Protein AF-A0A7Y1YR14-F1 (afdb_monomer)

Sequence (514 aa):
MIFISRLYPYWLAIITVSQALFLSSCLQEHVKTSEFQLEDGLEVYEIACEPLIYDPVAFVCDELGAMYVVEHRGYPDPAEGGKPATREGSIALIQDTNHDGIYDKRCDFVTGLTYPNGVLAWKGGIFVTCAPDIFYFKDTTGDGIADIRETVLTGFFDTKTAQIRMSHPTMGLDGLIYITGGLNGGSVTSPRYPERPAVSYKSSDGRFDPESLVFETVSGRSQFGLTFDAFGRRFGCSNRHPVMQAVLEPGYLNRNPHVLYNETIQNVSKVQSEAVVYPISGAAITADFIPSLIGRSHQGTFTSASGIFVLSDESLGSDHLGNFFICESAQSMVQRQVVSPYGPTFQSQIAQDGVEFLASKHEWFRPVFLGIGSSPGLYVVDMHRKVIDHPSYVPESMRDQLDFQSGRDMGRIYRIVKKGIKSKPIPAFDDNQEIVELLNSSSEWMRVTAFRLLLEKTPETVAPALHEIAVGGNLPQSRVRAIWMLHHLGELDLETLAEVVKDPISGVREQAIR

Foldseek 3Di:
DDDDDDDDDDPPPPVVVVVVVPPPDPDLPQDPCPFKDADPQKGKHFQDWPPAAFLFFEWDQALQQKIWTWAQLQPPPDDQVDDDAFQATFIKTWADPPPQSHTDDIDRQGGRAGGWHEWDDAPQWIWIDGPQFIWTFHDPPPPSHTPDIDGQKGWQFPRGDPQFGKYYQDAFLLQKTKIANGQRWGQMDGPVCNVDGTDGDGQFIKIARPVVSDIDTWHDRAGAEWEAALLRWIWHADQFQQTKTQADTVVVVVVDPPDDDDDRIDRQEDTHLRQFDAFPAPQDDLLCQDPVSNVVDCPRHRRGWHAKYAACFQQAHPQSHRWIWTFRQRRAAIWIWDWDDDPSRIHTDTPDPNDGNMHGHDNQFGFHHWDDTQFRFIKTKGSRASDPDRLNSHPPVCSVVDDRNGSSNTITMMGMGRPPRDGDDSDDPPDLQVLLVQLLPSDPSSNVNSLSVCLNVLDPPCLVVLLCCLQPRPDLSSVLSSQSSCVSNVNNDPVSLVRQCVDPDVSSVVSSVD

pLDDT: mean 88.53, std 16.4, range [29.25, 98.88]

Solvent-accessible surface area (backbone atoms only — not comparable to full-atom values): 27325 Å² total; per-residue (Å²): 138,91,85,84,89,82,84,87,89,84,79,75,76,68,60,67,62,60,60,63,70,76,76,73,77,95,57,88,75,63,53,79,61,85,49,51,50,62,46,88,70,53,44,66,35,71,30,40,37,64,93,59,42,38,18,34,50,32,60,33,50,46,86,85,51,35,32,45,33,26,16,32,57,24,61,65,48,43,50,74,84,55,66,78,64,39,53,57,3,33,31,33,36,32,30,46,85,84,73,81,76,44,50,77,44,66,33,72,25,41,72,65,33,41,56,41,47,18,40,32,74,51,92,80,24,32,40,35,29,32,58,42,32,32,34,40,36,26,46,88,82,78,81,53,43,47,77,42,78,41,64,51,33,33,39,37,41,60,71,74,40,86,83,40,37,46,18,40,49,40,75,48,72,84,66,30,34,30,29,24,18,11,72,44,20,31,50,33,37,24,73,88,47,72,86,54,78,62,46,70,51,76,52,31,12,35,34,28,35,85,83,80,48,52,68,47,78,38,46,42,59,14,19,54,21,51,35,49,44,65,60,61,52,43,36,25,13,26,37,44,38,56,37,30,33,42,74,47,48,56,73,65,51,67,76,40,88,84,64,86,79,93,74,39,60,44,69,27,35,53,41,43,89,64,22,65,48,58,63,70,34,84,44,81,49,74,42,71,68,35,80,94,30,52,92,61,62,54,79,53,24,46,70,35,21,22,12,31,33,44,38,67,31,52,40,65,32,74,91,44,46,63,19,41,36,33,15,26,31,59,50,16,26,31,43,40,29,44,63,43,85,44,87,101,48,50,36,39,43,71,71,47,88,86,51,41,44,32,29,24,51,48,53,30,43,20,30,41,25,50,50,59,42,74,46,76,23,49,30,39,28,21,25,21,28,66,44,85,74,49,68,78,79,46,52,75,94,50,48,90,79,53,61,66,62,45,35,48,74,48,5,36,34,34,39,34,24,23,65,89,71,74,72,62,84,81,68,85,85,81,52,70,65,63,35,56,57,29,35,69,43,70,48,48,47,49,23,53,50,27,51,50,52,46,67,71,64,61,66,83,87,45,54,69,62,33,50,51,29,33,71,66,41,91,49,65,51,25,14,43,50,23,48,37,48,25,49,77,69,72,66,60,48,70,68,60,43,63,53,29,59,67,46,91,49,65,55,43,26,53,60,62,73,107

Mean predicted aligned error: 7.36 Å

Secondary structure (DSSP, 8-state):
---------SSSSSHHHHSSSSSS--------GGGEEE-TTEEEEEEE-TTS-SSEEEEEE-TTS-EEEEE-TTTT-S-TTSSPPPS-EEEEEEE-SSSSSS--EEEEEEEEES---EEEEETTEEEEEETTEEEEEE-SSSSSS--EEEEEEEEE--SS-SSS-SEEEEE-TTS-EEEE-TTT-EEEE-TT-TTSPPEEESS-EEEE-TTT--EEEES---SS-EEE-TTS-EEEEETTEEEEEE-S-HHHHTT-TT---S--EEE-S--GGGSB----S----GGGT-TTTTTS--TTB-SSEEEEEE--SSTT-GGGTT-EEEEEGGGTEEEEEEEEEETTEEEEEESSTT--SEEESSTT--EEEEE--SSSSEEEEE---S--S-GGGS-HHHHTT--TTTTTT--EEEEEEETT----PPPP---HHHHHHHTT-S-HHHHHHHHHHHHHH--GGGHHHHHHHHHH-SSHHHHHHHHHHHHHHT---HHHHHHHTT-SSHHHHHHHH-

Nearest PDB structures (foldseek):
  4jw3-assembly2_D  TM=7.404E-01  e=1.145E-01  synthetic construct
  7p0h-assembly2_B  TM=7.154E-01  e=2.784E-01  synthetic construct
  6hwp-assembly1_A  TM=7.697E-01  e=8.934E-01  synthetic construct
  4zv6-assembly1_A  TM=7.449E-01  e=1.116E+00  synthetic construct
  5d6s-assembly5_E  TM=6.136E-01  e=3.111E-01  Streptococcus thermophilus

Radius of gyration: 24.66 Å; Cα contacts (8 Å, |Δi|>4): 1246; chains: 1; bounding box: 67×92×81 Å

Structure (mmCIF, N/CA/C/O backbone):
data_AF-A0A7Y1YR14-F1
#
_entry.id   AF-A0A7Y1YR14-F1
#
loop_
_atom_site.group_PDB
_atom_site.id
_atom_site.type_symbol
_atom_site.label_atom_id
_atom_site.label_alt_id
_atom_site.label_comp_id
_atom_site.label_asym_id
_atom_site.label_entity_id
_atom_site.label_seq_id
_atom_site.pdbx_PDB_ins_code
_atom_site.Cartn_x
_atom_site.Cartn_y
_atom_site.Cartn_z
_atom_site.occupancy
_atom_site.B_iso_or_equiv
_atom_site.auth_seq_id
_atom_site.auth_comp_id
_atom_site.auth_asym_id
_atom_site.auth_atom_id
_atom_site.pdbx_PDB_model_num
ATOM 1 N N . MET A 1 1 ? -38.033 58.405 -51.024 1.00 34.53 1 MET A N 1
ATOM 2 C CA . MET A 1 1 ? -37.154 58.914 -49.943 1.00 34.53 1 MET A CA 1
ATOM 3 C C . MET A 1 1 ? -37.528 58.157 -48.676 1.00 34.53 1 MET A C 1
ATOM 5 O O . MET A 1 1 ? -38.516 58.503 -48.058 1.00 34.53 1 MET A O 1
ATOM 9 N N . ILE A 1 2 ? -37.096 56.902 -48.532 1.00 38.75 2 ILE A N 1
ATOM 10 C CA . ILE A 1 2 ? -35.807 56.422 -47.982 1.00 38.75 2 ILE A CA 1
ATOM 11 C C . ILE A 1 2 ? -35.671 56.733 -46.479 1.00 38.75 2 ILE A C 1
ATOM 13 O O . ILE A 1 2 ? -35.259 57.827 -46.118 1.00 38.75 2 ILE A O 1
ATOM 17 N N . PHE A 1 3 ? -36.046 55.754 -45.648 1.00 36.62 3 PHE A N 1
ATOM 18 C CA . PHE A 1 3 ? -35.236 55.046 -44.634 1.00 36.62 3 PHE A CA 1
ATOM 19 C C . PHE A 1 3 ? -36.179 54.504 -43.551 1.00 36.62 3 PHE A C 1
ATOM 21 O O . PHE A 1 3 ? -36.713 55.274 -42.760 1.00 36.62 3 PHE A O 1
ATOM 28 N N . ILE A 1 4 ? -36.375 53.182 -43.494 1.00 35.12 4 ILE A N 1
ATOM 29 C CA . ILE A 1 4 ? -36.964 52.525 -42.320 1.00 35.12 4 ILE A CA 1
ATOM 30 C C . ILE A 1 4 ? -36.072 51.351 -41.934 1.00 35.12 4 ILE A C 1
ATOM 32 O O . ILE A 1 4 ? -35.907 50.380 -42.667 1.00 35.12 4 ILE A O 1
ATOM 36 N N . SER A 1 5 ? -35.485 51.513 -40.758 1.00 40.84 5 SER A N 1
ATOM 37 C CA . SER A 1 5 ? -34.862 50.511 -39.917 1.00 40.84 5 SER A CA 1
ATOM 38 C C . SER A 1 5 ? -35.912 49.556 -39.344 1.00 40.84 5 SER A C 1
ATOM 40 O O . SER A 1 5 ? -36.972 50.000 -38.907 1.00 40.84 5 SER A O 1
ATOM 42 N N . ARG A 1 6 ? -35.592 48.258 -39.276 1.00 35.59 6 ARG A N 1
ATOM 43 C CA . ARG A 1 6 ? -35.862 47.392 -38.112 1.00 35.59 6 ARG A CA 1
ATOM 44 C C . ARG A 1 6 ? -35.269 45.995 -38.320 1.00 35.59 6 ARG A C 1
ATOM 46 O O . ARG A 1 6 ? -35.604 45.287 -39.260 1.00 35.59 6 ARG A O 1
ATOM 53 N N . LEU A 1 7 ? -34.353 45.676 -37.410 1.00 39.50 7 LEU A N 1
ATOM 54 C CA . LEU A 1 7 ? -33.747 44.377 -37.131 1.00 39.50 7 LEU A CA 1
ATOM 55 C C . LEU A 1 7 ? -34.709 43.477 -36.329 1.00 39.50 7 LEU A C 1
ATOM 57 O O . LEU A 1 7 ? -35.613 43.995 -35.676 1.00 39.50 7 LEU A O 1
ATOM 61 N N . TYR A 1 8 ? -34.370 42.178 -36.297 1.00 35.00 8 TYR A N 1
ATOM 62 C CA . TYR A 1 8 ? -34.974 41.033 -35.576 1.00 35.00 8 TYR A CA 1
ATOM 63 C C . TYR A 1 8 ? -36.211 40.420 -36.255 1.00 35.00 8 TYR A C 1
ATOM 65 O O . TYR A 1 8 ? -37.153 41.165 -36.508 1.00 35.00 8 TYR A O 1
ATOM 73 N N . PRO A 1 9 ? -36.252 39.091 -36.551 1.00 39.28 9 PRO A N 1
ATOM 74 C CA . PRO A 1 9 ? -35.809 37.991 -35.667 1.00 39.28 9 PRO A CA 1
ATOM 75 C C . PRO A 1 9 ? -35.213 36.740 -36.382 1.00 39.28 9 PRO A C 1
ATOM 77 O O . PRO A 1 9 ? -35.921 36.064 -37.111 1.00 39.28 9 PRO A O 1
ATOM 80 N N . TYR A 1 10 ? -33.959 36.344 -36.117 1.00 32.78 10 TYR A N 1
ATOM 81 C CA . TYR A 1 10 ? -33.460 34.988 -36.481 1.00 32.78 10 TYR A CA 1
ATOM 82 C C . TYR A 1 10 ? -32.445 34.385 -35.486 1.00 32.78 10 TYR A C 1
ATOM 84 O O . TYR A 1 10 ? -31.858 33.344 -35.753 1.00 32.78 10 TYR A O 1
ATOM 92 N N . TRP A 1 11 ? -32.264 34.990 -34.307 1.00 34.16 11 TRP A N 1
ATOM 93 C CA . TRP A 1 11 ? -31.226 34.581 -33.342 1.00 34.16 11 TRP A CA 1
ATOM 94 C C . TRP A 1 11 ? -31.748 33.893 -32.069 1.00 34.16 11 TRP A C 1
ATOM 96 O O . TRP A 1 11 ? -30.976 33.655 -31.148 1.00 34.16 11 TRP A O 1
ATOM 106 N N . LEU A 1 12 ? -33.037 33.535 -32.006 1.00 34.03 12 LEU A N 1
ATOM 107 C CA . LEU A 1 12 ? -33.644 32.915 -30.813 1.00 34.03 12 LEU A CA 1
ATOM 108 C C . LEU A 1 12 ? -33.975 31.418 -30.945 1.00 34.03 12 LEU A C 1
ATOM 110 O O . LEU A 1 12 ? -34.406 30.820 -29.968 1.00 34.03 12 LEU A O 1
ATOM 114 N N . ALA A 1 13 ? -33.741 30.794 -32.104 1.00 34.59 13 ALA A N 1
ATOM 115 C CA . ALA A 1 13 ? -34.029 29.366 -32.312 1.00 34.59 13 ALA A CA 1
ATOM 116 C C . ALA A 1 13 ? -32.789 28.448 -32.259 1.00 34.59 13 ALA A C 1
ATOM 118 O O . ALA A 1 13 ? -32.938 27.233 -32.238 1.00 34.59 13 ALA A O 1
ATOM 119 N N . ILE A 1 14 ? -31.570 29.006 -32.219 1.00 33.91 14 ILE A N 1
ATOM 120 C CA . ILE A 1 14 ? -30.318 28.218 -32.191 1.00 33.91 14 ILE A CA 1
ATOM 121 C C . ILE A 1 14 ? -29.724 28.120 -30.772 1.00 33.91 14 ILE A C 1
ATOM 123 O O . ILE A 1 14 ? -28.927 27.232 -30.497 1.00 33.91 14 ILE A O 1
ATOM 127 N N . ILE A 1 15 ? -30.166 28.960 -29.829 1.00 34.59 15 ILE A N 1
ATOM 128 C CA . ILE A 1 15 ? -29.634 28.978 -28.451 1.00 34.59 15 ILE A CA 1
ATOM 129 C C . ILE A 1 15 ? -30.420 28.049 -27.504 1.00 34.59 15 ILE A C 1
ATOM 131 O O . ILE A 1 15 ? -29.889 27.594 -26.497 1.00 34.59 15 ILE A O 1
ATOM 135 N N . THR A 1 16 ? -31.652 27.666 -27.845 1.00 32.06 16 THR A N 1
ATOM 136 C CA . THR A 1 16 ? -32.466 26.752 -27.023 1.00 32.06 16 THR A CA 1
ATOM 137 C C . THR A 1 16 ? -32.225 25.267 -27.299 1.00 32.06 16 THR A C 1
ATOM 139 O O . THR A 1 16 ? -32.607 24.441 -26.476 1.00 32.06 16 THR A O 1
ATOM 142 N N . VAL A 1 17 ? -31.544 24.905 -28.394 1.00 32.72 17 VAL A N 1
ATOM 143 C CA . VAL A 1 17 ? -31.169 23.504 -28.684 1.00 32.72 17 VAL A CA 1
ATOM 144 C C . VAL A 1 17 ? -29.752 23.176 -28.193 1.00 32.72 17 VAL A C 1
ATOM 146 O O . VAL A 1 17 ? -29.471 22.024 -27.886 1.00 32.72 17 VAL A O 1
ATOM 149 N N . SER A 1 18 ? -28.874 24.170 -28.009 1.00 32.16 18 SER A N 1
ATOM 150 C CA . SER A 1 18 ? -27.526 23.949 -27.463 1.00 32.16 18 SER A CA 1
ATOM 151 C C . SER A 1 18 ? -27.473 23.909 -25.931 1.00 32.16 18 SER A C 1
ATOM 153 O O . SER A 1 18 ? -26.594 23.258 -25.380 1.00 32.16 18 SER A O 1
ATOM 155 N N . GLN A 1 19 ? -28.428 24.528 -25.226 1.00 29.25 19 GLN A N 1
ATOM 156 C CA . GLN A 1 19 ? -28.496 24.474 -23.755 1.00 29.25 19 GLN A CA 1
ATOM 157 C C . GLN A 1 19 ? -29.293 23.279 -23.207 1.00 29.25 19 GLN A C 1
ATOM 159 O O . GLN A 1 19 ? -29.141 22.931 -22.041 1.00 29.25 19 GLN A O 1
ATOM 164 N N . ALA A 1 20 ? -30.081 22.598 -24.045 1.00 31.00 20 ALA A N 1
ATOM 165 C CA . ALA A 1 20 ? -30.748 21.345 -23.679 1.00 31.00 20 ALA A CA 1
ATOM 166 C C . ALA A 1 20 ? -29.858 20.097 -23.878 1.00 31.00 20 ALA A C 1
ATOM 168 O O . ALA A 1 20 ? -30.207 19.020 -23.405 1.00 31.00 20 ALA A O 1
ATOM 169 N N . LEU A 1 21 ? -28.699 20.242 -24.533 1.00 31.73 21 LEU A N 1
ATOM 170 C CA . LEU A 1 21 ? -27.705 19.176 -24.738 1.00 31.73 21 LEU A CA 1
ATOM 171 C C . LEU A 1 21 ? -26.578 19.163 -23.687 1.00 31.73 21 LEU A C 1
ATOM 173 O O . LEU A 1 21 ? -25.742 18.271 -23.721 1.00 31.73 21 LEU A O 1
ATOM 177 N N . PHE A 1 22 ? -26.583 20.096 -22.726 1.00 32.34 22 PHE A N 1
ATOM 178 C CA . PHE A 1 22 ? -25.600 20.167 -21.629 1.00 32.34 22 PHE A CA 1
ATOM 179 C C . PHE A 1 22 ? -26.189 19.898 -20.232 1.00 32.34 22 PHE A C 1
ATOM 181 O O . PHE A 1 22 ? -25.506 20.062 -19.228 1.00 32.34 22 PHE A O 1
ATOM 188 N N . LEU A 1 23 ? -27.451 19.462 -20.149 1.00 31.78 23 LEU A N 1
ATOM 189 C CA . LEU A 1 23 ? -28.130 19.140 -18.882 1.00 31.78 23 LEU A CA 1
ATOM 190 C C . LEU A 1 23 ? -28.725 17.723 -18.851 1.00 31.78 23 LEU A C 1
ATOM 192 O O . LEU A 1 23 ? -29.606 17.429 -18.049 1.00 31.78 23 LEU A O 1
ATOM 196 N N . SER A 1 24 ? -28.225 16.822 -19.699 1.00 34.53 24 SER A N 1
ATOM 197 C CA . SER A 1 24 ? -28.622 15.411 -19.689 1.00 34.53 24 SER A CA 1
ATOM 198 C C . SER A 1 24 ? -27.442 14.481 -19.977 1.00 34.53 24 SER A C 1
ATOM 200 O O . SER A 1 24 ? -27.452 13.738 -20.951 1.00 34.53 24 SER A O 1
ATOM 202 N N . SER A 1 25 ? -26.444 14.500 -19.097 1.00 33.84 25 SER A N 1
ATOM 203 C CA . SER A 1 25 ? -25.590 13.334 -18.832 1.00 33.84 25 SER A CA 1
ATOM 204 C C . SER A 1 25 ? -25.099 13.361 -17.381 1.00 33.84 25 SER A C 1
ATOM 206 O O . SER A 1 25 ? -23.929 13.161 -17.093 1.00 33.84 25 SER A O 1
ATOM 208 N N . CYS A 1 26 ? -26.008 13.629 -16.439 1.00 34.69 26 CYS A N 1
ATOM 209 C CA . CYS A 1 26 ? -25.812 13.198 -15.057 1.00 34.69 26 CYS A CA 1
ATOM 210 C C . CYS A 1 26 ? -26.285 11.743 -14.983 1.00 34.69 26 CYS A C 1
ATOM 212 O O . CYS A 1 26 ? -27.383 11.442 -14.518 1.00 34.69 26 CYS A O 1
ATOM 214 N N . LEU A 1 27 ? -25.495 10.855 -15.571 1.00 37.03 27 LEU A N 1
ATOM 215 C CA . LEU A 1 27 ? -25.607 9.424 -15.383 1.00 37.03 27 LEU A CA 1
ATOM 216 C C . LEU A 1 27 ? -24.182 8.944 -15.166 1.00 37.03 27 LEU A C 1
ATOM 218 O O . LEU A 1 27 ? -23.369 9.007 -16.080 1.00 37.03 27 LEU A O 1
ATOM 222 N N . GLN A 1 28 ? -23.911 8.476 -13.945 1.00 42.69 28 GLN A N 1
ATOM 223 C CA . GLN A 1 28 ? -22.986 7.371 -13.727 1.00 42.69 28 GLN A CA 1
ATOM 224 C C . GLN A 1 28 ? -23.327 6.320 -14.787 1.00 42.69 28 GLN A C 1
ATOM 226 O O . GLN A 1 28 ? -24.274 5.549 -14.611 1.00 42.69 28 GLN A O 1
ATOM 231 N N . GLU A 1 29 ? -22.641 6.321 -15.927 1.00 38.59 29 GLU A N 1
ATOM 232 C CA . GLU A 1 29 ? -22.693 5.174 -16.817 1.00 38.59 29 GLU A CA 1
ATOM 233 C C . GLU A 1 29 ? -21.947 4.069 -16.081 1.00 38.59 29 GLU A C 1
ATOM 235 O O . GLU A 1 29 ? -20.729 3.942 -16.135 1.00 38.59 29 GLU A O 1
ATOM 240 N N . HIS A 1 30 ? -22.710 3.311 -15.292 1.00 47.88 30 HIS A N 1
ATOM 241 C CA . HIS A 1 30 ? -22.286 2.027 -14.776 1.00 47.88 30 HIS A CA 1
ATOM 242 C C . HIS A 1 30 ? -21.691 1.256 -15.953 1.00 47.88 30 HIS A C 1
ATOM 244 O O . HIS A 1 30 ? -22.411 0.930 -16.904 1.00 47.88 30 HIS A O 1
ATOM 250 N N . VAL A 1 31 ? -20.392 0.956 -15.903 1.00 49.34 31 VAL A N 1
ATOM 251 C CA . VAL A 1 31 ? -19.820 -0.030 -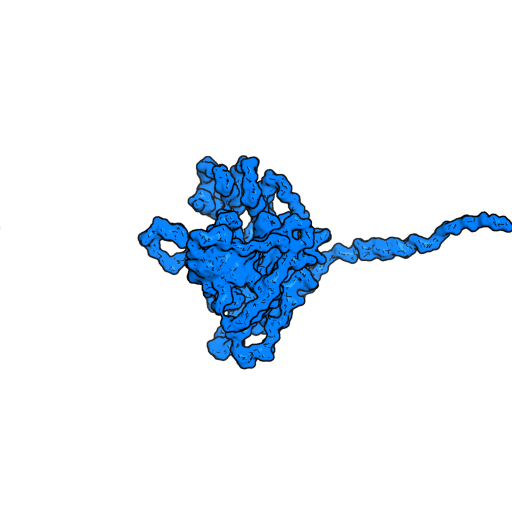16.819 1.00 49.34 31 VAL A CA 1
ATOM 252 C C . VAL A 1 31 ? -20.684 -1.275 -16.740 1.00 49.34 31 VAL A C 1
ATOM 254 O O . VAL A 1 31 ? -21.106 -1.665 -15.650 1.00 49.34 31 VAL A O 1
ATOM 257 N N . LYS A 1 32 ? -21.014 -1.852 -17.903 1.00 48.31 32 LYS A N 1
ATOM 258 C CA . LYS A 1 32 ? -21.841 -3.056 -18.015 1.00 48.31 32 LYS A CA 1
ATOM 259 C C . LYS A 1 32 ? -21.308 -4.130 -17.065 1.00 48.31 32 LYS A C 1
ATOM 261 O O . LYS A 1 32 ? -20.392 -4.878 -17.383 1.00 48.31 32 LYS A O 1
ATOM 266 N N . THR A 1 33 ? -21.961 -4.237 -15.916 1.00 56.16 33 THR A N 1
ATOM 267 C CA . THR A 1 33 ? -21.662 -5.131 -14.792 1.00 56.16 33 THR A CA 1
ATOM 268 C C . THR A 1 33 ? -21.882 -6.610 -15.115 1.00 56.16 33 THR A C 1
ATOM 270 O O . THR A 1 33 ? -21.729 -7.456 -14.244 1.00 56.16 33 THR A O 1
ATOM 273 N N . SER A 1 34 ? -22.231 -6.965 -16.356 1.00 61.62 34 SER A N 1
ATOM 274 C CA . SER A 1 34 ? -22.538 -8.345 -16.746 1.00 61.62 34 SER A CA 1
ATOM 275 C C . SER A 1 34 ? -21.325 -9.279 -16.776 1.00 61.62 34 SER A C 1
ATOM 277 O O . SER A 1 34 ? -21.508 -10.497 -16.820 1.00 61.62 34 SER A O 1
ATOM 279 N N . GLU A 1 35 ? -20.105 -8.736 -16.796 1.00 81.44 35 GLU A N 1
ATOM 280 C CA . GLU A 1 35 ? -18.870 -9.531 -16.843 1.00 81.44 35 GLU A CA 1
ATOM 281 C C . GLU A 1 35 ? -18.358 -9.939 -15.460 1.00 81.44 35 GLU A C 1
ATOM 283 O O . GLU A 1 35 ? -17.685 -10.967 -15.346 1.00 81.44 35 GLU A O 1
ATOM 288 N N . PHE A 1 36 ? -18.723 -9.185 -14.418 1.00 92.69 36 PHE A N 1
ATOM 289 C CA . PHE A 1 36 ? -18.310 -9.441 -13.045 1.00 92.69 36 PHE A CA 1
ATOM 290 C C . PHE A 1 36 ? -19.395 -10.167 -12.249 1.00 92.69 36 PHE A C 1
ATOM 292 O O . PHE A 1 36 ? -20.570 -9.803 -12.266 1.00 92.69 36 PHE A O 1
ATOM 299 N N . GLN A 1 37 ? -18.976 -11.169 -11.486 1.00 94.88 37 GLN A N 1
ATOM 300 C CA . GLN A 1 37 ? -19.665 -11.608 -10.284 1.00 94.88 37 GLN A CA 1
ATOM 301 C C . GLN A 1 37 ? -19.065 -10.836 -9.108 1.00 94.88 37 GLN A C 1
ATOM 303 O O . GLN A 1 37 ? -17.865 -10.922 -8.865 1.00 94.88 37 GLN A O 1
ATOM 308 N N . LEU A 1 38 ? -19.896 -10.063 -8.414 1.00 95.19 38 LEU A N 1
ATOM 309 C CA . LEU A 1 38 ? -19.518 -9.232 -7.271 1.00 95.19 38 LEU A CA 1
ATOM 310 C C . LEU A 1 38 ? -20.371 -9.635 -6.066 1.00 95.19 38 LEU A C 1
ATOM 312 O O . LEU A 1 38 ? -21.534 -10.003 -6.241 1.00 95.19 38 LEU A O 1
ATOM 316 N N . GLU A 1 39 ? -19.806 -9.544 -4.865 1.00 95.25 39 GLU A N 1
ATOM 317 C CA . GLU A 1 39 ? -20.541 -9.767 -3.618 1.00 95.25 39 GLU A CA 1
ATOM 318 C C . GLU A 1 39 ? -21.806 -8.883 -3.516 1.00 95.25 39 GLU A C 1
ATOM 320 O O . GLU A 1 39 ? -21.832 -7.715 -3.927 1.00 95.25 39 GLU A O 1
ATOM 325 N N . ASP A 1 40 ? -22.880 -9.452 -2.962 1.00 93.12 40 ASP A N 1
ATOM 326 C CA . ASP A 1 40 ? -24.183 -8.798 -2.868 1.00 93.12 40 ASP A CA 1
ATOM 327 C C . ASP A 1 40 ? -24.130 -7.482 -2.072 1.00 93.12 40 ASP A C 1
ATOM 329 O O . ASP A 1 40 ? -23.483 -7.351 -1.038 1.00 93.12 40 ASP A O 1
ATOM 333 N N . GLY A 1 41 ? -24.885 -6.483 -2.537 1.00 94.25 41 GLY A N 1
ATOM 334 C CA . GLY A 1 41 ? -24.972 -5.176 -1.871 1.00 94.25 41 GLY A CA 1
ATOM 335 C C . GLY A 1 41 ? -23.854 -4.190 -2.230 1.00 94.25 41 GLY A C 1
ATOM 336 O O . GLY A 1 41 ? -23.902 -3.043 -1.774 1.00 94.25 41 GLY A O 1
ATOM 337 N N . LEU A 1 42 ? -22.913 -4.587 -3.087 1.00 96.25 42 LEU A N 1
ATOM 338 C CA . LEU A 1 42 ? -21.852 -3.730 -3.614 1.00 96.25 42 LEU A CA 1
ATOM 339 C C . LEU A 1 42 ? -22.129 -3.278 -5.056 1.00 96.25 42 LEU A C 1
ATOM 341 O O . LEU A 1 42 ? -22.960 -3.844 -5.772 1.00 96.25 42 LEU A O 1
ATOM 345 N N . GLU A 1 43 ? -21.425 -2.232 -5.469 1.00 94.69 43 GLU A N 1
ATOM 346 C CA . GLU A 1 43 ? -21.359 -1.708 -6.831 1.00 94.69 43 GLU A CA 1
ATOM 347 C C . GLU A 1 43 ? -19.903 -1.553 -7.253 1.00 94.69 43 GLU A C 1
ATOM 349 O O . GLU A 1 43 ? -19.047 -1.219 -6.434 1.00 94.69 43 GLU A O 1
ATOM 354 N N . VAL A 1 44 ? -19.645 -1.765 -8.542 1.00 94.12 44 VAL A N 1
ATOM 355 C CA . VAL A 1 44 ? -18.347 -1.545 -9.178 1.00 94.12 44 VAL A CA 1
ATOM 356 C C . VAL A 1 44 ? -18.474 -0.432 -10.213 1.00 94.12 44 VAL A C 1
ATOM 358 O O . VAL A 1 44 ? -19.434 -0.394 -10.986 1.00 94.12 44 VAL A O 1
ATOM 361 N N . TYR A 1 45 ? -17.502 0.471 -10.212 1.00 93.25 45 TYR A N 1
ATOM 362 C CA . TYR A 1 45 ? -17.380 1.588 -11.139 1.00 93.25 45 TYR A CA 1
ATOM 363 C C . TYR A 1 45 ? -16.017 1.504 -11.814 1.00 93.25 45 TYR A C 1
ATOM 365 O O . TYR A 1 45 ? -15.015 1.398 -11.116 1.00 93.25 45 TYR A O 1
ATOM 373 N N . GLU A 1 46 ? -15.954 1.557 -13.141 1.00 94.25 46 GLU A N 1
ATOM 374 C CA . GLU A 1 46 ? -14.695 1.877 -13.823 1.00 94.25 46 GLU A CA 1
ATOM 375 C C . GLU A 1 46 ? -14.473 3.379 -13.676 1.00 94.25 46 GLU A C 1
ATOM 377 O O . GLU A 1 46 ? -15.361 4.169 -13.991 1.00 94.25 46 GLU A O 1
ATOM 382 N N . ILE A 1 47 ? -13.329 3.762 -13.123 1.00 95.94 47 ILE A N 1
ATOM 383 C CA . ILE A 1 47 ? -13.018 5.163 -12.817 1.00 95.94 47 ILE A CA 1
ATOM 384 C C . ILE A 1 47 ? -11.883 5.710 -13.681 1.00 95.94 47 ILE A C 1
ATOM 386 O O . ILE A 1 47 ? -11.677 6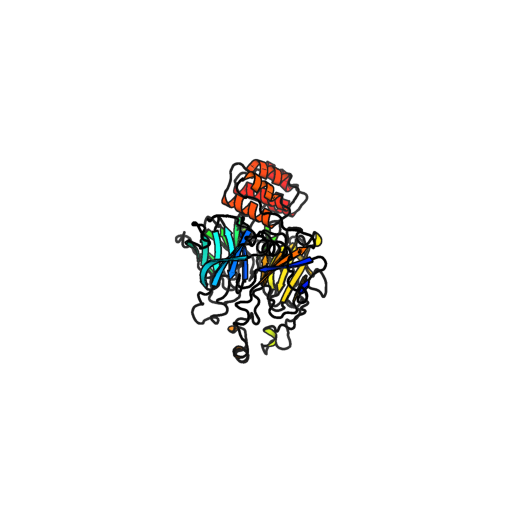.917 -13.713 1.00 95.94 47 ILE A O 1
ATOM 390 N N . ALA A 1 48 ? -11.132 4.831 -14.345 1.00 96.38 48 ALA A N 1
ATOM 391 C CA . ALA A 1 48 ? -10.124 5.181 -15.331 1.00 96.38 48 ALA A CA 1
ATOM 392 C C . ALA A 1 48 ? -9.896 3.986 -16.264 1.00 96.38 48 ALA A C 1
ATOM 394 O O . ALA A 1 48 ? -9.835 2.840 -15.813 1.00 96.38 48 ALA A O 1
ATOM 395 N N . CYS A 1 49 ? -9.737 4.273 -17.548 1.00 95.25 49 CYS A N 1
ATOM 396 C CA . CYS A 1 49 ? -9.355 3.335 -18.598 1.00 95.25 49 CYS A CA 1
ATOM 397 C C . CYS A 1 49 ? -8.621 4.106 -19.701 1.00 95.25 49 CYS A C 1
ATOM 399 O O . CYS A 1 49 ? -8.341 5.302 -19.564 1.00 95.25 49 CYS A O 1
ATOM 401 N N . GLU A 1 50 ? -8.287 3.453 -20.802 1.00 90.00 50 GLU A N 1
ATOM 402 C CA . GLU A 1 50 ? -7.712 4.115 -21.966 1.00 90.00 50 GLU A CA 1
ATOM 403 C C . GLU A 1 50 ? -8.543 5.308 -22.447 1.00 90.00 50 GLU A C 1
ATOM 405 O O . GLU A 1 50 ? -9.771 5.236 -22.497 1.00 90.00 50 GLU A O 1
ATOM 410 N N . PRO A 1 51 ? -7.892 6.382 -22.925 1.00 93.62 51 PRO A N 1
ATOM 411 C CA . PRO A 1 51 ? -6.444 6.559 -23.083 1.00 93.62 51 PRO A CA 1
ATOM 412 C C . PRO A 1 51 ? -5.743 7.128 -21.830 1.00 93.62 51 PRO A C 1
ATOM 414 O O . PRO A 1 51 ? -4.623 7.636 -21.936 1.00 93.62 51 PRO A O 1
ATOM 417 N N . LEU A 1 52 ? -6.395 7.120 -20.660 1.00 95.56 52 LEU A N 1
ATOM 418 C CA . LEU A 1 52 ? -5.886 7.771 -19.447 1.00 95.56 52 LEU A CA 1
ATOM 419 C C . LEU A 1 52 ? -4.811 6.970 -18.727 1.00 95.56 52 LEU A C 1
ATOM 421 O O . LEU A 1 52 ? -4.023 7.578 -18.008 1.00 95.56 52 LEU A O 1
ATOM 425 N N . ILE A 1 53 ? -4.769 5.653 -18.900 1.00 95.62 53 ILE A N 1
ATOM 426 C CA . ILE A 1 53 ? -3.835 4.737 -18.239 1.00 95.62 53 ILE A CA 1
ATOM 427 C C . ILE A 1 53 ? -3.470 3.592 -19.184 1.00 95.62 53 ILE A C 1
ATOM 429 O O . ILE A 1 53 ? -4.268 3.234 -20.041 1.00 95.62 53 ILE A O 1
ATOM 433 N N . TYR A 1 54 ? -2.271 3.034 -19.022 1.00 94.50 54 TYR A N 1
ATOM 434 C CA . TYR A 1 54 ? -1.764 1.900 -19.795 1.00 94.50 54 TYR A CA 1
ATOM 435 C C . TYR A 1 54 ? -0.942 0.975 -18.896 1.00 94.50 54 TYR A C 1
ATOM 437 O O . TYR A 1 54 ? -0.048 1.436 -18.188 1.00 94.50 54 TYR A O 1
ATOM 445 N N . ASP A 1 55 ? -1.212 -0.330 -18.945 1.00 94.25 55 ASP A N 1
ATOM 446 C CA . ASP A 1 55 ? -0.518 -1.359 -18.152 1.00 94.25 55 ASP A CA 1
ATOM 447 C C . ASP A 1 55 ? -0.299 -0.985 -16.662 1.00 94.25 55 ASP A C 1
ATOM 449 O O . ASP A 1 55 ? 0.839 -1.000 -16.168 1.00 94.25 55 ASP A O 1
ATOM 453 N N . PRO A 1 56 ? -1.359 -0.567 -15.941 1.00 97.50 56 PRO A N 1
ATOM 454 C CA . PRO A 1 56 ? -1.242 -0.073 -14.583 1.00 97.50 56 PRO A CA 1
ATOM 455 C C . PRO A 1 56 ? -0.932 -1.224 -13.622 1.00 97.50 56 PRO A C 1
ATOM 457 O O . PRO A 1 56 ? -1.502 -2.312 -13.718 1.00 97.50 56 PRO A O 1
ATOM 460 N N . VAL A 1 57 ? -0.049 -0.978 -12.654 1.00 97.12 57 VAL A N 1
ATOM 461 C CA . VAL A 1 57 ? 0.315 -1.985 -11.638 1.00 97.12 57 VAL A CA 1
ATOM 462 C C . VAL A 1 57 ? 0.166 -1.506 -10.202 1.00 97.12 57 VAL A C 1
ATOM 464 O O . VAL A 1 57 ? 0.043 -2.333 -9.310 1.00 97.12 57 VAL A O 1
ATOM 467 N N . ALA A 1 58 ? 0.167 -0.199 -9.956 1.00 98.31 58 ALA A N 1
ATOM 468 C CA . ALA A 1 58 ? -0.035 0.387 -8.633 1.00 98.31 58 ALA A CA 1
ATOM 469 C C . ALA A 1 58 ? -0.480 1.843 -8.778 1.00 98.31 58 ALA A C 1
ATOM 471 O O . ALA A 1 58 ? -0.272 2.453 -9.828 1.00 98.31 58 ALA A O 1
ATOM 472 N N . PHE A 1 59 ? -1.037 2.423 -7.720 1.00 98.69 59 PHE A N 1
ATOM 473 C CA . PHE A 1 59 ? -1.310 3.855 -7.679 1.00 98.69 59 PHE A CA 1
ATOM 474 C C . PHE A 1 59 ? -1.170 4.419 -6.264 1.00 98.69 59 PHE A C 1
ATOM 476 O O . PHE A 1 59 ? -1.210 3.681 -5.280 1.00 98.69 59 PHE A O 1
ATOM 483 N N . VAL A 1 60 ? -1.068 5.743 -6.172 1.00 98.56 60 VAL A N 1
ATOM 484 C CA . VAL A 1 60 ? -1.334 6.498 -4.943 1.00 98.56 60 VAL A CA 1
ATOM 485 C C . VAL A 1 60 ? -2.175 7.725 -5.277 1.00 98.56 60 VAL A C 1
ATOM 487 O O . VAL A 1 60 ? -1.991 8.341 -6.325 1.00 98.56 60 VAL A O 1
ATOM 490 N N . CYS A 1 61 ? -3.111 8.065 -4.393 1.00 97.69 61 CYS A N 1
ATOM 491 C CA . CYS A 1 61 ? -3.920 9.274 -4.494 1.00 97.69 61 CYS A CA 1
ATOM 492 C C . CYS A 1 61 ? -3.372 10.337 -3.529 1.00 97.69 61 CYS A C 1
ATOM 494 O O . CYS A 1 61 ? -3.235 10.065 -2.330 1.00 97.69 61 CYS A O 1
ATOM 496 N N . ASP A 1 62 ? -3.017 11.510 -4.051 1.00 96.94 62 ASP A N 1
ATOM 497 C CA . ASP A 1 62 ? -2.521 12.635 -3.254 1.00 96.94 62 ASP A CA 1
ATOM 498 C C . ASP A 1 62 ? -3.651 13.381 -2.542 1.00 96.94 62 ASP A C 1
ATOM 500 O O . ASP A 1 62 ? -4.825 13.090 -2.748 1.00 96.94 62 ASP A O 1
ATOM 504 N N . GLU A 1 63 ? -3.300 14.339 -1.687 1.00 96.12 63 GLU A N 1
ATOM 505 C CA . GLU A 1 63 ? -4.245 15.141 -0.904 1.00 96.12 63 GLU A CA 1
ATOM 506 C C . GLU A 1 63 ? -5.207 15.993 -1.745 1.00 96.12 63 GLU A C 1
ATOM 508 O O . GLU A 1 63 ? -6.240 16.415 -1.232 1.00 96.12 63 GLU A O 1
ATOM 513 N N . LEU A 1 64 ? -4.920 16.208 -3.031 1.00 94.44 64 LEU A N 1
ATOM 514 C CA . LEU A 1 64 ? -5.787 16.936 -3.960 1.00 94.44 64 LEU A CA 1
ATOM 515 C C . LEU A 1 64 ? -6.740 16.004 -4.722 1.00 94.44 64 LEU A C 1
ATOM 517 O O . LEU A 1 64 ? -7.559 16.467 -5.514 1.00 94.44 64 LEU A O 1
ATOM 521 N N . GLY A 1 65 ? -6.650 14.692 -4.492 1.00 95.06 65 GLY A N 1
ATOM 522 C CA . GLY A 1 65 ? -7.438 13.683 -5.193 1.00 95.06 65 GLY A CA 1
ATOM 523 C C . GLY A 1 65 ? -6.870 13.269 -6.544 1.00 95.06 65 GLY A C 1
ATOM 524 O O . GLY A 1 65 ? -7.458 12.406 -7.206 1.00 95.06 65 GLY A O 1
ATOM 525 N N . ALA A 1 66 ? -5.737 13.840 -6.957 1.00 96.44 66 ALA A N 1
ATOM 526 C CA . ALA A 1 66 ? -5.047 13.396 -8.151 1.00 96.44 66 ALA A CA 1
ATOM 527 C C . ALA A 1 66 ? -4.410 12.028 -7.888 1.00 96.44 66 ALA A C 1
ATOM 529 O O . ALA A 1 66 ? -4.065 11.678 -6.755 1.00 96.44 66 ALA A O 1
ATOM 530 N N . MET A 1 67 ? -4.300 11.214 -8.931 1.00 98.38 67 MET A N 1
ATOM 531 C CA . MET A 1 67 ? -3.779 9.859 -8.818 1.00 98.38 67 MET A CA 1
ATOM 532 C C . MET A 1 67 ? -2.514 9.711 -9.654 1.00 98.38 67 MET A C 1
ATOM 534 O O . MET A 1 67 ? -2.528 9.930 -10.863 1.00 98.38 67 MET A O 1
ATOM 538 N N . TYR A 1 68 ? -1.432 9.295 -9.000 1.00 98.81 68 TYR A N 1
ATOM 539 C CA . TYR A 1 68 ? -0.200 8.872 -9.653 1.00 98.81 68 TYR A CA 1
ATOM 540 C C . TYR A 1 68 ? -0.289 7.371 -9.899 1.00 98.81 68 TYR A C 1
ATOM 542 O O . TYR A 1 68 ? -0.297 6.585 -8.950 1.00 98.81 68 TYR A O 1
ATOM 550 N N . VAL A 1 69 ? -0.372 6.973 -11.163 1.00 98.81 69 VAL A N 1
ATOM 551 C CA . VAL A 1 69 ? -0.510 5.583 -11.599 1.00 98.81 69 VAL A CA 1
ATOM 552 C C . VAL A 1 69 ? 0.825 5.094 -12.141 1.00 98.81 69 VAL A C 1
ATOM 554 O O . VAL A 1 69 ? 1.431 5.724 -13.006 1.00 98.81 69 VAL A O 1
ATOM 557 N N . VAL A 1 70 ? 1.287 3.961 -11.623 1.00 98.56 70 VAL A N 1
ATOM 558 C CA . VAL A 1 70 ? 2.493 3.278 -12.088 1.00 98.56 70 VAL A CA 1
ATOM 559 C C . VAL A 1 70 ? 2.161 2.450 -13.317 1.00 98.56 70 VAL A C 1
ATOM 561 O O . VAL A 1 70 ? 1.364 1.518 -13.222 1.00 98.56 70 VAL A O 1
ATOM 564 N N . GLU A 1 71 ? 2.815 2.746 -14.437 1.00 97.56 71 GLU A N 1
ATOM 565 C CA . GLU A 1 71 ? 2.610 2.066 -15.715 1.00 97.56 71 GLU A CA 1
ATOM 566 C C . GLU A 1 71 ? 3.821 1.198 -16.068 1.00 97.56 71 GLU A C 1
ATOM 568 O O . GLU A 1 71 ? 4.928 1.694 -16.310 1.00 97.56 71 GLU A O 1
ATOM 573 N N . HIS A 1 72 ? 3.619 -0.119 -16.122 1.00 92.00 72 HIS A N 1
ATOM 574 C CA . HIS A 1 72 ? 4.689 -1.112 -16.262 1.00 92.00 72 HIS A CA 1
ATOM 575 C C . HIS A 1 72 ? 4.957 -1.538 -17.718 1.00 92.00 72 HIS A C 1
ATOM 577 O O . HIS A 1 72 ? 5.371 -2.662 -18.002 1.00 92.00 72 HIS A O 1
ATOM 583 N N . ARG A 1 73 ? 4.794 -0.598 -18.653 1.00 89.75 73 ARG A N 1
ATOM 584 C CA . ARG A 1 73 ? 4.657 -0.839 -20.102 1.00 89.75 73 ARG A CA 1
ATOM 585 C C . ARG A 1 73 ? 5.797 -1.628 -20.754 1.00 89.75 73 ARG A C 1
ATOM 587 O O . ARG A 1 73 ? 5.577 -2.272 -21.774 1.00 89.75 73 ARG A O 1
ATOM 594 N N . GLY A 1 74 ? 6.996 -1.602 -20.168 1.00 83.38 74 GLY A N 1
ATOM 595 C CA . GLY A 1 74 ? 8.167 -2.324 -20.673 1.00 83.38 74 GLY A CA 1
ATOM 596 C C . GLY A 1 74 ? 8.144 -3.847 -20.468 1.00 83.38 74 GLY A C 1
ATOM 597 O O . GLY A 1 74 ? 8.951 -4.568 -21.054 1.00 83.38 74 GLY A O 1
ATOM 598 N N . TYR A 1 75 ? 7.247 -4.380 -19.639 1.00 84.56 75 TYR A N 1
ATOM 599 C CA . TYR A 1 75 ? 7.207 -5.811 -19.329 1.00 84.56 75 TYR A CA 1
ATOM 600 C C . TYR A 1 75 ? 6.516 -6.646 -20.423 1.00 84.56 75 TYR A C 1
ATOM 602 O O . TYR A 1 75 ? 5.395 -6.304 -20.825 1.00 84.56 75 TYR A O 1
ATOM 610 N N . PRO A 1 76 ? 7.093 -7.780 -20.894 1.00 75.81 76 PRO A N 1
ATOM 611 C CA . PRO A 1 76 ? 8.162 -8.552 -20.241 1.00 75.81 76 PRO A CA 1
ATOM 612 C C . PRO A 1 76 ? 9.577 -8.426 -20.854 1.00 75.81 76 PRO A C 1
ATOM 614 O O . PRO A 1 76 ? 10.363 -9.363 -20.735 1.00 75.81 76 PRO A O 1
ATOM 617 N N . ASP A 1 77 ? 9.932 -7.324 -21.528 1.00 73.62 77 ASP A N 1
ATOM 618 C CA . ASP A 1 77 ? 11.243 -7.203 -22.193 1.00 73.62 77 ASP A CA 1
ATOM 619 C C . ASP A 1 77 ? 12.372 -6.719 -21.261 1.00 73.62 77 ASP A C 1
ATOM 621 O O . ASP A 1 77 ? 12.355 -5.548 -20.860 1.00 73.62 77 ASP A O 1
ATOM 625 N N . PRO A 1 78 ? 13.402 -7.531 -20.952 1.00 61.38 78 PRO A N 1
ATOM 626 C CA . PRO A 1 78 ? 13.879 -8.705 -21.681 1.00 61.38 78 PRO A CA 1
ATOM 627 C C . PRO A 1 78 ? 13.882 -9.986 -20.836 1.00 61.38 78 PRO A C 1
ATOM 629 O O . PRO A 1 78 ? 13.831 -9.962 -19.607 1.00 61.38 78 PRO A O 1
ATOM 632 N N . ALA A 1 79 ? 14.057 -11.117 -21.526 1.00 54.81 79 ALA A N 1
ATOM 633 C CA . ALA A 1 79 ? 14.205 -12.417 -20.887 1.00 54.81 79 ALA A CA 1
ATOM 634 C C . ALA A 1 79 ? 15.248 -12.387 -19.748 1.00 54.81 79 ALA A C 1
ATOM 636 O O . ALA A 1 79 ? 16.283 -11.740 -19.903 1.00 54.81 79 ALA A O 1
ATOM 637 N N . GLU A 1 80 ? 15.005 -13.081 -18.627 1.00 61.31 80 GLU A N 1
ATOM 638 C CA . GLU A 1 80 ? 15.953 -13.152 -17.501 1.00 61.31 80 GLU A CA 1
ATOM 639 C C . GLU A 1 80 ? 17.373 -13.493 -18.005 1.00 61.31 80 GLU A C 1
ATOM 641 O O . GLU A 1 80 ? 17.585 -14.543 -18.610 1.00 61.31 80 GLU A O 1
ATOM 646 N N . GLY A 1 81 ? 18.333 -12.575 -17.811 1.00 54.62 81 GLY A N 1
ATOM 647 C CA . GLY A 1 81 ? 19.705 -12.689 -18.336 1.00 54.62 81 GLY A CA 1
ATOM 648 C C . GLY A 1 81 ? 19.937 -12.179 -19.774 1.00 54.62 81 GLY A C 1
ATOM 649 O O . GLY A 1 81 ? 20.980 -12.477 -20.354 1.00 54.62 81 GLY A O 1
ATOM 650 N N . GLY A 1 82 ? 18.983 -11.446 -20.360 1.00 59.44 82 GLY A N 1
ATOM 651 C CA . GLY A 1 82 ? 18.981 -10.951 -21.743 1.00 59.44 82 GLY A CA 1
ATOM 652 C C . GLY A 1 82 ? 19.429 -9.490 -21.941 1.00 59.44 82 GLY A C 1
ATOM 653 O O . GLY A 1 82 ? 20.346 -9.008 -21.284 1.00 59.44 82 GLY A O 1
ATOM 654 N N . LYS A 1 83 ? 18.811 -8.804 -22.923 1.00 61.09 83 LYS A N 1
ATOM 655 C CA . LYS A 1 83 ? 19.085 -7.400 -23.323 1.00 61.09 83 LYS A CA 1
ATOM 656 C C . LYS A 1 83 ? 18.912 -6.411 -22.143 1.00 61.09 83 LYS A C 1
ATOM 658 O O . LYS A 1 83 ? 18.441 -6.802 -21.087 1.00 61.09 83 LYS A O 1
ATOM 663 N N . PRO A 1 84 ? 19.273 -5.124 -22.264 1.00 64.88 84 PRO A N 1
ATOM 664 C CA . PRO A 1 84 ? 18.871 -4.123 -21.274 1.00 64.88 84 PRO A CA 1
ATOM 665 C C . PRO A 1 84 ? 17.348 -3.957 -21.247 1.00 64.88 84 PRO A C 1
ATOM 667 O O . PRO A 1 84 ? 16.713 -4.030 -22.301 1.00 64.88 84 PRO A O 1
ATOM 670 N N . ALA A 1 85 ? 16.775 -3.704 -20.067 1.00 75.06 85 ALA A N 1
ATOM 671 C CA . ALA A 1 85 ? 15.354 -3.393 -19.947 1.00 75.06 85 ALA A CA 1
ATOM 672 C C . ALA A 1 85 ? 14.975 -2.174 -20.792 1.00 75.06 85 ALA A C 1
ATOM 674 O O . ALA A 1 85 ? 15.712 -1.182 -20.856 1.00 75.06 85 ALA A O 1
ATOM 675 N N . THR A 1 86 ? 13.814 -2.257 -21.438 1.00 84.62 86 THR A N 1
ATOM 676 C CA . THR A 1 86 ? 13.217 -1.128 -22.156 1.00 84.62 86 THR A CA 1
ATOM 677 C C . THR A 1 86 ? 12.971 0.030 -21.195 1.00 84.62 86 THR A C 1
ATOM 679 O O . THR A 1 86 ? 12.704 -0.192 -20.014 1.00 84.62 86 THR A O 1
ATOM 682 N N . ARG A 1 87 ? 13.004 1.265 -21.700 1.00 91.69 87 ARG A N 1
ATOM 683 C CA . ARG A 1 87 ? 12.694 2.469 -20.913 1.00 91.69 87 ARG A CA 1
ATOM 684 C C . ARG A 1 87 ? 11.298 3.009 -21.216 1.00 91.69 87 ARG A C 1
ATOM 686 O O . ARG A 1 87 ? 11.133 4.187 -21.515 1.00 91.69 87 ARG A O 1
ATOM 693 N N . GLU A 1 88 ? 10.324 2.110 -21.218 1.00 93.31 88 GLU A N 1
ATOM 694 C CA . GLU A 1 88 ? 8.924 2.409 -21.545 1.00 93.31 88 GLU A CA 1
ATOM 695 C C . GLU A 1 88 ? 8.060 2.630 -20.300 1.00 93.31 88 GLU A C 1
ATOM 697 O O . GLU A 1 88 ? 6.928 3.085 -20.428 1.00 93.31 88 GLU A O 1
ATOM 702 N N . GLY A 1 89 ? 8.580 2.332 -19.105 1.00 95.50 89 GLY A N 1
ATOM 703 C CA . GLY A 1 89 ? 7.879 2.584 -17.855 1.00 95.50 89 GLY A CA 1
ATOM 704 C C . GLY A 1 89 ? 7.652 4.077 -17.623 1.00 95.50 89 GLY A C 1
ATOM 705 O O . GLY A 1 89 ? 8.515 4.920 -17.911 1.00 95.50 89 GLY A O 1
ATOM 706 N N . SER A 1 90 ? 6.494 4.395 -17.059 1.00 97.56 90 SER A N 1
ATOM 707 C CA . SER A 1 90 ? 6.048 5.763 -16.801 1.00 97.56 90 SER A CA 1
ATOM 708 C C . SER A 1 90 ? 5.259 5.859 -15.502 1.00 97.56 90 SER A C 1
ATOM 710 O O . SER A 1 90 ? 4.821 4.857 -14.934 1.00 97.56 90 SER A O 1
ATOM 712 N N . ILE A 1 91 ? 5.099 7.092 -15.028 1.00 98.69 91 ILE A N 1
ATOM 713 C CA . ILE A 1 91 ? 4.101 7.459 -14.030 1.00 98.69 91 ILE A CA 1
ATOM 714 C C . ILE A 1 91 ? 3.120 8.405 -14.711 1.00 98.69 91 ILE A C 1
ATOM 716 O O . ILE A 1 91 ? 3.524 9.466 -15.191 1.00 98.69 91 ILE A O 1
ATOM 720 N N . ALA A 1 92 ? 1.850 8.024 -14.747 1.00 98.62 92 ALA A N 1
ATOM 721 C CA . ALA A 1 92 ? 0.772 8.886 -15.202 1.00 98.62 92 ALA A CA 1
ATOM 722 C C . ALA A 1 92 ? 0.198 9.660 -14.014 1.00 98.62 92 ALA A C 1
ATOM 724 O O . ALA A 1 92 ? -0.048 9.073 -12.965 1.00 98.62 92 ALA A O 1
ATOM 725 N N . LEU A 1 93 ? -0.044 10.956 -14.179 1.00 98.69 93 LEU A N 1
ATOM 726 C CA . LEU A 1 93 ? -0.836 11.758 -13.252 1.00 98.69 93 LEU A CA 1
ATOM 727 C C . LEU A 1 93 ? -2.220 11.942 -13.862 1.00 98.69 93 LEU A C 1
ATOM 729 O O . LEU A 1 93 ? -2.351 12.607 -14.890 1.00 98.69 93 LEU A O 1
ATOM 733 N N . ILE A 1 94 ? -3.241 11.354 -13.244 1.00 98.44 94 ILE A N 1
ATOM 734 C CA . ILE A 1 94 ? -4.629 11.492 -13.686 1.00 98.44 94 ILE A CA 1
ATOM 735 C C . ILE A 1 94 ? -5.448 12.315 -12.693 1.00 98.44 94 ILE A C 1
ATOM 737 O O . ILE A 1 94 ? -5.230 12.258 -11.481 1.00 98.44 94 ILE A O 1
ATOM 741 N N . GLN A 1 95 ? -6.391 13.103 -13.211 1.00 97.25 95 GLN A N 1
ATOM 742 C CA . GLN A 1 95 ? -7.249 13.985 -12.416 1.00 97.25 95 GLN A CA 1
ATOM 743 C C . GLN A 1 95 ? -8.719 13.826 -12.821 1.00 97.25 95 GLN A C 1
ATOM 745 O O . GLN A 1 95 ? -9.022 13.669 -14.002 1.00 97.25 95 GLN A O 1
ATOM 750 N N . ASP A 1 96 ? -9.607 13.870 -11.832 1.00 95.00 96 ASP A N 1
ATOM 751 C CA . ASP A 1 96 ? -11.045 14.074 -12.008 1.00 95.00 96 ASP A CA 1
ATOM 752 C C . ASP A 1 96 ? -11.301 15.586 -11.930 1.00 95.00 96 ASP A C 1
ATOM 754 O O . ASP A 1 96 ? -11.252 16.181 -10.847 1.00 95.00 96 ASP A O 1
ATOM 758 N N . THR A 1 97 ? -11.466 16.232 -13.088 1.00 94.00 97 THR A N 1
ATOM 759 C CA . THR A 1 97 ? -11.582 17.697 -13.170 1.00 94.00 97 THR A CA 1
ATOM 760 C C . THR A 1 97 ? -13.002 18.212 -12.964 1.00 94.00 97 THR A C 1
ATOM 762 O O . THR A 1 97 ? -13.193 19.419 -12.790 1.00 94.00 97 THR A O 1
ATOM 765 N N . ASN A 1 98 ? -13.993 17.321 -12.969 1.00 91.38 98 ASN A N 1
ATOM 766 C CA . ASN A 1 98 ? -15.406 17.665 -12.845 1.00 91.38 98 ASN A CA 1
ATOM 767 C C . ASN A 1 98 ? -16.029 17.196 -11.507 1.00 91.38 98 ASN A C 1
ATOM 769 O O . ASN A 1 98 ? -17.139 17.616 -11.168 1.00 91.38 98 ASN A O 1
ATOM 773 N N . HIS A 1 99 ? -15.277 16.420 -10.721 1.00 87.94 99 HIS A N 1
ATOM 774 C CA . HIS A 1 99 ? -15.615 15.880 -9.406 1.00 87.94 99 HIS A CA 1
ATOM 775 C C . HIS A 1 99 ? -16.787 14.882 -9.397 1.00 87.94 99 HIS A C 1
ATOM 777 O O . HIS A 1 99 ? -17.523 14.800 -8.405 1.00 87.94 99 HIS A O 1
ATOM 783 N N . ASP A 1 100 ? -16.979 14.116 -10.474 1.00 87.00 100 ASP A N 1
ATOM 784 C CA . ASP A 1 100 ? -17.986 13.050 -10.566 1.00 87.00 100 ASP A CA 1
ATOM 785 C C . ASP A 1 100 ? -17.485 11.673 -10.081 1.00 87.00 100 ASP A C 1
ATOM 787 O O . ASP A 1 100 ? -18.276 10.732 -9.936 1.00 87.00 100 ASP A O 1
ATOM 791 N N . GLY A 1 101 ? -16.199 11.567 -9.733 1.00 87.56 101 GLY A N 1
ATOM 792 C CA . GLY A 1 101 ? -15.540 10.344 -9.287 1.00 87.56 101 GLY A CA 1
ATOM 793 C C . GLY A 1 101 ? -14.958 9.491 -10.417 1.00 87.56 101 GLY A C 1
ATOM 794 O O . GLY A 1 101 ? -14.501 8.378 -10.130 1.00 87.56 101 GLY A O 1
ATOM 795 N N . ILE A 1 102 ? -14.977 9.979 -11.659 1.00 92.19 102 ILE A N 1
ATOM 796 C CA . ILE A 1 102 ? -14.352 9.386 -12.842 1.00 92.19 102 ILE A CA 1
ATOM 797 C C . ILE A 1 102 ? -13.222 10.317 -13.296 1.00 92.19 102 ILE A C 1
ATOM 799 O O . ILE A 1 102 ? -13.393 11.518 -13.473 1.00 92.19 102 ILE A O 1
ATOM 803 N N . TYR A 1 103 ? -12.027 9.762 -13.476 1.00 95.69 103 TYR A N 1
ATOM 804 C CA . TYR A 1 103 ? -10.875 10.530 -13.935 1.00 95.69 103 TYR A CA 1
ATOM 805 C C . TYR A 1 103 ? -11.030 10.875 -15.422 1.00 95.69 103 TYR A C 1
ATOM 807 O O . TYR A 1 103 ? -11.456 10.033 -16.210 1.00 95.69 103 TYR A O 1
ATOM 815 N N . ASP A 1 104 ? -10.662 12.097 -15.818 1.00 96.06 104 ASP A N 1
ATOM 816 C CA . ASP A 1 104 ? -10.893 12.618 -17.176 1.00 96.06 104 ASP A CA 1
ATOM 817 C C . ASP A 1 104 ? -9.697 13.367 -17.792 1.00 96.06 104 ASP A C 1
ATOM 819 O O . ASP A 1 104 ? -9.689 13.665 -18.991 1.00 96.06 104 ASP A O 1
ATOM 823 N N . LYS A 1 105 ? -8.640 13.616 -17.014 1.00 97.50 105 LYS A N 1
ATOM 824 C CA . LYS A 1 105 ? -7.414 14.281 -17.467 1.00 97.50 105 LYS A CA 1
ATOM 825 C C . LYS A 1 105 ? -6.184 13.440 -17.151 1.00 97.50 105 LYS A C 1
ATOM 827 O O . LYS A 1 105 ? -6.117 12.833 -16.090 1.00 97.50 105 LYS A O 1
ATOM 832 N N . ARG A 1 106 ? -5.189 13.462 -18.045 1.00 97.56 106 ARG A N 1
ATOM 833 C CA . ARG A 1 106 ? -3.885 12.792 -17.898 1.00 97.56 106 ARG A CA 1
ATOM 834 C C . ARG A 1 106 ? -2.728 13.754 -18.189 1.00 97.56 106 ARG A C 1
ATOM 836 O O . ARG A 1 106 ? -2.782 14.491 -19.172 1.00 97.56 106 ARG A O 1
ATOM 843 N N . CYS A 1 107 ? -1.658 13.648 -17.405 1.00 97.31 107 CYS A N 1
ATOM 844 C CA . CYS A 1 107 ? -0.308 14.113 -17.726 1.00 97.31 107 CYS A CA 1
ATOM 845 C C . CYS A 1 107 ? 0.693 12.948 -17.599 1.00 97.31 107 CYS A C 1
ATOM 847 O O . CYS A 1 107 ? 0.569 12.113 -16.702 1.00 97.31 107 CYS A O 1
ATOM 849 N N . ASP A 1 108 ? 1.709 12.900 -18.461 1.00 97.62 108 ASP A N 1
ATOM 850 C CA . ASP A 1 108 ? 2.833 11.965 -18.314 1.00 97.62 108 ASP A CA 1
ATOM 851 C C . ASP A 1 108 ? 3.844 12.536 -17.305 1.00 97.62 108 ASP A C 1
ATOM 853 O O . ASP A 1 108 ? 4.850 13.135 -17.684 1.00 97.62 108 ASP A O 1
ATOM 857 N N . PHE A 1 109 ? 3.553 12.374 -16.012 1.00 98.69 109 PHE A N 1
ATOM 858 C CA . PHE A 1 109 ? 4.325 12.968 -14.914 1.00 98.69 109 PHE A CA 1
ATOM 859 C C . PHE A 1 109 ? 5.811 12.590 -14.951 1.00 98.69 109 PHE A C 1
ATOM 861 O O . PHE A 1 109 ? 6.680 13.441 -14.760 1.00 98.69 109 PHE A O 1
ATOM 868 N N . VAL A 1 110 ? 6.110 11.316 -15.231 1.00 98.44 110 VAL A N 1
ATOM 869 C CA . VAL A 1 110 ? 7.473 10.806 -15.446 1.00 98.44 110 VAL A CA 1
ATOM 870 C C . VAL A 1 110 ? 7.465 9.800 -16.592 1.00 98.44 110 VAL A C 1
ATOM 872 O O . VAL A 1 110 ? 6.619 8.910 -16.643 1.00 98.44 110 VAL A O 1
ATOM 875 N N . THR A 1 111 ? 8.468 9.871 -17.467 1.00 97.62 111 THR A N 1
ATOM 876 C CA . THR A 1 111 ? 8.707 8.888 -18.536 1.00 97.62 111 THR A CA 1
ATOM 877 C C . THR A 1 111 ? 10.147 8.365 -18.503 1.00 97.62 111 THR A C 1
ATOM 879 O O . THR A 1 111 ? 11.018 8.886 -17.794 1.00 97.62 111 THR A O 1
ATOM 882 N N . GLY A 1 112 ? 10.425 7.307 -19.270 1.00 95.88 112 GLY A N 1
ATOM 883 C CA . GLY A 1 112 ? 11.783 6.783 -19.422 1.00 95.88 112 GLY A CA 1
ATOM 884 C C . GLY A 1 112 ? 12.276 5.963 -18.227 1.00 95.88 112 GLY A C 1
ATOM 885 O O . GLY A 1 112 ? 13.490 5.888 -17.999 1.00 95.88 112 GLY A O 1
ATOM 886 N N . LEU A 1 113 ? 11.363 5.386 -17.441 1.00 95.62 113 LEU A N 1
ATOM 887 C CA . LEU A 1 113 ? 11.676 4.404 -16.402 1.00 95.62 113 LEU A CA 1
ATOM 888 C C . LEU A 1 113 ? 11.820 3.015 -17.020 1.00 95.62 113 LEU A C 1
ATOM 890 O O . LEU A 1 113 ? 11.304 2.751 -18.103 1.00 95.62 113 LEU A O 1
ATOM 894 N N . THR A 1 114 ? 12.525 2.124 -16.326 1.00 92.00 114 THR A N 1
ATOM 895 C CA . THR A 1 114 ? 12.555 0.706 -16.691 1.00 92.00 114 THR A CA 1
ATOM 896 C C . THR A 1 114 ? 11.254 0.050 -16.240 1.00 92.00 114 THR A C 1
ATOM 898 O O . THR A 1 114 ? 10.233 0.181 -16.912 1.00 92.00 114 THR A O 1
ATOM 901 N N . TYR A 1 115 ? 11.274 -0.620 -15.089 1.00 90.50 115 TYR A N 1
ATOM 902 C CA . TYR A 1 115 ? 10.172 -1.400 -14.539 1.00 90.50 115 TYR A CA 1
ATOM 903 C C . TYR A 1 115 ? 9.742 -0.810 -13.195 1.00 90.50 115 TYR A C 1
ATOM 905 O O . TYR A 1 115 ? 10.222 -1.263 -12.152 1.00 90.50 115 TYR A O 1
ATOM 913 N N . PRO A 1 116 ? 8.896 0.232 -13.190 1.00 95.75 116 PRO A N 1
ATOM 914 C CA . PRO A 1 116 ? 8.372 0.764 -11.945 1.00 95.75 116 PRO A CA 1
ATOM 915 C C . PRO A 1 116 ? 7.308 -0.189 -11.375 1.00 95.75 116 PRO A C 1
ATOM 917 O O . PRO A 1 116 ? 6.516 -0.771 -12.115 1.00 95.75 116 PRO A O 1
ATOM 920 N N . ASN A 1 117 ? 7.300 -0.380 -10.053 1.00 95.06 117 ASN A N 1
ATOM 921 C CA . ASN A 1 117 ? 6.487 -1.412 -9.393 1.00 95.06 117 ASN A CA 1
ATOM 922 C C . ASN A 1 117 ? 5.620 -0.898 -8.231 1.00 95.06 117 ASN A C 1
ATOM 924 O O . ASN A 1 117 ? 4.864 -1.668 -7.647 1.00 95.06 117 ASN A O 1
ATOM 928 N N . GLY A 1 118 ? 5.721 0.375 -7.863 1.00 97.38 118 GLY A N 1
ATOM 929 C CA . GLY A 1 118 ? 5.013 0.912 -6.703 1.00 97.38 118 GLY A CA 1
ATOM 930 C C . GLY A 1 118 ? 5.339 2.376 -6.465 1.00 97.38 118 GLY A C 1
ATOM 931 O O . GLY A 1 118 ? 6.413 2.841 -6.860 1.00 97.38 118 GLY A O 1
ATOM 932 N N . VAL A 1 119 ? 4.409 3.078 -5.825 1.00 98.75 119 VAL A N 1
ATOM 933 C CA . VAL A 1 119 ? 4.438 4.529 -5.643 1.00 98.75 119 VAL A CA 1
ATOM 934 C C . VAL A 1 119 ? 3.874 4.918 -4.275 1.00 98.75 119 VAL A C 1
ATOM 936 O O . VAL A 1 119 ? 2.942 4.280 -3.792 1.00 98.75 119 VAL A O 1
ATOM 939 N N . LEU A 1 120 ? 4.438 5.952 -3.652 1.00 98.69 120 LEU A N 1
ATOM 940 C CA . LEU A 1 120 ? 3.959 6.539 -2.398 1.00 98.69 120 LEU A CA 1
ATOM 941 C C . LEU A 1 120 ? 4.102 8.062 -2.470 1.00 98.69 120 LEU A C 1
ATOM 943 O O . LEU A 1 120 ? 5.171 8.547 -2.825 1.00 98.69 120 LEU A O 1
ATOM 947 N N . ALA A 1 121 ? 3.064 8.813 -2.105 1.00 98.50 121 ALA A N 1
ATOM 948 C CA . ALA A 1 121 ? 3.135 10.270 -2.016 1.00 98.50 121 ALA A CA 1
ATOM 949 C C . ALA A 1 121 ? 3.924 10.716 -0.774 1.00 98.50 121 ALA A C 1
ATOM 951 O O . ALA A 1 121 ? 3.748 10.146 0.305 1.00 98.50 121 ALA A O 1
ATOM 952 N N . TRP A 1 122 ? 4.779 11.728 -0.940 1.00 98.38 122 TRP A N 1
ATOM 953 C CA . TRP A 1 122 ? 5.584 12.329 0.125 1.00 98.38 122 TRP A CA 1
ATOM 954 C C . TRP A 1 122 ? 5.988 13.765 -0.226 1.00 98.38 122 TRP A C 1
ATOM 956 O O . TRP A 1 122 ? 6.541 14.000 -1.297 1.00 98.38 122 TRP A O 1
ATOM 966 N N . LYS A 1 123 ? 5.752 14.727 0.670 1.00 97.25 123 LYS A N 1
ATOM 967 C CA . LYS A 1 123 ? 6.179 16.142 0.587 1.00 97.25 123 LYS A CA 1
ATOM 968 C C . LYS A 1 123 ? 5.856 16.822 -0.750 1.00 97.25 123 LYS A C 1
ATOM 970 O O . LYS A 1 123 ? 6.674 17.566 -1.311 1.00 97.25 123 LYS A O 1
ATOM 975 N N . GLY A 1 124 ? 4.648 16.586 -1.261 1.00 96.50 124 GLY A N 1
ATOM 976 C CA . GLY A 1 124 ? 4.172 17.101 -2.552 1.00 96.50 124 GLY A CA 1
ATOM 977 C C . GLY A 1 124 ? 4.862 16.479 -3.773 1.00 96.50 124 GLY A C 1
ATOM 978 O O . GLY A 1 124 ? 4.812 17.045 -4.859 1.00 96.50 124 GLY A O 1
ATOM 979 N N . GLY A 1 125 ? 5.569 15.366 -3.589 1.00 98.25 125 GLY A N 1
ATOM 980 C CA . GLY A 1 125 ? 6.130 14.522 -4.635 1.00 98.25 125 GLY A CA 1
ATOM 981 C C . GLY A 1 125 ? 5.760 13.057 -4.407 1.00 98.25 125 GLY A C 1
ATOM 982 O O . GLY A 1 125 ? 4.851 12.736 -3.637 1.00 98.25 125 GLY A O 1
ATOM 983 N N . ILE A 1 126 ? 6.483 12.154 -5.063 1.00 98.88 126 ILE A N 1
ATOM 984 C CA . ILE A 1 126 ? 6.293 10.709 -4.941 1.00 98.88 126 ILE A CA 1
ATOM 985 C C . ILE A 1 126 ? 7.627 9.970 -4.839 1.00 98.88 126 ILE A C 1
ATOM 987 O O . ILE A 1 126 ? 8.581 10.267 -5.559 1.00 98.88 126 ILE A O 1
ATOM 991 N N . PHE A 1 127 ? 7.668 8.942 -3.997 1.00 98.88 127 PHE A N 1
ATOM 992 C CA . PHE A 1 127 ? 8.652 7.875 -4.103 1.00 98.88 127 PHE A CA 1
ATOM 993 C C . PHE A 1 127 ? 8.175 6.829 -5.104 1.00 98.88 127 PHE A C 1
ATOM 995 O O . PHE A 1 127 ? 7.023 6.404 -5.054 1.00 98.88 127 PHE A O 1
ATOM 1002 N N . VAL A 1 128 ? 9.068 6.377 -5.982 1.00 98.81 128 VAL A N 1
ATOM 1003 C CA . VAL A 1 128 ? 8.797 5.334 -6.975 1.00 98.81 128 VAL A CA 1
ATOM 1004 C C . VAL A 1 128 ? 9.819 4.220 -6.830 1.00 98.81 128 VAL A C 1
ATOM 1006 O O . VAL A 1 128 ? 11.023 4.424 -6.983 1.00 98.81 128 VAL A O 1
ATOM 1009 N N . THR A 1 129 ? 9.319 3.016 -6.578 1.00 98.00 129 THR A N 1
ATOM 1010 C CA . THR A 1 129 ? 10.117 1.787 -6.622 1.00 98.00 129 THR A CA 1
ATOM 1011 C C . THR A 1 129 ? 10.351 1.365 -8.071 1.00 98.00 129 THR A C 1
ATOM 1013 O O . THR A 1 129 ? 9.393 1.084 -8.787 1.00 98.00 129 THR A O 1
ATOM 1016 N N . CYS A 1 130 ? 11.608 1.342 -8.521 1.00 96.06 130 CYS A N 1
ATOM 1017 C CA . CYS A 1 130 ? 11.988 0.983 -9.889 1.00 96.06 130 CYS A CA 1
ATOM 1018 C C . CYS A 1 130 ? 13.426 0.439 -9.894 1.00 96.06 130 CYS A C 1
ATOM 1020 O O . CYS A 1 130 ? 14.376 1.167 -10.188 1.00 96.06 130 CYS A O 1
ATOM 1022 N N . ALA A 1 131 ? 13.584 -0.843 -9.544 1.00 93.31 131 ALA A N 1
ATOM 1023 C CA . ALA A 1 131 ? 14.899 -1.470 -9.384 1.00 93.31 131 ALA A CA 1
ATOM 1024 C C . ALA A 1 131 ? 15.820 -1.208 -10.606 1.00 93.31 131 ALA A C 1
ATOM 1026 O O . ALA A 1 131 ? 15.351 -1.319 -11.747 1.00 93.31 131 ALA A O 1
ATOM 1027 N N . PRO A 1 132 ? 17.105 -0.858 -10.388 1.00 94.75 132 PRO A N 1
ATOM 1028 C CA . PRO A 1 132 ? 17.852 -0.970 -9.128 1.00 94.75 132 PRO A CA 1
ATOM 1029 C C . PRO A 1 132 ? 17.677 0.188 -8.135 1.00 94.75 132 PRO A C 1
ATOM 1031 O O . PRO A 1 132 ? 18.346 0.201 -7.100 1.00 94.75 132 PRO A O 1
ATOM 1034 N N . ASP A 1 133 ? 16.779 1.126 -8.425 1.00 97.69 133 ASP A N 1
ATOM 1035 C CA . ASP A 1 133 ? 16.657 2.395 -7.722 1.00 97.69 133 ASP A CA 1
ATOM 1036 C C . ASP A 1 133 ? 15.300 2.557 -7.014 1.00 97.69 133 ASP A C 1
ATOM 1038 O O . ASP A 1 133 ? 14.268 1.996 -7.399 1.00 97.69 133 ASP A O 1
ATOM 1042 N N . ILE A 1 134 ? 15.296 3.396 -5.983 1.00 98.62 134 ILE A N 1
ATOM 1043 C CA . ILE A 1 134 ? 14.109 4.120 -5.534 1.00 98.62 134 ILE A CA 1
ATOM 1044 C C . ILE A 1 134 ? 14.329 5.579 -5.909 1.00 98.62 134 ILE A C 1
ATOM 1046 O O . ILE A 1 134 ? 15.342 6.182 -5.540 1.00 98.62 134 ILE A O 1
ATOM 1050 N N . PHE A 1 135 ? 13.377 6.137 -6.647 1.00 98.81 135 PHE A N 1
ATOM 1051 C CA . PHE A 1 135 ? 13.401 7.532 -7.063 1.00 98.81 135 PHE A CA 1
ATOM 1052 C C . PHE A 1 135 ? 12.482 8.383 -6.191 1.00 98.81 135 PHE A C 1
ATOM 1054 O O . PHE A 1 135 ? 11.442 7.899 -5.754 1.00 98.81 135 PHE A O 1
ATOM 1061 N N . TYR A 1 136 ? 12.832 9.651 -6.003 1.00 98.88 136 TYR A N 1
ATOM 1062 C CA . TYR A 1 136 ? 11.919 10.708 -5.584 1.00 98.88 136 TYR A CA 1
ATOM 1063 C C . TYR A 1 136 ? 11.677 11.659 -6.760 1.00 98.88 136 TYR A C 1
ATOM 1065 O O . TYR A 1 136 ? 12.631 12.145 -7.378 1.00 98.88 136 TYR A O 1
ATOM 1073 N N . PHE A 1 137 ? 10.407 11.902 -7.071 1.00 98.88 137 PHE A N 1
ATOM 1074 C CA . PHE A 1 137 ? 9.964 12.803 -8.130 1.00 98.88 137 PHE A CA 1
ATOM 1075 C C . PHE A 1 137 ? 9.054 13.884 -7.573 1.00 98.88 137 PHE A C 1
ATOM 1077 O O . PHE A 1 137 ? 8.230 13.602 -6.707 1.00 98.88 137 PHE A O 1
ATOM 1084 N N . LYS A 1 138 ? 9.161 15.105 -8.090 1.00 98.69 138 LYS A N 1
ATOM 1085 C CA . LYS A 1 138 ? 8.281 16.209 -7.700 1.00 98.69 138 LYS A CA 1
ATOM 1086 C C . LYS A 1 138 ? 8.145 17.216 -8.835 1.00 98.69 138 LYS A C 1
ATOM 1088 O O . LYS A 1 138 ? 9.130 17.486 -9.516 1.00 98.69 138 LYS A O 1
ATOM 1093 N N . ASP A 1 139 ? 6.939 17.750 -8.991 1.00 98.31 139 ASP A N 1
ATOM 1094 C CA . ASP A 1 139 ? 6.654 18.935 -9.800 1.00 98.31 139 ASP A CA 1
ATOM 1095 C C . ASP A 1 139 ? 6.610 20.162 -8.877 1.00 98.31 139 ASP A C 1
ATOM 1097 O O . ASP A 1 139 ? 5.846 20.217 -7.910 1.00 98.31 139 ASP A O 1
ATOM 1101 N N . THR A 1 140 ? 7.480 21.131 -9.132 1.00 97.94 140 THR A N 1
ATOM 1102 C CA . THR A 1 140 ? 7.566 22.410 -8.420 1.00 97.94 140 THR A CA 1
ATOM 1103 C C . THR A 1 140 ? 6.987 23.572 -9.224 1.00 97.94 140 THR A C 1
ATOM 1105 O O . THR A 1 140 ? 6.867 24.682 -8.702 1.00 97.94 140 THR A O 1
ATOM 1108 N N . THR A 1 141 ? 6.610 23.324 -10.477 1.00 96.94 141 THR A N 1
ATOM 1109 C CA . THR A 1 141 ? 6.115 24.323 -11.429 1.00 96.94 141 THR A CA 1
ATOM 1110 C C . THR A 1 141 ? 4.595 24.295 -11.589 1.00 96.94 141 THR A C 1
ATOM 1112 O O . THR A 1 141 ? 4.004 25.318 -11.939 1.00 96.94 141 THR A O 1
ATOM 1115 N N . GLY A 1 142 ? 3.958 23.162 -11.281 1.00 95.12 142 GLY A N 1
ATOM 1116 C CA . GLY A 1 142 ? 2.517 22.947 -11.389 1.00 95.12 142 GLY A CA 1
ATOM 1117 C C . GLY A 1 142 ? 2.041 22.629 -12.809 1.00 95.12 142 GLY A C 1
ATOM 1118 O O . GLY A 1 142 ? 0.849 22.776 -13.089 1.00 95.12 142 GLY A O 1
ATOM 1119 N N . ASP A 1 143 ? 2.938 22.238 -13.719 1.00 95.69 143 ASP A N 1
ATOM 1120 C CA . ASP A 1 143 ? 2.593 21.845 -15.090 1.00 95.69 143 ASP A CA 1
ATOM 1121 C C . ASP A 1 143 ? 2.201 20.357 -15.221 1.00 95.69 143 ASP A C 1
ATOM 1123 O O . ASP A 1 143 ? 1.725 19.923 -16.275 1.00 95.69 143 ASP A O 1
ATOM 1127 N N . GLY A 1 144 ? 2.312 19.592 -14.132 1.00 95.62 144 GLY A N 1
ATOM 1128 C CA . GLY A 1 144 ? 2.008 18.168 -14.071 1.00 95.62 144 GLY A CA 1
ATOM 1129 C C . GLY A 1 144 ? 3.152 17.272 -14.548 1.00 95.62 144 GLY A C 1
ATOM 1130 O O . GLY A 1 144 ? 2.905 16.089 -14.793 1.00 95.62 144 GLY A O 1
ATOM 1131 N N . ILE A 1 145 ? 4.371 17.803 -14.689 1.00 98.12 145 ILE A N 1
ATOM 1132 C CA . ILE A 1 145 ? 5.585 17.075 -15.070 1.00 98.12 145 ILE A CA 1
ATOM 1133 C C . ILE A 1 145 ? 6.632 17.235 -13.965 1.00 98.12 145 ILE A C 1
ATOM 1135 O O . ILE A 1 145 ? 6.898 18.330 -13.480 1.00 98.12 145 ILE A O 1
ATOM 1139 N N . ALA A 1 146 ? 7.268 16.134 -13.563 1.00 98.56 146 ALA A N 1
ATOM 1140 C CA . ALA A 1 146 ? 8.308 16.193 -12.544 1.00 98.56 146 ALA A CA 1
ATOM 1141 C C . ALA A 1 146 ? 9.575 16.896 -13.068 1.00 98.56 146 ALA A C 1
ATOM 1143 O O . ALA A 1 146 ? 10.278 16.361 -13.930 1.00 98.56 146 ALA A O 1
ATOM 1144 N N . ASP A 1 147 ? 9.921 18.050 -12.498 1.00 98.38 147 ASP A N 1
ATOM 1145 C CA . ASP A 1 147 ? 11.210 18.718 -12.708 1.00 98.38 147 ASP A CA 1
ATOM 1146 C C . ASP A 1 147 ? 12.293 18.217 -11.737 1.00 98.38 147 ASP A C 1
ATOM 1148 O O . ASP A 1 147 ? 13.485 18.242 -12.059 1.00 98.38 147 ASP A O 1
ATOM 1152 N N . ILE A 1 148 ? 11.898 17.683 -10.579 1.00 98.56 148 ILE A N 1
ATOM 1153 C CA . ILE A 1 148 ? 12.802 17.005 -9.647 1.00 98.56 148 ILE A CA 1
ATOM 1154 C C . ILE A 1 148 ? 12.813 15.508 -9.948 1.00 98.56 148 ILE A C 1
ATOM 1156 O O . ILE A 1 148 ? 11.774 14.849 -9.951 1.00 98.56 148 ILE A O 1
ATOM 1160 N N . ARG A 1 149 ? 14.019 14.959 -10.123 1.00 98.44 149 ARG A N 1
ATOM 1161 C CA . ARG A 1 149 ? 14.301 13.522 -10.213 1.00 98.44 149 ARG A CA 1
ATOM 1162 C C . ARG A 1 149 ? 15.550 13.199 -9.407 1.00 98.44 149 ARG A C 1
ATOM 1164 O O . ARG A 1 149 ? 16.654 13.565 -9.806 1.00 98.44 149 ARG A O 1
ATOM 1171 N N . GLU A 1 150 ? 15.390 12.461 -8.319 1.00 98.44 150 GLU A N 1
ATOM 1172 C CA . GLU A 1 150 ? 16.496 12.042 -7.457 1.00 98.44 150 GLU A CA 1
ATOM 1173 C C . GLU A 1 150 ? 16.487 10.530 -7.240 1.00 98.44 150 GLU A C 1
ATOM 1175 O O . GLU A 1 150 ? 15.446 9.953 -6.951 1.00 98.44 150 GLU A O 1
ATOM 1180 N N . THR A 1 151 ? 17.649 9.883 -7.329 1.00 98.75 151 THR A N 1
ATOM 1181 C CA . THR A 1 151 ? 17.831 8.513 -6.829 1.00 98.75 151 THR A CA 1
ATOM 1182 C C . THR A 1 151 ? 18.141 8.572 -5.335 1.00 98.75 151 THR A C 1
ATOM 1184 O O . THR A 1 151 ? 19.247 8.950 -4.951 1.00 98.75 151 THR A O 1
ATOM 1187 N N . VAL A 1 152 ? 17.180 8.196 -4.489 1.00 98.44 152 VAL A N 1
ATOM 1188 C CA . VAL A 1 152 ? 17.318 8.297 -3.023 1.00 98.44 152 VAL A CA 1
ATOM 1189 C C . VAL A 1 152 ? 17.968 7.059 -2.406 1.00 98.44 152 VAL A C 1
ATOM 1191 O O . VAL A 1 152 ? 18.754 7.166 -1.461 1.00 98.44 152 VAL A O 1
ATOM 1194 N N . LEU A 1 153 ? 17.699 5.890 -2.989 1.00 98.62 153 LEU A N 1
ATOM 1195 C CA . LEU A 1 153 ? 18.320 4.610 -2.660 1.00 98.62 153 LEU A CA 1
ATOM 1196 C C . LEU A 1 153 ? 18.621 3.850 -3.952 1.00 98.62 153 LEU A C 1
ATOM 1198 O O . LEU A 1 153 ? 17.862 3.933 -4.915 1.00 98.62 153 LEU A O 1
ATOM 1202 N N . THR A 1 154 ? 19.718 3.101 -3.968 1.00 98.00 154 THR A N 1
ATOM 1203 C CA . THR A 1 154 ? 20.130 2.264 -5.103 1.00 98.00 154 THR A CA 1
ATOM 1204 C C . THR A 1 154 ? 20.730 0.949 -4.611 1.00 98.00 154 THR A C 1
ATOM 1206 O O . THR A 1 154 ? 20.994 0.791 -3.420 1.00 98.00 154 THR A O 1
ATOM 1209 N N . GLY A 1 155 ? 20.961 0.000 -5.516 1.00 95.50 155 GLY A N 1
ATOM 1210 C CA . GLY A 1 155 ? 21.566 -1.298 -5.204 1.00 95.50 155 GLY A CA 1
ATOM 1211 C C . GLY A 1 155 ? 20.558 -2.414 -4.920 1.00 95.50 155 GLY A C 1
ATOM 1212 O O . GLY A 1 155 ? 20.934 -3.478 -4.419 1.00 95.50 155 GLY A O 1
ATOM 1213 N N . PHE A 1 156 ? 19.286 -2.207 -5.272 1.00 94.62 156 PHE A N 1
ATOM 1214 C CA . PHE A 1 156 ? 18.297 -3.280 -5.348 1.00 94.62 156 PHE A CA 1
ATOM 1215 C C . PHE A 1 156 ? 18.594 -4.149 -6.568 1.00 94.62 156 PHE A C 1
ATOM 1217 O O . PHE A 1 156 ? 18.761 -3.641 -7.673 1.00 94.62 156 PHE A O 1
ATOM 1224 N N . PHE A 1 157 ? 18.690 -5.464 -6.398 1.00 91.25 157 PHE A N 1
ATOM 1225 C CA . PHE A 1 157 ? 19.003 -6.329 -7.530 1.00 91.25 157 PHE A CA 1
ATOM 1226 C C . PHE A 1 157 ? 17.786 -6.481 -8.451 1.00 91.25 157 PHE A C 1
ATOM 1228 O O . PHE A 1 157 ? 16.648 -6.632 -8.006 1.00 91.25 157 PHE A O 1
ATOM 1235 N N . ASP A 1 158 ? 18.040 -6.496 -9.753 1.00 85.31 158 ASP A N 1
ATOM 1236 C CA . ASP A 1 158 ? 17.050 -6.664 -10.820 1.00 85.31 158 ASP A CA 1
ATOM 1237 C C . ASP A 1 158 ? 17.431 -7.801 -11.788 1.00 85.31 158 ASP A C 1
ATOM 1239 O O . ASP A 1 158 ? 16.852 -7.954 -12.864 1.00 85.31 158 ASP A O 1
ATOM 1243 N N . THR A 1 159 ? 18.405 -8.617 -11.378 1.00 77.56 159 THR A N 1
ATOM 1244 C CA . THR A 1 159 ? 19.154 -9.542 -12.235 1.00 77.56 159 THR A CA 1
ATOM 1245 C C . THR A 1 159 ? 18.657 -10.982 -12.206 1.00 77.56 159 THR A C 1
ATOM 1247 O O . THR A 1 159 ? 18.970 -11.740 -13.122 1.00 77.56 159 THR A O 1
ATOM 1250 N N . LYS A 1 160 ? 17.912 -11.389 -11.170 1.00 78.38 160 LYS A N 1
ATOM 1251 C CA . LYS A 1 160 ? 17.430 -12.771 -11.029 1.00 78.38 160 LYS A CA 1
ATOM 1252 C C . LYS A 1 160 ? 16.027 -12.950 -11.589 1.00 78.38 160 LYS A C 1
ATOM 1254 O O . LYS A 1 160 ? 15.778 -13.983 -12.190 1.00 78.38 160 LYS A O 1
ATOM 1259 N N . THR A 1 161 ? 15.123 -11.988 -11.390 1.00 81.06 161 THR A N 1
ATOM 1260 C CA . THR A 1 161 ? 13.780 -12.060 -11.973 1.00 81.06 161 THR A CA 1
ATOM 1261 C C . THR A 1 161 ? 13.151 -10.718 -12.327 1.00 81.06 161 THR A C 1
ATOM 1263 O O . THR A 1 161 ? 13.289 -9.724 -11.605 1.00 81.06 161 THR A O 1
ATOM 1266 N N . ALA A 1 162 ? 12.426 -10.715 -13.450 1.00 80.19 162 ALA A N 1
ATOM 1267 C CA . ALA A 1 162 ? 11.632 -9.592 -13.940 1.00 80.19 162 ALA A CA 1
ATOM 1268 C C . ALA A 1 162 ? 10.311 -9.396 -13.171 1.00 80.19 162 ALA A C 1
ATOM 1270 O O . ALA A 1 162 ? 9.844 -8.268 -13.074 1.00 80.19 162 ALA A O 1
ATOM 1271 N N . GLN A 1 163 ? 9.730 -10.462 -12.607 1.00 80.44 163 GLN A N 1
ATOM 1272 C CA . GLN A 1 163 ? 8.387 -10.430 -12.008 1.00 80.44 163 GLN A CA 1
ATOM 1273 C C . GLN A 1 163 ? 8.405 -10.097 -10.509 1.00 80.44 163 GLN A C 1
ATOM 1275 O O . GLN A 1 163 ? 7.562 -9.350 -10.024 1.00 80.44 163 GLN A O 1
ATOM 1280 N N . ILE A 1 164 ? 9.367 -10.646 -9.756 1.00 86.69 164 ILE A N 1
ATOM 1281 C CA . ILE A 1 164 ? 9.347 -10.619 -8.283 1.00 86.69 164 ILE A CA 1
ATOM 1282 C C . ILE A 1 164 ? 10.402 -9.643 -7.748 1.00 86.69 164 ILE A C 1
ATOM 1284 O O . ILE A 1 164 ? 11.396 -10.028 -7.116 1.00 86.69 164 ILE A O 1
ATOM 1288 N N . ARG A 1 165 ? 10.187 -8.366 -8.076 1.00 89.06 165 ARG A N 1
ATOM 1289 C CA . ARG A 1 165 ? 11.051 -7.227 -7.741 1.00 89.06 165 ARG A CA 1
ATOM 1290 C C . ARG A 1 165 ? 10.619 -6.544 -6.442 1.00 89.06 165 ARG A C 1
ATOM 1292 O O . ARG A 1 165 ? 9.558 -6.833 -5.896 1.00 89.06 165 ARG A O 1
ATOM 1299 N N . MET A 1 166 ? 11.479 -5.656 -5.948 1.00 93.00 166 MET A N 1
ATOM 1300 C CA . MET A 1 166 ? 11.149 -4.769 -4.834 1.00 93.00 166 MET A CA 1
ATOM 1301 C C . MET A 1 166 ? 10.006 -3.826 -5.240 1.00 93.00 166 MET A C 1
ATOM 1303 O O . MET A 1 166 ? 10.035 -3.267 -6.336 1.00 93.00 166 MET A O 1
ATOM 1307 N N . SER A 1 167 ? 9.000 -3.666 -4.377 1.00 94.25 167 SER A N 1
ATOM 1308 C CA . SER A 1 167 ? 7.769 -2.921 -4.689 1.00 94.25 167 SER A CA 1
ATOM 1309 C C . SER A 1 167 ? 7.071 -2.370 -3.429 1.00 94.25 167 SER A C 1
ATOM 1311 O O . SER A 1 167 ? 7.668 -2.355 -2.352 1.00 94.25 167 SER A O 1
ATOM 1313 N N . HIS A 1 168 ? 5.809 -1.935 -3.572 1.00 93.75 168 HIS A N 1
ATOM 1314 C CA . HIS A 1 168 ? 4.866 -1.517 -2.513 1.00 93.75 168 HIS A CA 1
ATOM 1315 C C . HIS A 1 168 ? 5.467 -0.636 -1.407 1.00 93.75 168 HIS A C 1
ATOM 1317 O O . HIS A 1 168 ? 5.377 -1.004 -0.230 1.00 93.75 168 HIS A O 1
ATOM 1323 N N . PRO A 1 169 ? 6.056 0.528 -1.747 1.00 97.94 169 PRO A N 1
ATOM 1324 C CA . PRO A 1 169 ? 6.417 1.504 -0.730 1.00 97.94 169 PRO A CA 1
ATOM 1325 C C . PRO A 1 169 ? 5.159 1.879 0.063 1.00 97.94 169 PRO A C 1
ATOM 1327 O O . PRO A 1 169 ? 4.203 2.412 -0.491 1.00 97.94 169 PRO A O 1
ATOM 1330 N N . THR A 1 170 ? 5.146 1.553 1.351 1.00 98.12 170 THR A N 1
ATOM 1331 C CA . THR A 1 170 ? 3.992 1.736 2.237 1.00 98.12 170 THR A CA 1
ATOM 1332 C C . THR A 1 170 ? 4.471 2.298 3.562 1.00 98.12 170 THR A C 1
ATOM 1334 O O . THR A 1 170 ? 5.348 1.725 4.206 1.00 98.12 170 THR A O 1
ATOM 1337 N N . MET A 1 171 ? 3.900 3.419 3.978 1.00 98.19 171 MET A N 1
ATOM 1338 C CA . MET A 1 171 ? 4.286 4.085 5.217 1.00 98.19 171 MET A CA 1
ATOM 1339 C C . MET A 1 171 ? 3.672 3.398 6.440 1.00 98.19 171 MET A C 1
ATOM 1341 O O . MET A 1 171 ? 2.468 3.140 6.476 1.00 98.19 171 MET A O 1
ATOM 1345 N N . GLY A 1 172 ? 4.510 3.111 7.433 1.00 97.69 172 GLY A N 1
ATOM 1346 C CA . GLY A 1 172 ? 4.095 2.648 8.751 1.00 97.69 172 GLY A CA 1
ATOM 1347 C C . GLY A 1 172 ? 3.710 3.804 9.676 1.00 97.69 172 GLY A C 1
ATOM 1348 O O . GLY A 1 172 ? 3.967 4.975 9.398 1.00 97.69 172 GLY A O 1
ATOM 1349 N N . LEU A 1 173 ? 3.111 3.469 10.822 1.00 97.50 173 LEU A N 1
ATOM 1350 C CA . LEU A 1 173 ? 2.829 4.446 11.885 1.00 97.50 173 LEU A CA 1
ATOM 1351 C C . LEU A 1 173 ? 4.112 5.011 12.518 1.00 97.50 173 LEU A C 1
ATOM 1353 O O . LEU A 1 173 ? 4.110 6.113 13.056 1.00 97.50 173 LEU A O 1
ATOM 1357 N N . ASP A 1 174 ? 5.220 4.283 12.396 1.00 96.62 174 ASP A N 1
ATOM 1358 C CA . ASP A 1 174 ? 6.566 4.713 12.780 1.00 96.62 174 ASP A CA 1
ATOM 1359 C C . ASP A 1 174 ? 7.180 5.739 11.810 1.00 96.62 174 ASP A C 1
ATOM 1361 O O . ASP A 1 174 ? 8.334 6.118 11.980 1.00 96.62 174 ASP A O 1
ATOM 1365 N N . GLY A 1 175 ? 6.436 6.192 10.795 1.00 97.50 175 GLY A N 1
ATOM 1366 C CA . GLY A 1 175 ? 6.903 7.170 9.810 1.00 97.50 175 GLY A CA 1
ATOM 1367 C C . GLY A 1 175 ? 7.921 6.617 8.809 1.00 97.50 175 GLY A C 1
ATOM 1368 O O . GLY A 1 175 ? 8.376 7.347 7.931 1.00 97.50 175 GLY A O 1
ATOM 1369 N N . LEU A 1 176 ? 8.261 5.328 8.900 1.00 98.31 176 LEU A N 1
ATOM 1370 C CA . LEU A 1 176 ? 9.175 4.664 7.979 1.00 98.31 176 LEU A CA 1
ATOM 1371 C C . LEU A 1 176 ? 8.406 4.101 6.783 1.00 98.31 176 LEU A C 1
ATOM 1373 O O . LEU A 1 176 ? 7.252 3.681 6.890 1.00 98.31 176 LEU A O 1
ATOM 1377 N N . ILE A 1 177 ? 9.061 4.046 5.627 1.00 98.75 177 ILE A N 1
ATOM 1378 C CA . ILE A 1 177 ? 8.503 3.469 4.404 1.00 98.75 177 ILE A CA 1
ATOM 1379 C C . ILE A 1 177 ? 8.998 2.036 4.270 1.00 98.75 177 ILE A C 1
ATOM 1381 O O . ILE A 1 177 ? 10.186 1.790 4.074 1.00 98.75 177 ILE A O 1
ATOM 1385 N N . TYR A 1 178 ? 8.073 1.088 4.335 1.00 98.38 178 TYR A N 1
ATOM 1386 C CA . TYR A 1 178 ? 8.316 -0.333 4.134 1.00 98.38 178 TYR A CA 1
ATOM 1387 C C . TYR A 1 178 ? 8.189 -0.683 2.659 1.00 98.38 178 TYR A C 1
ATOM 1389 O O . TYR A 1 178 ? 7.341 -0.141 1.957 1.00 98.38 178 TYR A O 1
ATOM 1397 N N . ILE A 1 179 ? 9.015 -1.613 2.201 1.00 97.31 179 ILE A N 1
ATOM 1398 C CA . ILE A 1 179 ? 9.034 -2.108 0.828 1.00 97.31 179 ILE A CA 1
ATOM 1399 C C . ILE A 1 179 ? 9.134 -3.626 0.836 1.00 97.31 179 ILE A C 1
ATOM 1401 O O . ILE A 1 179 ? 9.762 -4.227 1.716 1.00 97.31 179 ILE A O 1
ATOM 1405 N N . THR A 1 180 ? 8.557 -4.258 -0.178 1.00 95.44 180 THR A N 1
ATOM 1406 C CA . THR A 1 180 ? 8.755 -5.695 -0.363 1.00 95.44 180 THR A CA 1
ATOM 1407 C C . THR A 1 180 ? 10.150 -5.978 -0.900 1.00 95.44 180 THR A C 1
ATOM 1409 O O . THR A 1 180 ? 10.704 -5.206 -1.685 1.00 95.44 180 THR A O 1
ATOM 1412 N N . GLY A 1 181 ? 10.740 -7.093 -0.477 1.00 90.25 181 GLY A N 1
ATOM 1413 C CA . GLY A 1 181 ? 12.075 -7.495 -0.922 1.00 90.25 181 GLY A CA 1
ATOM 1414 C C . GLY A 1 181 ? 12.106 -8.243 -2.250 1.00 90.25 181 GLY A C 1
ATOM 1415 O O . GLY A 1 181 ? 13.150 -8.294 -2.912 1.00 90.25 181 GLY A O 1
ATOM 1416 N N . GLY A 1 182 ? 10.991 -8.876 -2.619 1.00 90.12 182 GLY A N 1
ATOM 1417 C CA . GLY A 1 182 ? 10.936 -9.807 -3.737 1.00 90.12 182 GLY A CA 1
ATOM 1418 C C . GLY A 1 182 ? 11.912 -10.984 -3.578 1.00 90.12 182 GLY A C 1
ATOM 1419 O O . GLY A 1 182 ? 12.238 -11.419 -2.470 1.00 90.12 182 GLY A O 1
ATOM 1420 N N . LEU A 1 183 ? 12.399 -11.529 -4.699 1.00 88.25 183 LEU A N 1
ATOM 1421 C CA . LEU A 1 183 ? 13.342 -12.664 -4.712 1.00 88.25 183 LEU A CA 1
ATOM 1422 C C . LEU A 1 183 ? 14.768 -12.297 -5.135 1.00 88.25 183 LEU A C 1
ATOM 1424 O O . LEU A 1 183 ? 15.634 -13.182 -5.147 1.00 88.25 183 LEU A O 1
ATOM 1428 N N . ASN A 1 184 ? 15.003 -11.030 -5.482 1.00 86.62 184 ASN A N 1
ATOM 1429 C CA . ASN A 1 184 ? 16.288 -10.544 -5.976 1.00 86.62 184 ASN A CA 1
ATOM 1430 C C . ASN A 1 184 ? 17.267 -10.214 -4.832 1.00 86.62 184 ASN A C 1
ATOM 1432 O O . ASN A 1 184 ? 18.429 -10.605 -4.909 1.00 86.62 184 ASN A O 1
ATOM 1436 N N . GLY A 1 185 ? 16.801 -9.583 -3.744 1.00 89.00 185 GLY A N 1
ATOM 1437 C CA . GLY A 1 185 ? 17.670 -9.059 -2.679 1.00 89.00 185 GLY A CA 1
ATOM 1438 C C . GLY A 1 185 ? 18.364 -7.751 -3.078 1.00 89.00 185 GLY A C 1
ATOM 1439 O O . GLY A 1 185 ? 17.945 -7.088 -4.028 1.00 89.00 185 GLY A O 1
ATOM 1440 N N . GLY A 1 186 ? 19.432 -7.381 -2.372 1.00 93.06 186 GLY A N 1
ATOM 1441 C CA . GLY A 1 186 ? 20.178 -6.166 -2.701 1.00 93.06 186 GLY A CA 1
ATOM 1442 C C . GLY A 1 186 ? 21.394 -5.905 -1.820 1.00 93.06 186 GLY A C 1
ATOM 1443 O O . GLY A 1 186 ? 21.607 -6.562 -0.796 1.00 93.06 186 GLY A O 1
ATOM 1444 N N . SER A 1 187 ? 22.185 -4.923 -2.245 1.00 96.25 187 SER A N 1
ATOM 1445 C CA . SER A 1 187 ? 23.248 -4.279 -1.474 1.00 96.25 187 SER A CA 1
ATOM 1446 C C . SER A 1 187 ? 23.006 -2.776 -1.547 1.00 96.25 187 SER A C 1
ATOM 1448 O O . SER A 1 187 ? 23.460 -2.103 -2.469 1.00 96.25 187 SER A O 1
ATOM 1450 N N . VAL A 1 188 ? 22.176 -2.290 -0.629 1.00 97.38 188 VAL A N 1
ATOM 1451 C CA . VAL A 1 188 ? 21.503 -0.998 -0.754 1.00 97.38 188 VAL A CA 1
ATOM 1452 C C . VAL A 1 188 ? 22.368 0.115 -0.183 1.00 97.38 188 VAL A C 1
ATOM 1454 O O . VAL A 1 188 ? 22.867 0.002 0.937 1.00 97.38 188 VAL A O 1
ATOM 1457 N N . THR A 1 189 ? 22.516 1.201 -0.934 1.00 97.94 189 THR A N 1
ATOM 1458 C CA . THR A 1 189 ? 23.179 2.440 -0.506 1.00 97.94 189 THR A CA 1
ATOM 1459 C C . THR A 1 189 ? 22.287 3.646 -0.781 1.00 97.94 189 THR A C 1
ATOM 1461 O O . THR A 1 189 ? 21.363 3.581 -1.593 1.00 97.94 189 THR A O 1
ATOM 1464 N N . SER A 1 190 ? 22.575 4.767 -0.119 1.00 98.19 190 SER A N 1
ATOM 1465 C CA . SER A 1 190 ? 21.979 6.058 -0.465 1.00 98.19 190 SER A CA 1
ATOM 1466 C C . SER A 1 190 ? 23.008 6.910 -1.210 1.00 98.19 190 SER A C 1
ATOM 1468 O O . SER A 1 190 ? 24.037 7.247 -0.620 1.00 98.19 190 SER A O 1
ATOM 1470 N N . PRO A 1 191 ? 22.761 7.305 -2.474 1.00 98.06 191 PRO A N 1
ATOM 1471 C CA . PRO A 1 191 ? 23.676 8.181 -3.210 1.00 98.06 191 PRO A CA 1
ATOM 1472 C C . PRO A 1 191 ? 23.930 9.531 -2.528 1.00 98.06 191 PRO A C 1
ATOM 1474 O O . PRO A 1 191 ? 25.000 10.110 -2.701 1.00 98.06 191 PRO A O 1
ATOM 1477 N N . ARG A 1 192 ? 22.970 10.017 -1.729 1.00 97.50 192 ARG A N 1
ATOM 1478 C CA . ARG A 1 192 ? 23.091 11.251 -0.939 1.00 97.50 192 ARG A CA 1
ATOM 1479 C C . ARG A 1 192 ? 24.068 11.113 0.236 1.00 97.50 192 ARG A C 1
ATOM 1481 O O . ARG A 1 192 ? 24.649 12.109 0.656 1.00 97.50 192 ARG A O 1
ATOM 1488 N N . TYR A 1 193 ? 24.262 9.893 0.737 1.00 97.69 193 TYR A N 1
ATOM 1489 C CA . TYR A 1 193 ? 25.108 9.576 1.891 1.00 97.69 193 TYR A CA 1
ATOM 1490 C C . TYR A 1 193 ? 26.099 8.447 1.551 1.00 97.69 193 TYR A C 1
ATOM 1492 O O . TYR A 1 193 ? 26.005 7.343 2.104 1.00 97.69 193 TYR A O 1
ATOM 1500 N N . PRO A 1 194 ? 27.028 8.685 0.604 1.00 96.50 194 PRO A N 1
ATOM 1501 C CA . PRO A 1 194 ? 27.921 7.655 0.070 1.00 96.50 194 PRO A CA 1
ATOM 1502 C C . PRO A 1 194 ? 28.918 7.103 1.100 1.00 96.50 194 PRO A C 1
ATOM 1504 O O . PRO A 1 194 ? 29.534 6.065 0.868 1.00 96.50 194 PRO A O 1
ATOM 1507 N N . GLU A 1 195 ? 29.099 7.785 2.231 1.00 97.44 195 GLU A N 1
ATOM 1508 C CA . GLU A 1 195 ? 29.930 7.346 3.350 1.00 97.44 195 GLU A CA 1
ATOM 1509 C C . GLU A 1 195 ? 29.301 6.215 4.174 1.00 97.44 195 GLU A C 1
ATOM 1511 O O . GLU A 1 195 ? 30.009 5.531 4.919 1.00 97.44 195 GLU A O 1
ATOM 1516 N N . ARG A 1 196 ? 27.982 6.011 4.068 1.00 97.25 196 ARG A N 1
ATOM 1517 C CA . ARG A 1 196 ? 27.285 4.960 4.812 1.00 97.25 196 ARG A CA 1
ATOM 1518 C C . ARG A 1 196 ? 27.547 3.594 4.174 1.00 97.25 196 ARG A C 1
ATOM 1520 O O . ARG A 1 196 ? 27.499 3.467 2.949 1.00 97.25 196 ARG A O 1
ATOM 1527 N N . PRO A 1 197 ? 27.800 2.549 4.979 1.00 97.06 197 PRO A N 1
ATOM 1528 C CA . PRO A 1 197 ? 28.016 1.213 4.447 1.00 97.06 197 PRO A CA 1
ATOM 1529 C C . PRO A 1 197 ? 26.753 0.685 3.761 1.00 97.06 197 PRO A C 1
ATOM 1531 O O . PRO A 1 197 ? 25.634 0.958 4.193 1.00 97.06 197 PRO A O 1
ATOM 1534 N N . ALA A 1 198 ? 26.948 -0.122 2.719 1.00 97.50 198 ALA A N 1
ATOM 1535 C CA . ALA A 1 198 ? 25.845 -0.790 2.046 1.00 97.50 198 ALA A CA 1
ATOM 1536 C C . ALA A 1 198 ? 25.150 -1.792 2.978 1.00 97.50 198 ALA A C 1
ATOM 1538 O O . ALA A 1 198 ? 25.801 -2.607 3.640 1.00 97.50 198 ALA A O 1
ATOM 1539 N N . VAL A 1 199 ? 23.820 -1.788 2.975 1.00 96.31 199 VAL A N 1
ATOM 1540 C CA . VAL A 1 199 ? 22.999 -2.741 3.725 1.00 96.31 199 VAL A CA 1
ATOM 1541 C C . VAL A 1 199 ? 22.667 -3.904 2.801 1.00 96.31 199 VAL A C 1
ATOM 1543 O O . VAL A 1 199 ? 21.967 -3.756 1.800 1.00 96.31 199 VAL A O 1
ATOM 1546 N N . SER A 1 200 ? 23.204 -5.081 3.113 1.00 93.81 200 SER A N 1
ATOM 1547 C CA . SER A 1 200 ? 23.006 -6.276 2.291 1.00 93.81 200 SER A CA 1
ATOM 1548 C C . SER A 1 200 ? 21.881 -7.138 2.836 1.00 93.81 200 SER A C 1
ATOM 1550 O O . SER A 1 200 ? 21.833 -7.411 4.034 1.00 93.81 200 SER A O 1
ATOM 1552 N N . TYR A 1 201 ? 21.021 -7.633 1.950 1.00 87.62 201 TYR A N 1
ATOM 1553 C CA . TYR A 1 201 ? 19.918 -8.503 2.340 1.00 87.62 201 TYR A CA 1
ATOM 1554 C C . TYR A 1 201 ? 19.628 -9.574 1.294 1.00 87.62 201 TYR A C 1
ATOM 1556 O O . TYR A 1 201 ? 19.830 -9.393 0.090 1.00 87.62 201 TYR A O 1
ATOM 1564 N N . LYS A 1 202 ? 19.168 -10.734 1.769 1.00 82.12 202 LYS A N 1
ATOM 1565 C CA . LYS A 1 202 ? 18.820 -11.884 0.933 1.00 82.12 202 LYS A CA 1
ATOM 1566 C C . LYS A 1 202 ? 17.416 -12.334 1.280 1.00 82.12 202 LYS A C 1
ATOM 1568 O O . LYS A 1 202 ? 17.221 -12.962 2.313 1.00 82.12 202 LYS A O 1
ATOM 1573 N N . SER A 1 203 ? 16.470 -12.069 0.377 1.00 76.19 203 SER A N 1
ATOM 1574 C CA . SER A 1 203 ? 15.083 -12.525 0.529 1.00 76.19 203 SER A CA 1
ATOM 1575 C C . SER A 1 203 ? 14.468 -12.104 1.872 1.00 76.19 203 SER A C 1
ATOM 1577 O O . SER A 1 203 ? 13.964 -12.958 2.595 1.00 76.19 203 SER A O 1
ATOM 1579 N N . SER A 1 204 ? 14.542 -10.812 2.193 1.00 90.31 204 SER A N 1
ATOM 1580 C CA . SER A 1 204 ? 13.830 -10.170 3.302 1.00 90.31 204 SER A CA 1
ATOM 1581 C C . SER A 1 204 ? 13.141 -8.910 2.788 1.00 90.31 204 SER A C 1
ATOM 1583 O O . SER A 1 204 ? 13.590 -8.358 1.785 1.00 90.31 204 SER A O 1
ATOM 1585 N N . ASP A 1 205 ? 12.109 -8.429 3.468 1.00 95.06 205 ASP A N 1
ATOM 1586 C CA . ASP A 1 205 ? 11.579 -7.091 3.204 1.00 95.06 205 ASP A CA 1
ATOM 1587 C C . ASP A 1 205 ? 12.541 -6.017 3.750 1.00 95.06 205 ASP A C 1
ATOM 1589 O O . ASP A 1 205 ? 13.510 -6.309 4.468 1.00 95.06 205 ASP A O 1
ATOM 1593 N N . GLY A 1 206 ? 12.300 -4.768 3.366 1.00 95.88 206 GLY A N 1
ATOM 1594 C CA . GLY A 1 206 ? 13.104 -3.622 3.775 1.00 95.88 206 GLY A CA 1
ATOM 1595 C C . GLY A 1 206 ? 12.237 -2.479 4.276 1.00 95.88 206 GLY A C 1
ATOM 1596 O O . GLY A 1 206 ? 11.030 -2.445 4.035 1.00 95.88 206 GLY A O 1
ATOM 1597 N N . ARG A 1 207 ? 12.860 -1.522 4.952 1.00 97.25 207 ARG A N 1
ATOM 1598 C CA . ARG A 1 207 ? 12.262 -0.216 5.219 1.00 97.25 207 ARG A CA 1
ATOM 1599 C C . ARG A 1 207 ? 13.313 0.877 5.153 1.00 97.25 207 ARG A C 1
ATOM 1601 O O . ARG A 1 207 ? 14.499 0.598 5.323 1.00 97.25 207 ARG A O 1
ATOM 1608 N N . PHE A 1 208 ? 12.883 2.109 4.943 1.00 98.31 208 PHE A N 1
ATOM 1609 C CA . PHE A 1 208 ? 13.752 3.267 5.049 1.00 98.31 208 PHE A CA 1
ATOM 1610 C C . PHE A 1 208 ? 13.042 4.463 5.666 1.00 98.31 208 PHE A C 1
ATOM 1612 O O . PHE A 1 208 ? 11.826 4.607 5.570 1.00 98.31 208 PHE A O 1
ATOM 1619 N N . ASP A 1 209 ? 13.830 5.323 6.291 1.00 98.38 209 ASP A N 1
ATOM 1620 C CA . ASP A 1 209 ? 13.391 6.642 6.731 1.00 98.38 209 ASP A CA 1
ATOM 1621 C C . ASP A 1 209 ? 13.330 7.590 5.514 1.00 98.38 209 ASP A C 1
ATOM 1623 O O . ASP A 1 209 ? 14.346 7.738 4.823 1.00 98.38 209 ASP A O 1
ATOM 1627 N N . PRO A 1 210 ? 12.175 8.217 5.218 1.00 97.94 210 PRO A N 1
ATOM 1628 C CA . PRO A 1 210 ? 12.015 9.093 4.056 1.00 97.94 210 PRO A CA 1
ATOM 1629 C C . PRO A 1 210 ? 12.862 10.373 4.106 1.00 97.94 210 PRO A C 1
ATOM 1631 O O . PRO A 1 210 ? 13.135 10.959 3.058 1.00 97.94 210 PRO A O 1
ATOM 1634 N N . GLU A 1 211 ? 13.292 10.808 5.290 1.00 96.06 211 GLU A N 1
ATOM 1635 C CA . GLU A 1 211 ? 14.119 11.999 5.480 1.00 96.06 211 GLU A CA 1
ATOM 1636 C C . GLU A 1 211 ? 15.601 11.638 5.472 1.00 96.06 211 GLU A C 1
ATOM 1638 O O . GLU A 1 211 ? 16.386 12.166 4.677 1.00 96.06 211 GLU A O 1
ATOM 1643 N N . SER A 1 212 ? 15.999 10.723 6.360 1.00 97.69 212 SER A N 1
ATOM 1644 C CA . SER A 1 212 ? 17.411 10.388 6.536 1.00 97.69 212 SER A CA 1
ATOM 1645 C C . SER A 1 212 ? 17.929 9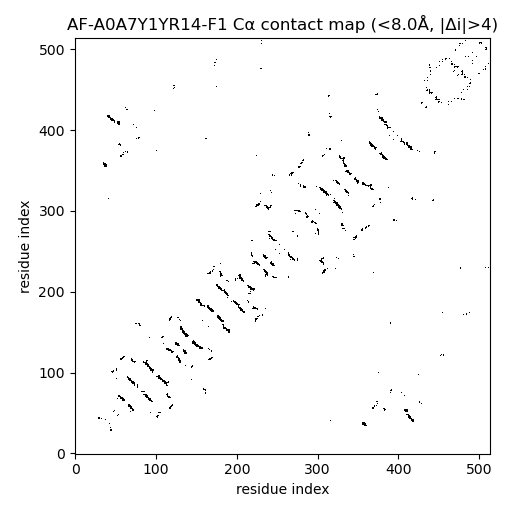.412 5.485 1.00 97.69 212 SER A C 1
ATOM 1647 O O . SER A 1 212 ? 19.146 9.313 5.322 1.00 97.69 212 SER A O 1
ATOM 1649 N N . LEU A 1 213 ? 17.052 8.707 4.762 1.00 98.31 213 LEU A N 1
ATOM 1650 C CA . LEU A 1 213 ? 17.380 7.669 3.776 1.00 98.31 213 LEU A CA 1
ATOM 1651 C C . LEU A 1 213 ? 18.213 6.519 4.364 1.00 98.31 213 LEU A C 1
ATOM 1653 O O . LEU A 1 213 ? 18.970 5.849 3.658 1.00 98.31 213 LEU A O 1
ATOM 1657 N N . VAL A 1 214 ? 18.119 6.295 5.676 1.00 98.06 214 VAL A N 1
ATOM 1658 C CA . VAL A 1 214 ? 18.672 5.097 6.313 1.00 98.06 214 VAL A CA 1
ATOM 1659 C C . VAL A 1 214 ? 17.790 3.915 5.935 1.00 98.06 214 VAL A C 1
ATOM 1661 O O . VAL A 1 214 ? 16.595 3.930 6.208 1.00 98.06 214 VAL A O 1
ATOM 1664 N N . PHE A 1 215 ? 18.388 2.904 5.304 1.00 97.44 215 PHE A N 1
ATOM 1665 C CA . PHE A 1 215 ? 17.719 1.661 4.932 1.00 97.44 215 PHE A CA 1
ATOM 1666 C C . PHE A 1 215 ? 18.066 0.540 5.914 1.00 97.44 215 PHE A C 1
ATOM 1668 O O . PHE A 1 215 ? 19.226 0.360 6.287 1.00 97.44 215 PHE A O 1
ATOM 1675 N N . GLU A 1 216 ? 17.066 -0.253 6.283 1.00 94.88 216 GLU A N 1
ATOM 1676 C CA . GLU A 1 216 ? 17.191 -1.392 7.185 1.00 94.88 216 GLU A CA 1
ATOM 1677 C C . GLU A 1 216 ? 16.426 -2.602 6.644 1.00 94.88 216 GLU A C 1
ATOM 1679 O O . GLU A 1 216 ? 15.397 -2.483 5.976 1.00 94.88 216 GLU A O 1
ATOM 1684 N N . THR A 1 217 ? 16.905 -3.795 6.985 1.00 93.94 217 THR A N 1
ATOM 1685 C CA . THR A 1 217 ? 16.194 -5.045 6.705 1.00 93.94 217 THR A CA 1
ATOM 1686 C C . THR A 1 217 ? 15.167 -5.334 7.784 1.00 93.94 217 THR A C 1
ATOM 1688 O O . THR A 1 217 ? 15.482 -5.250 8.973 1.00 93.94 217 THR A O 1
ATOM 1691 N N . VAL A 1 218 ? 13.989 -5.785 7.376 1.00 94.06 218 VAL A N 1
ATOM 1692 C CA . VAL A 1 218 ? 12.907 -6.199 8.274 1.00 94.06 218 VAL A CA 1
ATOM 1693 C C . VAL A 1 218 ? 12.483 -7.632 7.970 1.00 94.06 218 VAL A C 1
ATOM 1695 O O . VAL A 1 218 ? 12.875 -8.226 6.963 1.00 94.06 218 VAL A O 1
ATOM 1698 N N . SER A 1 219 ? 11.693 -8.223 8.859 1.00 92.56 219 SER A N 1
ATOM 1699 C CA . SER A 1 219 ? 11.071 -9.526 8.630 1.00 92.56 219 SER A CA 1
ATOM 1700 C C . SER A 1 219 ? 10.153 -9.494 7.411 1.00 92.56 219 SER A C 1
ATOM 1702 O O . SER A 1 219 ? 9.737 -8.438 6.950 1.00 92.56 219 SER A O 1
ATOM 1704 N N . GLY A 1 220 ? 9.774 -10.653 6.894 1.00 90.50 220 GLY A N 1
ATOM 1705 C CA . GLY A 1 220 ? 8.921 -10.731 5.707 1.00 90.50 220 GLY A CA 1
ATOM 1706 C C . GLY A 1 220 ? 9.705 -11.130 4.468 1.00 90.50 220 GLY A C 1
ATOM 1707 O O . GLY A 1 220 ? 10.917 -10.957 4.385 1.00 90.50 220 GLY A O 1
ATOM 1708 N N . ARG A 1 221 ? 9.001 -11.761 3.534 1.00 90.12 221 ARG A N 1
ATOM 1709 C CA . ARG A 1 221 ? 9.520 -12.241 2.244 1.00 90.12 221 ARG A CA 1
ATOM 1710 C C . ARG A 1 221 ? 8.490 -11.943 1.164 1.00 90.12 221 ARG A C 1
ATOM 1712 O O . ARG A 1 221 ? 8.163 -12.801 0.341 1.00 90.12 221 ARG A O 1
ATOM 1719 N N . SER A 1 222 ? 7.898 -10.764 1.276 1.00 94.56 222 SER A N 1
ATOM 1720 C CA . SER A 1 222 ? 6.747 -10.361 0.494 1.00 94.56 222 SER A CA 1
ATOM 1721 C C . SER A 1 222 ? 7.174 -10.171 -0.959 1.00 94.56 222 SER A C 1
ATOM 1723 O O . SER A 1 222 ? 8.308 -9.781 -1.259 1.00 94.56 222 SER A O 1
ATOM 1725 N N . GLN A 1 223 ? 6.277 -10.512 -1.875 1.00 94.44 223 GLN A N 1
ATOM 1726 C CA . GLN A 1 223 ? 6.482 -10.373 -3.311 1.00 94.44 223 GLN A CA 1
ATOM 1727 C C . GLN A 1 223 ? 5.785 -9.098 -3.785 1.00 94.44 223 GLN A C 1
ATOM 1729 O O . GLN A 1 223 ? 6.232 -8.008 -3.441 1.00 94.44 223 GLN A O 1
ATOM 1734 N N . PHE A 1 224 ? 4.690 -9.210 -4.534 1.00 94.44 224 PHE A N 1
ATOM 1735 C CA . PHE A 1 224 ? 3.900 -8.065 -4.972 1.00 94.44 224 PHE A CA 1
ATOM 1736 C C . PHE A 1 224 ? 2.687 -7.893 -4.053 1.00 94.44 224 PHE A C 1
ATOM 1738 O O . PHE A 1 224 ? 1.609 -8.392 -4.354 1.00 94.44 224 PHE A O 1
ATOM 1745 N N . GLY A 1 225 ? 2.877 -7.240 -2.907 1.00 94.88 225 GLY A N 1
ATOM 1746 C CA . GLY A 1 225 ? 1.798 -6.962 -1.959 1.00 94.88 225 GLY A CA 1
ATOM 1747 C C . GLY A 1 225 ? 2.312 -6.728 -0.545 1.00 94.88 225 GLY A C 1
ATOM 1748 O O . GLY A 1 225 ? 3.010 -7.578 0.013 1.00 94.88 225 GLY A O 1
ATOM 1749 N N . LEU A 1 226 ? 1.949 -5.584 0.031 1.00 97.19 226 LEU A N 1
ATOM 1750 C CA . LEU A 1 226 ? 2.239 -5.207 1.410 1.00 97.19 226 LEU A CA 1
ATOM 1751 C C . LEU A 1 226 ? 1.145 -4.262 1.899 1.00 97.19 226 LEU A C 1
ATOM 1753 O O . LEU A 1 226 ? 0.721 -3.371 1.171 1.00 97.19 226 LEU A O 1
ATOM 1757 N N . THR A 1 227 ? 0.688 -4.460 3.128 1.00 98.00 227 THR A N 1
ATOM 1758 C CA . THR A 1 227 ? -0.333 -3.623 3.752 1.00 98.00 227 THR A CA 1
ATOM 1759 C C . THR A 1 227 ? -0.154 -3.609 5.267 1.00 98.00 227 THR A C 1
ATOM 1761 O O . THR A 1 227 ? 0.519 -4.472 5.843 1.00 98.00 227 THR A O 1
ATOM 1764 N N . PHE A 1 228 ? -0.762 -2.626 5.916 1.00 98.00 228 PHE A N 1
ATOM 1765 C CA . PHE A 1 228 ? -0.869 -2.549 7.363 1.00 98.00 228 PHE A CA 1
ATOM 1766 C C . PHE A 1 228 ? -2.336 -2.596 7.751 1.00 98.00 228 PHE A C 1
ATOM 1768 O O . PHE A 1 228 ? -3.176 -2.016 7.068 1.00 98.00 228 PHE A O 1
ATOM 1775 N N . ASP A 1 229 ? -2.643 -3.247 8.868 1.00 97.06 229 ASP A N 1
ATOM 1776 C CA . ASP A 1 229 ? -3.944 -3.029 9.483 1.00 97.06 229 ASP A CA 1
ATOM 1777 C C . ASP A 1 229 ? -4.011 -1.663 10.184 1.00 97.06 229 ASP A C 1
ATOM 1779 O O . ASP A 1 229 ? -3.021 -0.942 10.352 1.00 97.06 229 ASP A O 1
ATOM 1783 N N . ALA A 1 230 ? -5.206 -1.340 10.669 1.00 95.56 230 ALA A N 1
ATOM 1784 C CA . ALA A 1 230 ? -5.506 -0.133 11.427 1.00 95.56 230 ALA A CA 1
ATOM 1785 C C . ALA A 1 230 ? -4.602 0.125 12.655 1.00 95.56 230 ALA A C 1
ATOM 1787 O O . ALA A 1 230 ? -4.598 1.243 13.176 1.00 95.56 230 ALA A O 1
ATOM 1788 N N . PHE A 1 231 ? -3.870 -0.891 13.122 1.00 96.50 231 PHE A N 1
ATOM 1789 C CA . PHE A 1 231 ? -3.030 -0.877 14.316 1.00 96.50 231 PHE A CA 1
ATOM 1790 C C . PHE A 1 231 ? -1.538 -1.024 13.989 1.00 96.50 231 PHE A C 1
ATOM 1792 O O . PHE A 1 231 ? -0.754 -1.276 14.896 1.00 96.50 231 PHE A O 1
ATOM 1799 N N . GLY A 1 232 ? -1.126 -0.883 12.725 1.00 96.06 232 GLY A N 1
ATOM 1800 C CA . GLY A 1 232 ? 0.284 -0.920 12.327 1.00 96.06 232 GLY A CA 1
ATOM 1801 C C . GLY A 1 232 ? 0.900 -2.319 12.287 1.00 96.06 232 GLY A C 1
ATOM 1802 O O . GLY A 1 232 ? 2.124 -2.449 12.268 1.00 96.06 232 GLY A O 1
ATOM 1803 N N . ARG A 1 233 ? 0.091 -3.383 12.254 1.00 96.31 233 ARG A N 1
ATOM 1804 C CA . ARG A 1 233 ? 0.588 -4.750 12.045 1.00 96.31 233 ARG A CA 1
ATOM 1805 C C . ARG A 1 233 ? 0.738 -5.001 10.554 1.00 96.31 233 ARG A C 1
ATOM 1807 O O . ARG A 1 233 ? -0.177 -4.726 9.782 1.00 96.31 233 ARG A O 1
ATOM 1814 N N . ARG A 1 234 ? 1.907 -5.501 10.155 1.00 97.31 234 ARG A N 1
ATOM 1815 C CA . ARG A 1 234 ? 2.296 -5.622 8.749 1.00 97.31 234 ARG A CA 1
ATOM 1816 C C . ARG A 1 234 ? 1.954 -6.988 8.178 1.00 97.31 234 ARG A C 1
ATOM 1818 O O . ARG A 1 234 ? 2.297 -8.020 8.764 1.00 97.31 234 ARG A O 1
ATOM 1825 N N . PHE A 1 235 ? 1.365 -6.971 6.990 1.00 98.06 235 PHE A N 1
ATOM 1826 C CA . PHE A 1 235 ? 1.026 -8.154 6.217 1.00 98.06 235 PHE A CA 1
ATOM 1827 C C . PHE A 1 235 ? 1.583 -8.040 4.800 1.00 98.06 235 PHE A C 1
ATOM 1829 O O . PHE A 1 235 ? 1.653 -6.954 4.229 1.00 98.06 235 PHE A O 1
ATOM 1836 N N . GLY A 1 236 ? 1.972 -9.170 4.228 1.00 97.44 236 GLY A N 1
ATOM 1837 C CA . GLY A 1 236 ? 2.396 -9.274 2.838 1.00 97.44 236 GLY A CA 1
ATOM 1838 C C . GLY A 1 236 ? 1.940 -10.587 2.222 1.00 97.44 236 GLY A C 1
ATOM 1839 O O . GLY A 1 236 ? 1.407 -11.458 2.913 1.00 97.44 236 GLY A O 1
ATOM 1840 N N . CYS A 1 237 ? 2.158 -10.743 0.920 1.00 96.94 237 CYS A N 1
ATOM 1841 C CA . CYS A 1 237 ? 1.787 -11.953 0.191 1.00 96.94 237 CYS A CA 1
ATOM 1842 C C . CYS A 1 237 ? 2.938 -12.482 -0.673 1.00 96.94 237 CYS A C 1
ATOM 1844 O O . CYS A 1 237 ? 3.923 -11.797 -0.960 1.00 96.94 237 CYS A O 1
ATOM 1846 N N . SER A 1 238 ? 2.826 -13.743 -1.071 1.00 95.06 238 SER A N 1
ATOM 1847 C CA . SER A 1 238 ? 3.615 -14.355 -2.143 1.00 95.06 238 SER A CA 1
ATOM 1848 C C . SER A 1 238 ? 2.703 -15.254 -2.962 1.00 95.06 238 SER A C 1
ATOM 1850 O O . SER A 1 238 ? 1.688 -15.699 -2.433 1.00 95.06 238 SER A O 1
ATOM 1852 N N . ASN A 1 239 ? 3.097 -15.617 -4.184 1.00 92.50 239 ASN A N 1
ATOM 1853 C CA . ASN A 1 239 ? 2.288 -16.386 -5.142 1.00 92.50 239 ASN A CA 1
ATOM 1854 C C . ASN A 1 239 ? 1.429 -17.517 -4.543 1.00 92.50 239 ASN A C 1
ATOM 1856 O O . ASN A 1 239 ? 0.311 -17.739 -4.997 1.00 92.50 239 ASN A O 1
ATOM 1860 N N . ARG A 1 240 ? 1.961 -18.251 -3.551 1.00 93.75 240 ARG A N 1
ATOM 1861 C CA . ARG A 1 240 ? 1.306 -19.404 -2.898 1.00 93.75 240 ARG A CA 1
ATOM 1862 C C . ARG A 1 240 ? 1.034 -19.219 -1.395 1.00 93.75 240 ARG A C 1
ATOM 1864 O O . ARG A 1 240 ? 0.591 -20.169 -0.752 1.00 93.75 240 ARG A O 1
ATOM 1871 N N . HIS A 1 241 ? 1.316 -18.041 -0.835 1.00 96.31 241 HIS A N 1
ATOM 1872 C CA . HIS A 1 241 ? 1.031 -17.676 0.561 1.00 96.31 241 HIS A CA 1
ATOM 1873 C C . HIS A 1 241 ? 0.260 -16.345 0.557 1.00 96.31 241 HIS A C 1
ATOM 1875 O O . HIS A 1 241 ? 0.894 -15.285 0.548 1.00 96.31 241 HIS A O 1
ATOM 1881 N N . PRO A 1 242 ? -1.084 -16.397 0.499 1.00 97.50 242 PRO A N 1
ATOM 1882 C CA . PRO A 1 242 ? -1.919 -15.217 0.271 1.00 97.50 242 PRO A CA 1
ATOM 1883 C C . PRO A 1 242 ? -1.804 -14.156 1.364 1.00 97.50 242 PRO A C 1
ATOM 1885 O O . PRO A 1 242 ? -1.774 -12.972 1.051 1.00 97.50 242 PRO A O 1
ATOM 1888 N N . VAL A 1 243 ? -1.707 -14.570 2.631 1.00 98.12 243 VAL A N 1
ATOM 1889 C CA . VAL A 1 243 ? -1.593 -13.653 3.769 1.00 98.12 243 VAL A CA 1
ATOM 1890 C C . VAL A 1 243 ? -0.514 -14.132 4.735 1.00 98.12 243 VAL A C 1
ATOM 1892 O O . VAL A 1 243 ? -0.658 -15.156 5.408 1.00 98.12 243 VAL A O 1
ATOM 1895 N N . MET A 1 244 ? 0.560 -13.355 4.833 1.00 97.38 244 MET A N 1
ATOM 1896 C CA . MET A 1 244 ? 1.664 -13.556 5.765 1.00 97.38 244 MET A CA 1
ATOM 1897 C C . MET A 1 244 ? 1.769 -12.353 6.700 1.00 97.38 244 MET A C 1
ATOM 1899 O O . MET A 1 244 ? 1.929 -11.230 6.233 1.00 97.38 244 MET A O 1
ATOM 1903 N N . GLN A 1 245 ? 1.729 -12.572 8.010 1.00 97.12 245 GLN A N 1
ATOM 1904 C CA . GLN A 1 245 ? 1.991 -11.535 9.006 1.00 97.12 245 GLN A CA 1
ATOM 1905 C C . GLN A 1 245 ? 3.480 -11.511 9.350 1.00 97.12 245 GLN A C 1
ATOM 1907 O O . GLN A 1 245 ? 4.037 -12.545 9.723 1.00 97.12 245 GLN A O 1
ATOM 1912 N N . ALA A 1 246 ? 4.114 -10.339 9.308 1.00 95.38 246 ALA A N 1
ATOM 1913 C CA . ALA A 1 246 ? 5.416 -10.143 9.942 1.00 95.38 246 ALA A CA 1
ATOM 1914 C C . ALA A 1 246 ? 5.203 -9.930 11.450 1.00 95.38 246 ALA A C 1
ATOM 1916 O O . ALA A 1 246 ? 4.672 -8.904 11.872 1.00 95.38 246 ALA A O 1
ATOM 1917 N N . VAL A 1 247 ? 5.560 -10.930 12.259 1.00 93.19 247 VAL A N 1
ATOM 1918 C CA . VAL A 1 247 ? 5.223 -10.969 13.694 1.00 93.19 247 VAL A CA 1
ATOM 1919 C C . VAL A 1 247 ? 6.300 -10.295 14.539 1.00 93.19 247 VAL A C 1
ATOM 1921 O O . VAL A 1 247 ? 5.988 -9.524 15.442 1.00 93.19 247 VAL A O 1
ATOM 1924 N N . LEU A 1 248 ? 7.571 -10.585 14.254 1.00 89.25 248 LEU A N 1
ATOM 1925 C CA . LEU A 1 248 ? 8.711 -10.087 15.024 1.00 89.25 248 LEU A CA 1
ATOM 1926 C C . LEU A 1 248 ? 9.759 -9.505 14.092 1.00 89.25 248 LEU A C 1
ATOM 1928 O O . LEU A 1 248 ? 10.138 -10.146 13.116 1.00 89.25 248 LEU A O 1
ATOM 1932 N N . GLU A 1 249 ? 10.271 -8.323 14.415 1.00 89.62 249 GLU A N 1
ATOM 1933 C CA . GLU A 1 249 ? 11.347 -7.717 13.635 1.00 89.62 249 GLU A CA 1
ATOM 1934 C C . GLU A 1 249 ? 12.727 -8.204 14.100 1.00 89.62 249 GLU A C 1
ATOM 1936 O O . GLU A 1 249 ? 12.954 -8.325 15.312 1.00 89.62 249 GLU A O 1
ATOM 1941 N N . PRO A 1 250 ? 13.688 -8.439 13.180 1.00 81.75 250 PRO A N 1
ATOM 1942 C CA . PRO A 1 250 ? 15.022 -8.915 13.543 1.00 81.75 250 PRO A CA 1
ATOM 1943 C C . PRO A 1 250 ? 15.728 -7.968 14.518 1.00 81.75 250 PRO A C 1
ATOM 1945 O O . PRO A 1 250 ? 16.449 -8.421 15.402 1.00 81.75 250 PRO A O 1
ATOM 1948 N N . GLY A 1 251 ? 15.464 -6.659 14.420 1.00 82.56 251 GLY A N 1
ATOM 1949 C CA . GLY A 1 251 ? 15.987 -5.653 15.347 1.00 82.56 251 GLY A CA 1
ATOM 1950 C C . GLY A 1 251 ? 15.630 -5.926 16.812 1.00 82.56 251 GLY A C 1
ATOM 1951 O O . GLY A 1 251 ? 16.493 -5.794 17.678 1.00 82.56 251 GLY A O 1
ATOM 1952 N N . TYR A 1 252 ? 14.405 -6.382 17.106 1.00 85.12 252 TYR A N 1
ATOM 1953 C CA . TYR A 1 252 ? 14.015 -6.751 18.472 1.00 85.12 252 TYR A CA 1
ATOM 1954 C C . TYR A 1 252 ? 14.717 -8.024 18.938 1.00 85.12 252 TYR A C 1
ATOM 1956 O O . TYR A 1 252 ? 15.198 -8.086 20.069 1.00 85.12 252 TYR A O 1
ATOM 1964 N N . LEU A 1 253 ? 14.812 -9.024 18.063 1.00 85.56 253 LEU A N 1
ATOM 1965 C CA . LEU A 1 253 ? 15.427 -10.313 18.377 1.00 85.56 253 LEU A CA 1
ATOM 1966 C C . LEU A 1 253 ? 16.932 -10.175 18.631 1.00 85.56 253 LEU A C 1
ATOM 1968 O O . LEU A 1 253 ? 17.465 -10.770 19.565 1.00 85.56 253 LEU A O 1
ATOM 1972 N N . ASN A 1 254 ? 17.601 -9.298 17.884 1.00 84.44 254 ASN A N 1
ATOM 1973 C CA . ASN A 1 254 ? 19.027 -9.018 18.036 1.00 84.44 254 ASN A CA 1
ATOM 1974 C C . ASN A 1 254 ? 19.382 -8.363 19.384 1.00 84.44 254 ASN A C 1
ATOM 1976 O O . ASN A 1 254 ? 20.550 -8.370 19.770 1.00 84.44 254 ASN A O 1
ATOM 1980 N N . ARG A 1 255 ? 18.400 -7.840 20.137 1.00 88.38 255 ARG A N 1
ATOM 1981 C CA . ARG A 1 255 ? 18.612 -7.321 21.502 1.00 88.38 255 ARG A CA 1
ATOM 1982 C C . ARG A 1 255 ? 18.855 -8.428 22.527 1.00 88.38 255 ARG A C 1
ATOM 1984 O O . ARG A 1 255 ? 19.356 -8.134 23.610 1.00 88.38 255 ARG A O 1
ATOM 1991 N N . ASN A 1 256 ? 18.501 -9.676 22.219 1.00 89.19 256 ASN A N 1
ATOM 1992 C CA . ASN A 1 256 ? 18.764 -10.818 23.085 1.00 89.19 256 ASN A CA 1
ATOM 1993 C C . ASN A 1 256 ? 19.469 -11.943 22.305 1.00 89.19 256 ASN A C 1
ATOM 1995 O O . ASN A 1 256 ? 18.798 -12.783 21.705 1.00 89.19 256 ASN A O 1
ATOM 1999 N N . PRO A 1 257 ? 20.813 -12.029 22.361 1.00 86.00 257 PRO A N 1
ATOM 2000 C CA . PRO A 1 257 ? 21.574 -13.023 21.601 1.00 86.00 257 PRO A CA 1
ATOM 2001 C C . PRO A 1 257 ? 21.336 -14.474 22.058 1.00 86.00 257 PRO A C 1
ATOM 2003 O O . PRO A 1 257 ? 21.815 -15.403 21.413 1.00 86.00 257 PRO A O 1
ATOM 2006 N N . HIS A 1 258 ? 20.620 -14.689 23.168 1.00 90.62 258 HIS A N 1
ATOM 2007 C CA . HIS A 1 258 ? 20.283 -16.018 23.684 1.00 90.62 258 HIS A CA 1
ATOM 2008 C C . HIS A 1 258 ? 18.927 -16.539 23.194 1.00 90.62 258 HIS A C 1
ATOM 2010 O O . HIS A 1 258 ? 18.615 -17.710 23.411 1.00 90.62 258 HIS A O 1
ATOM 2016 N N . VAL A 1 259 ? 18.115 -15.698 22.545 1.00 85.75 259 VAL A N 1
ATOM 2017 C CA . VAL A 1 259 ? 16.850 -16.130 21.943 1.00 85.75 259 VAL A CA 1
ATOM 2018 C C . VAL A 1 259 ? 17.144 -16.698 20.562 1.00 85.75 259 VAL A C 1
ATOM 2020 O O . VAL A 1 259 ? 17.477 -15.972 19.630 1.00 85.75 259 VAL A O 1
ATOM 2023 N N . LEU A 1 260 ? 17.017 -18.018 20.435 1.00 84.19 260 LEU A N 1
ATOM 2024 C CA . LEU A 1 260 ? 17.054 -18.690 19.142 1.00 84.19 260 LEU A CA 1
ATOM 2025 C C . LEU A 1 260 ? 15.695 -18.544 18.459 1.00 84.19 260 LEU A C 1
ATOM 2027 O O . LEU A 1 260 ? 14.660 -18.833 19.058 1.00 84.19 260 LEU A O 1
ATOM 2031 N N . TYR A 1 261 ? 15.710 -18.132 17.198 1.00 82.38 261 TYR A N 1
ATOM 2032 C CA . TYR A 1 261 ? 14.529 -18.030 16.352 1.00 82.38 261 TYR A CA 1
ATOM 2033 C C . TYR A 1 261 ? 14.853 -18.565 14.958 1.00 82.38 261 TYR A C 1
ATOM 2035 O O . TYR A 1 261 ? 15.968 -18.416 14.459 1.00 82.38 261 TYR A O 1
ATOM 2043 N N . ASN A 1 262 ? 13.874 -19.202 14.332 1.00 80.25 262 ASN A N 1
ATOM 2044 C CA . ASN A 1 262 ? 13.950 -19.688 12.956 1.00 80.25 262 ASN A CA 1
ATOM 2045 C C . ASN A 1 262 ? 12.814 -19.141 12.080 1.00 80.25 262 ASN A C 1
ATOM 2047 O O . ASN A 1 262 ? 12.917 -19.205 10.858 1.00 80.25 262 ASN A O 1
ATOM 2051 N N . GLU A 1 263 ? 11.767 -18.582 12.689 1.00 85.94 263 GLU A N 1
ATOM 2052 C CA . GLU A 1 263 ? 10.607 -18.019 12.006 1.00 85.94 263 GLU A CA 1
ATOM 2053 C C . GLU A 1 263 ? 10.198 -16.697 12.658 1.00 85.94 263 GLU A C 1
ATOM 2055 O O . GLU A 1 263 ? 10.178 -16.556 13.880 1.00 85.94 263 GLU A O 1
ATOM 2060 N N . THR A 1 264 ? 9.880 -15.715 11.821 1.00 90.69 264 THR A N 1
ATOM 2061 C CA . THR A 1 264 ? 9.388 -14.392 12.236 1.00 90.69 264 THR A CA 1
ATOM 2062 C C . THR A 1 264 ? 8.088 -14.012 11.531 1.00 90.69 264 THR A C 1
ATOM 2064 O O . THR A 1 264 ? 7.591 -12.893 11.672 1.00 90.69 264 THR A O 1
ATOM 2067 N N . ILE A 1 265 ? 7.546 -14.950 10.753 1.00 93.69 265 ILE A N 1
ATOM 2068 C CA . ILE A 1 265 ? 6.404 -14.774 9.868 1.00 93.69 265 ILE A CA 1
ATOM 2069 C C . ILE A 1 265 ? 5.374 -15.841 10.217 1.00 93.69 265 ILE A C 1
ATOM 2071 O O . ILE A 1 265 ? 5.721 -17.015 10.309 1.00 93.69 265 ILE A O 1
ATOM 2075 N N . GLN A 1 266 ? 4.115 -15.437 10.352 1.00 95.00 266 GLN A N 1
ATOM 2076 C CA . GLN A 1 266 ? 2.983 -16.345 10.501 1.00 95.00 266 GLN A CA 1
ATOM 2077 C C . GLN A 1 266 ? 2.175 -16.358 9.203 1.00 95.00 266 GLN A C 1
ATOM 2079 O O . GLN A 1 266 ? 1.767 -15.304 8.717 1.00 95.00 266 GLN A O 1
ATOM 2084 N N . ASN A 1 267 ? 1.893 -17.543 8.663 1.00 97.00 267 ASN A N 1
ATOM 2085 C CA . ASN A 1 267 ? 0.865 -17.678 7.632 1.00 97.00 267 ASN A CA 1
ATOM 2086 C C . ASN A 1 267 ? -0.506 -17.540 8.297 1.00 97.00 267 ASN A C 1
ATOM 2088 O O . ASN A 1 267 ? -0.861 -18.340 9.164 1.00 97.00 267 ASN A O 1
ATOM 2092 N N . VAL A 1 268 ? -1.239 -16.497 7.920 1.00 97.69 268 VAL A N 1
ATOM 2093 C CA . VAL A 1 268 ? -2.564 -16.185 8.471 1.00 97.69 268 VAL A CA 1
ATOM 2094 C C . VAL A 1 268 ? -3.638 -16.956 7.707 1.00 97.69 268 VAL A C 1
ATOM 2096 O O . VAL A 1 268 ? -4.574 -17.483 8.301 1.00 97.69 268 VAL A O 1
ATOM 2099 N N . SER A 1 269 ? -3.471 -17.081 6.392 1.00 97.12 269 SER A N 1
ATOM 2100 C CA . SER A 1 269 ? -4.352 -17.858 5.525 1.00 97.12 269 SER A CA 1
ATOM 2101 C C . SER A 1 269 ? -3.854 -19.293 5.340 1.00 97.12 269 SER A C 1
ATOM 2103 O O . SER A 1 269 ? -2.662 -19.576 5.490 1.00 97.12 269 SER A O 1
ATOM 2105 N N . LYS A 1 270 ? -4.737 -20.184 4.871 1.00 96.88 270 LYS A N 1
ATOM 2106 C CA . LYS A 1 270 ? -4.319 -21.431 4.204 1.00 96.88 270 LYS A CA 1
ATOM 2107 C C . LYS A 1 270 ? -3.347 -21.130 3.054 1.00 96.88 270 LYS A C 1
ATOM 2109 O O . LYS A 1 270 ? -3.378 -20.041 2.476 1.00 96.88 270 LYS A O 1
ATOM 2114 N N . VAL A 1 271 ? -2.477 -22.087 2.727 1.00 96.25 271 VAL A N 1
ATOM 2115 C CA . VAL A 1 271 ? -1.367 -21.896 1.774 1.00 96.25 271 VAL A CA 1
ATOM 2116 C C . VAL A 1 271 ? -1.322 -23.006 0.726 1.00 96.25 271 VAL A C 1
ATOM 2118 O O . VAL A 1 271 ? -1.858 -24.095 0.922 1.00 96.25 271 VAL A O 1
ATOM 2121 N N . GLN A 1 272 ? -0.638 -22.746 -0.386 1.00 92.50 272 GLN A N 1
ATOM 2122 C CA . GLN A 1 272 ? -0.348 -23.732 -1.429 1.00 92.50 272 GLN A CA 1
ATOM 2123 C C . GLN A 1 272 ? -1.612 -24.438 -1.948 1.00 92.50 272 GLN A C 1
ATOM 2125 O O . GLN A 1 272 ? -2.476 -23.782 -2.520 1.00 92.50 272 GLN A O 1
ATOM 2130 N N . SER A 1 273 ? -1.715 -25.762 -1.807 1.00 90.06 273 SER A N 1
ATOM 2131 C CA . SER A 1 273 ? -2.874 -26.542 -2.258 1.00 90.06 273 SER A CA 1
ATOM 2132 C C . SER A 1 273 ? -4.122 -26.340 -1.401 1.00 90.06 273 SER A C 1
ATOM 2134 O O . SER A 1 273 ? -5.212 -26.694 -1.830 1.00 90.06 273 SER A O 1
ATOM 2136 N N . GLU A 1 274 ? -3.975 -25.802 -0.190 1.00 93.62 274 GLU A N 1
ATOM 2137 C CA . GLU A 1 274 ? -5.097 -25.523 0.710 1.00 93.62 274 GLU A CA 1
ATOM 2138 C C . GLU A 1 274 ? -5.673 -24.114 0.511 1.00 93.62 274 GLU A C 1
ATOM 2140 O O . GLU A 1 274 ? -6.762 -23.814 1.002 1.00 93.62 274 GLU A O 1
ATOM 2145 N N . ALA A 1 275 ? -4.950 -23.244 -0.198 1.00 94.50 275 ALA A N 1
ATOM 2146 C CA . ALA A 1 275 ? -5.362 -21.882 -0.513 1.00 94.50 275 ALA A CA 1
ATOM 2147 C C . ALA A 1 275 ? -6.314 -21.881 -1.719 1.00 94.50 275 ALA A C 1
ATOM 2149 O O . ALA A 1 275 ? -5.916 -21.517 -2.823 1.00 94.50 275 ALA A O 1
ATOM 2150 N N . VAL A 1 276 ? -7.537 -22.370 -1.513 1.00 94.81 276 VAL A N 1
ATOM 2151 C CA . VAL A 1 276 ? -8.550 -22.563 -2.563 1.00 94.81 276 VAL A CA 1
ATOM 2152 C C . VAL A 1 276 ? -9.101 -21.227 -3.072 1.00 94.81 276 VAL A C 1
ATOM 2154 O O . VAL A 1 276 ? -9.253 -20.274 -2.304 1.00 94.81 276 VAL A O 1
ATOM 2157 N N . VAL A 1 277 ? -9.408 -21.188 -4.369 1.00 94.75 277 VAL A N 1
ATOM 2158 C CA . VAL A 1 277 ? -10.100 -20.091 -5.056 1.00 94.75 277 VAL A CA 1
ATOM 2159 C C . VAL A 1 277 ? -11.180 -20.644 -6.003 1.00 94.75 277 VAL A C 1
ATOM 2161 O O . VAL A 1 277 ? -11.091 -21.786 -6.455 1.00 94.75 277 VAL A O 1
ATOM 2164 N N . TYR A 1 278 ? -12.187 -19.837 -6.329 1.00 94.19 278 TYR A N 1
ATOM 2165 C CA . TYR A 1 278 ? -13.378 -20.185 -7.114 1.00 94.19 278 TYR A CA 1
ATOM 2166 C C . TYR A 1 278 ? -13.509 -19.337 -8.396 1.00 94.19 278 TYR A C 1
ATOM 2168 O O . TYR A 1 278 ? -14.379 -18.467 -8.489 1.00 94.19 278 TYR A O 1
ATOM 2176 N N . PRO A 1 279 ? -12.642 -19.541 -9.406 1.00 91.81 279 PRO A N 1
ATOM 2177 C CA . PRO A 1 279 ? -12.684 -18.753 -10.632 1.00 91.81 279 PRO A CA 1
ATOM 2178 C C . PRO A 1 279 ? -13.900 -19.086 -11.494 1.00 91.81 279 PRO A C 1
ATOM 2180 O O . PRO A 1 279 ? -14.342 -20.232 -11.563 1.00 91.81 279 PRO A O 1
ATOM 2183 N N . ILE A 1 280 ? -14.393 -18.075 -12.212 1.00 91.38 280 ILE A N 1
ATOM 2184 C CA . ILE A 1 280 ? -15.492 -18.212 -13.183 1.00 91.38 280 ILE A CA 1
ATOM 2185 C C . ILE A 1 280 ? -15.048 -17.961 -14.632 1.00 91.38 280 ILE A C 1
ATOM 2187 O O . ILE A 1 280 ? -15.871 -18.044 -15.546 1.00 91.38 280 ILE A O 1
ATOM 2191 N N . SER A 1 281 ? -13.767 -17.645 -14.842 1.00 85.38 281 SER A N 1
ATOM 2192 C CA . SER A 1 281 ? -13.142 -17.544 -16.161 1.00 85.38 281 SER A CA 1
ATOM 2193 C C . SER A 1 281 ? -12.533 -18.883 -16.590 1.00 85.38 281 SER A C 1
ATOM 2195 O O . SER A 1 281 ? -12.222 -19.746 -15.769 1.00 85.38 281 SER A O 1
ATOM 2197 N N . GLY A 1 282 ? -12.341 -19.044 -17.901 1.00 73.06 282 GLY A N 1
ATOM 2198 C CA . GLY A 1 282 ? -11.576 -20.144 -18.494 1.00 73.06 282 GLY A CA 1
ATOM 2199 C C . GLY A 1 282 ? -10.083 -19.839 -18.648 1.00 73.06 282 GLY A C 1
ATOM 2200 O O . GLY A 1 282 ? -9.413 -20.530 -19.413 1.00 73.06 282 GLY A O 1
ATOM 2201 N N . ALA A 1 283 ? -9.569 -18.804 -17.968 1.00 67.69 283 ALA A N 1
ATOM 2202 C CA . ALA A 1 283 ? -8.214 -18.306 -18.174 1.00 67.69 283 ALA A CA 1
ATOM 2203 C C . ALA A 1 283 ? -7.170 -19.410 -17.938 1.00 67.69 283 ALA A C 1
ATOM 2205 O O . ALA A 1 283 ? -7.116 -20.011 -16.866 1.00 67.69 283 ALA A O 1
ATOM 2206 N N . ALA A 1 284 ? -6.327 -19.649 -18.944 1.00 61.00 284 ALA A N 1
ATOM 2207 C CA . ALA A 1 284 ? -5.235 -20.608 -18.841 1.00 61.00 284 ALA A CA 1
ATOM 2208 C C . ALA A 1 284 ? -4.150 -20.101 -17.880 1.00 61.00 284 ALA A C 1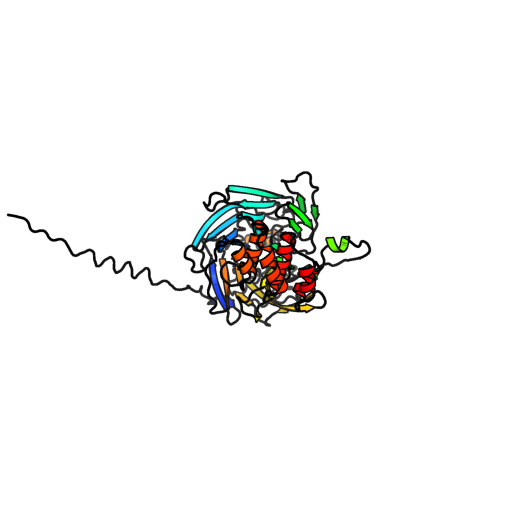
ATOM 2210 O O . ALA A 1 284 ? -3.819 -18.911 -17.877 1.00 61.00 284 ALA A O 1
ATOM 2211 N N . ILE A 1 285 ? -3.558 -21.014 -17.112 1.00 62.88 285 ILE A N 1
ATOM 2212 C CA . ILE A 1 285 ? -2.438 -20.731 -16.207 1.00 62.88 285 ILE A CA 1
ATOM 2213 C C . ILE A 1 285 ? -1.161 -21.412 -16.713 1.00 62.88 285 ILE A C 1
ATOM 2215 O O . ILE A 1 285 ? -1.213 -22.463 -17.343 1.00 62.88 285 ILE A O 1
ATOM 2219 N N . THR A 1 286 ? 0.021 -20.871 -16.402 1.00 57.41 286 THR A N 1
ATOM 2220 C CA . THR A 1 286 ? 1.307 -21.435 -16.879 1.00 57.41 286 THR A CA 1
ATOM 2221 C C . THR A 1 286 ? 1.509 -22.914 -16.559 1.00 57.41 286 THR A C 1
ATOM 2223 O O . THR A 1 286 ? 2.119 -23.644 -17.345 1.00 57.41 286 THR A O 1
ATOM 2226 N N . ALA A 1 287 ? 0.960 -23.390 -15.438 1.00 57.34 287 ALA A N 1
ATOM 2227 C CA . ALA A 1 287 ? 0.999 -24.806 -15.078 1.00 57.34 287 ALA A CA 1
ATOM 2228 C C . ALA A 1 287 ? 0.341 -25.717 -16.136 1.00 57.34 287 ALA A C 1
ATOM 2230 O O . ALA A 1 287 ? 0.765 -26.863 -16.281 1.00 57.34 287 ALA A O 1
ATOM 2231 N N . ASP A 1 288 ? -0.622 -25.207 -16.910 1.00 57.03 288 ASP A N 1
ATOM 2232 C CA . ASP A 1 288 ? -1.313 -25.948 -17.972 1.00 57.03 288 ASP A CA 1
ATOM 2233 C C . ASP A 1 288 ? -0.413 -26.210 -19.188 1.00 57.03 288 ASP A C 1
ATOM 2235 O O . ASP A 1 288 ? -0.675 -27.120 -19.974 1.00 57.03 288 ASP A O 1
ATOM 2239 N N . PHE A 1 289 ? 0.677 -25.450 -19.335 1.00 54.75 289 PHE A N 1
ATOM 2240 C CA . PHE A 1 289 ? 1.595 -25.565 -20.467 1.00 54.75 289 PHE A CA 1
ATOM 2241 C C . PHE A 1 289 ? 2.890 -26.314 -20.127 1.00 54.75 289 PHE A C 1
ATOM 2243 O O . PHE A 1 289 ? 3.561 -26.797 -21.037 1.00 54.75 289 PHE A O 1
ATOM 2250 N N . ILE A 1 290 ? 3.260 -26.445 -18.847 1.00 56.75 290 ILE A N 1
ATOM 2251 C CA . ILE A 1 290 ? 4.516 -27.085 -18.416 1.00 56.75 290 ILE A CA 1
ATOM 2252 C C . ILE A 1 290 ? 4.328 -28.609 -18.300 1.00 56.75 290 ILE A C 1
ATOM 2254 O O . ILE A 1 290 ? 3.643 -29.050 -17.381 1.00 56.75 290 ILE A O 1
ATOM 2258 N N . PRO A 1 291 ? 4.997 -29.454 -19.116 1.00 55.56 291 PRO A N 1
ATOM 2259 C CA . PRO A 1 291 ? 4.751 -30.903 -19.137 1.00 55.56 291 PRO A CA 1
ATOM 2260 C C . PRO A 1 291 ? 4.898 -31.631 -17.796 1.00 55.56 291 PRO A C 1
ATOM 2262 O O . PRO A 1 291 ? 4.220 -32.627 -17.565 1.00 55.56 291 PRO A O 1
ATOM 2265 N N . SER A 1 292 ? 5.757 -31.143 -16.895 1.00 51.56 292 SER A N 1
ATOM 2266 C CA . SER A 1 292 ? 5.920 -31.698 -15.542 1.00 51.56 292 SER A CA 1
ATOM 2267 C C . SER A 1 292 ? 4.817 -31.286 -14.553 1.00 51.56 292 SER A C 1
ATOM 2269 O O . SER A 1 292 ? 4.721 -31.874 -13.474 1.00 51.56 292 SER A O 1
ATOM 2271 N N . LEU A 1 293 ? 4.001 -30.290 -14.905 1.00 55.00 293 LEU A N 1
ATOM 2272 C CA . LEU A 1 293 ? 2.872 -29.770 -14.128 1.00 55.00 293 LEU A CA 1
ATOM 2273 C C . LEU A 1 293 ? 1.510 -30.056 -14.786 1.00 55.00 293 LEU A C 1
ATOM 2275 O O . LEU A 1 293 ? 0.493 -29.982 -14.098 1.00 55.00 293 LEU A O 1
ATOM 2279 N N . ILE A 1 294 ? 1.480 -30.468 -16.059 1.00 50.91 294 ILE A N 1
ATOM 2280 C CA . ILE A 1 294 ? 0.276 -30.965 -16.741 1.00 50.91 294 ILE A CA 1
ATOM 2281 C C . ILE A 1 294 ? -0.299 -32.148 -15.939 1.00 50.91 294 ILE A C 1
ATOM 2283 O O . ILE A 1 294 ? 0.353 -33.174 -15.750 1.00 50.91 294 ILE A O 1
ATOM 2287 N N . GLY A 1 295 ? -1.521 -31.985 -15.417 1.00 43.12 295 GLY A N 1
ATOM 2288 C CA . GLY A 1 295 ? -2.189 -32.951 -14.525 1.00 43.12 295 GLY A CA 1
ATOM 2289 C C . GLY A 1 295 ? -2.028 -32.684 -13.019 1.00 43.12 295 GLY A C 1
ATOM 2290 O O . GLY A 1 295 ? -2.661 -33.357 -12.210 1.00 43.12 295 GLY A O 1
ATOM 2291 N N . ARG A 1 296 ? -1.235 -31.678 -12.629 1.00 52.44 296 ARG A N 1
ATOM 2292 C CA . ARG A 1 296 ? -1.177 -31.075 -11.284 1.00 52.44 296 ARG A CA 1
ATOM 2293 C C . ARG A 1 296 ? -1.637 -29.620 -11.352 1.00 52.44 296 ARG A C 1
ATOM 2295 O O . ARG A 1 296 ? -0.967 -28.740 -10.808 1.00 52.44 296 ARG A O 1
ATOM 2302 N N . SER A 1 297 ? -2.728 -29.378 -12.085 1.00 54.84 297 SER A N 1
ATOM 2303 C CA . SER A 1 297 ? -3.224 -28.022 -12.315 1.00 54.84 297 SER A CA 1
ATOM 2304 C C . SER A 1 297 ? -3.358 -27.299 -10.977 1.00 54.84 297 SER A C 1
ATOM 2306 O O . SER A 1 297 ? -3.868 -27.850 -10.000 1.00 54.84 297 SER A O 1
ATOM 2308 N N . HIS A 1 298 ? -2.812 -26.089 -10.918 1.00 68.56 298 HIS A N 1
ATOM 2309 C CA . HIS A 1 298 ? -2.980 -25.216 -9.765 1.00 68.56 298 HIS A CA 1
ATOM 2310 C C . HIS A 1 298 ? -4.290 -24.420 -9.841 1.00 68.56 298 HIS A C 1
ATOM 2312 O O . HIS A 1 298 ? -4.562 -23.628 -8.939 1.00 68.56 298 HIS A O 1
ATOM 2318 N N . GLN A 1 299 ? -5.096 -24.648 -10.883 1.00 75.75 299 GLN A N 1
ATOM 2319 C CA . GLN A 1 299 ? -6.423 -24.074 -11.026 1.00 75.75 299 GLN A CA 1
ATOM 2320 C C . GLN A 1 299 ? -7.273 -24.404 -9.795 1.00 75.75 299 GLN A C 1
ATOM 2322 O O . GLN A 1 299 ? -7.236 -25.521 -9.274 1.00 75.75 299 GLN A O 1
ATOM 2327 N N . GLY A 1 300 ? -8.016 -23.413 -9.311 1.00 85.75 300 GLY A N 1
ATOM 2328 C CA . GLY A 1 300 ? -8.793 -23.532 -8.079 1.00 85.75 300 GLY A CA 1
ATOM 2329 C C . GLY A 1 300 ? -7.959 -23.387 -6.803 1.00 85.75 300 GLY A C 1
ATOM 2330 O O . GLY A 1 300 ? -8.474 -23.598 -5.711 1.00 85.75 300 GLY A O 1
ATOM 2331 N N . THR A 1 301 ? -6.681 -23.010 -6.909 1.00 91.94 301 THR A N 1
ATOM 2332 C CA . THR A 1 301 ? -5.862 -22.551 -5.774 1.00 91.94 301 THR A CA 1
ATOM 2333 C C . THR A 1 301 ? -5.103 -21.283 -6.140 1.00 91.94 301 THR A C 1
ATOM 2335 O O . THR A 1 301 ? -4.880 -21.040 -7.323 1.00 91.94 301 THR A O 1
ATOM 2338 N N . PHE A 1 302 ? -4.674 -20.481 -5.165 1.00 93.00 302 PHE A N 1
ATOM 2339 C CA . PHE A 1 302 ? -3.825 -19.324 -5.454 1.00 93.00 302 PHE A CA 1
ATOM 2340 C C . PHE A 1 302 ? -2.566 -19.751 -6.210 1.00 93.00 302 PHE A C 1
ATOM 2342 O O . PHE A 1 302 ? -1.859 -20.673 -5.789 1.00 93.00 302 PHE A O 1
ATOM 2349 N N . THR A 1 303 ? -2.275 -19.054 -7.302 1.00 88.88 303 THR A N 1
ATOM 2350 C CA . THR A 1 303 ? -1.084 -19.224 -8.146 1.00 88.88 303 THR A CA 1
ATOM 2351 C C . THR A 1 303 ? -0.284 -17.949 -8.293 1.00 88.88 303 THR A C 1
ATOM 2353 O O . THR A 1 303 ? 0.921 -17.995 -8.540 1.00 88.88 303 THR A O 1
ATOM 2356 N N . SER A 1 304 ? -0.951 -16.814 -8.163 1.00 91.25 304 SER A N 1
ATOM 2357 C CA . SER A 1 304 ? -0.423 -15.474 -8.340 1.00 91.25 304 SER A CA 1
ATOM 2358 C C . SER A 1 304 ? -1.136 -14.555 -7.359 1.00 91.25 304 SER A C 1
ATOM 2360 O O . SER A 1 304 ? -1.712 -13.545 -7.758 1.00 91.25 304 SER A O 1
ATOM 2362 N N . ALA A 1 305 ? -1.095 -14.935 -6.074 1.00 95.62 305 ALA A N 1
ATOM 2363 C CA . ALA A 1 305 ? -1.494 -14.048 -4.995 1.00 95.62 305 ALA A CA 1
ATOM 2364 C C . ALA A 1 305 ? -0.620 -12.789 -5.048 1.00 95.62 305 ALA A C 1
ATOM 2366 O O . ALA A 1 305 ? 0.582 -12.818 -4.758 1.00 95.62 305 ALA A O 1
ATOM 2367 N N . SER A 1 306 ? -1.249 -11.695 -5.436 1.00 94.69 306 SER A N 1
ATOM 2368 C CA . SER A 1 306 ? -0.676 -10.365 -5.587 1.00 94.69 306 SER A CA 1
ATOM 2369 C 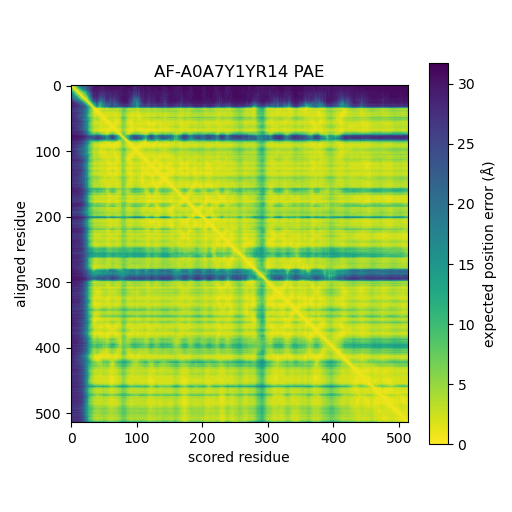C . SER A 1 306 ? -1.613 -9.368 -4.920 1.00 94.69 306 SER A C 1
ATOM 2371 O O . SER A 1 306 ? -2.762 -9.712 -4.676 1.00 94.69 306 SER A O 1
ATOM 2373 N N . GLY A 1 307 ? -1.162 -8.147 -4.643 1.00 92.88 307 GLY A N 1
ATOM 2374 C CA . GLY A 1 307 ? -2.019 -7.069 -4.147 1.00 92.88 307 GLY A CA 1
ATOM 2375 C C . GLY A 1 307 ? -2.849 -7.492 -2.933 1.00 92.88 307 GLY A C 1
ATOM 2376 O O . GLY A 1 307 ? -3.992 -7.918 -3.071 1.00 92.88 307 GLY A O 1
ATOM 2377 N N . ILE A 1 308 ? -2.275 -7.374 -1.738 1.00 97.69 308 ILE A N 1
ATOM 2378 C CA . ILE A 1 308 ? -3.003 -7.590 -0.485 1.00 97.69 308 ILE A CA 1
ATOM 2379 C C . ILE A 1 308 ? -3.386 -6.248 0.133 1.00 97.69 308 ILE A C 1
ATOM 2381 O O . ILE A 1 308 ? -2.564 -5.334 0.184 1.00 97.69 308 ILE A O 1
ATOM 2385 N N . PHE A 1 309 ? -4.611 -6.145 0.642 1.00 98.56 309 PHE A N 1
ATOM 2386 C CA . PHE A 1 309 ? -5.090 -4.956 1.338 1.00 98.56 309 PHE A CA 1
ATOM 2387 C C . PHE A 1 309 ? -5.958 -5.319 2.547 1.00 98.56 309 PHE A C 1
ATOM 2389 O O . PHE A 1 309 ? -6.784 -6.230 2.468 1.00 98.56 309 PHE A O 1
ATOM 2396 N N . VAL A 1 310 ? -5.770 -4.607 3.662 1.00 98.19 310 VAL A N 1
ATOM 2397 C CA . VAL A 1 310 ? -6.655 -4.665 4.836 1.00 98.19 310 VAL A CA 1
ATOM 2398 C C . VAL A 1 310 ? -7.553 -3.441 4.818 1.00 98.19 310 VAL A C 1
ATOM 2400 O O . VAL A 1 310 ? -7.062 -2.322 4.917 1.00 98.19 310 VAL A O 1
ATOM 2403 N N . LEU A 1 311 ? -8.866 -3.640 4.725 1.00 97.19 311 LEU A N 1
ATOM 2404 C CA . LEU A 1 311 ? -9.807 -2.521 4.742 1.00 97.19 311 LEU A CA 1
ATOM 2405 C C . LEU A 1 311 ? -10.020 -2.019 6.174 1.00 97.19 311 LEU A C 1
ATOM 2407 O O . LEU A 1 311 ? -10.522 -2.763 7.017 1.00 97.19 311 LEU A O 1
ATOM 2411 N N . SER A 1 312 ? -9.707 -0.754 6.452 1.00 95.62 312 SER A N 1
ATOM 2412 C CA . SER A 1 312 ? -9.883 -0.149 7.781 1.00 95.62 312 SER A CA 1
ATOM 2413 C C . SER A 1 312 ? -11.007 0.892 7.832 1.00 95.62 312 SER A C 1
ATOM 2415 O O . SER A 1 312 ? -11.058 1.709 8.757 1.00 95.62 312 SER A O 1
ATOM 2417 N N . ASP A 1 313 ? -11.916 0.894 6.859 1.00 95.12 313 ASP A N 1
ATOM 2418 C CA . ASP A 1 313 ? -13.145 1.685 6.884 1.00 95.12 313 ASP A CA 1
ATOM 2419 C C . ASP A 1 313 ? -14.384 0.892 6.444 1.00 95.12 313 ASP A C 1
ATOM 2421 O O . ASP A 1 313 ? -14.317 -0.277 6.071 1.00 95.12 313 ASP A O 1
ATOM 2425 N N . GLU A 1 314 ? -15.548 1.531 6.542 1.00 95.75 314 GLU A N 1
ATOM 2426 C CA . GLU A 1 314 ? -16.840 0.920 6.225 1.00 95.75 314 GLU A CA 1
ATOM 2427 C C . GLU A 1 314 ? -17.315 1.239 4.799 1.00 95.75 314 GLU A C 1
ATOM 2429 O O . GLU A 1 314 ? -18.513 1.179 4.514 1.00 95.75 314 GLU A O 1
ATOM 2434 N N . SER A 1 315 ? -16.410 1.572 3.874 1.00 96.19 315 SER A N 1
ATOM 2435 C CA . SER A 1 315 ? -16.781 1.861 2.480 1.00 96.19 315 SER A CA 1
ATOM 2436 C C . SER A 1 315 ? -17.417 0.666 1.755 1.00 96.19 315 SER A C 1
ATOM 2438 O O . SER A 1 315 ? -18.220 0.854 0.840 1.00 96.19 315 SER A O 1
ATOM 2440 N N . LEU A 1 316 ? -17.135 -0.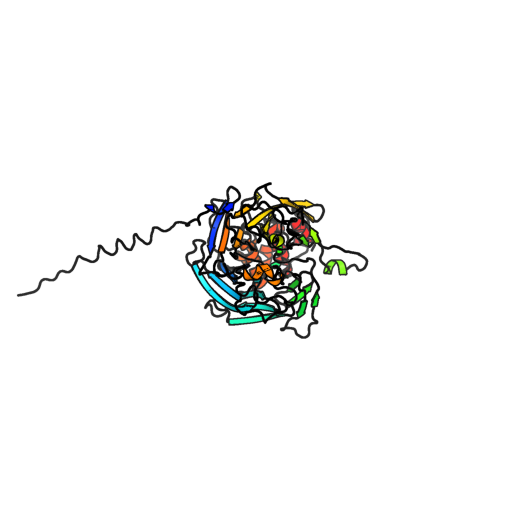561 2.203 1.00 97.69 316 LEU A N 1
ATOM 2441 C CA . LEU A 1 316 ? -17.815 -1.790 1.771 1.00 97.69 316 LEU A CA 1
ATOM 2442 C C . LEU A 1 316 ? -18.897 -2.262 2.771 1.00 97.69 316 LEU A C 1
ATOM 2444 O O . LEU A 1 316 ? -19.594 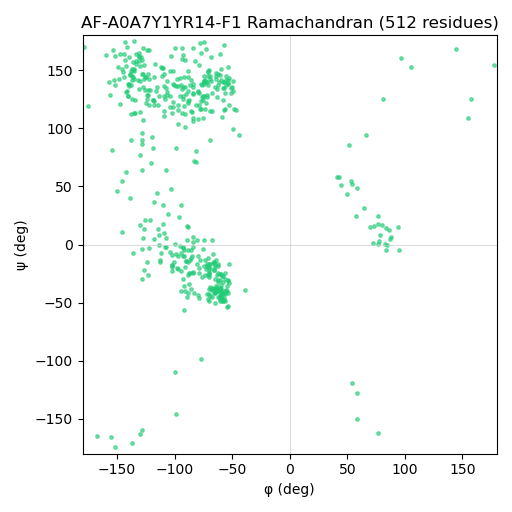-3.246 2.539 1.00 97.69 316 LEU A O 1
ATOM 2448 N N . GLY A 1 317 ? -19.099 -1.540 3.875 1.00 96.12 317 GLY A N 1
ATOM 2449 C CA . GLY A 1 317 ? -19.963 -1.912 4.999 1.00 96.12 317 GLY A CA 1
ATOM 2450 C C . GLY A 1 317 ? -19.209 -2.560 6.164 1.00 96.12 317 GLY A C 1
ATOM 2451 O O . GLY A 1 317 ? -18.106 -3.072 5.997 1.00 96.12 317 GLY A O 1
ATOM 2452 N N . SER A 1 318 ? -19.831 -2.558 7.346 1.00 95.44 318 SER A N 1
ATOM 2453 C CA . SER A 1 318 ? -19.236 -3.010 8.615 1.00 95.44 318 SER A CA 1
ATOM 2454 C C . SER A 1 318 ? -18.666 -4.429 8.577 1.00 95.44 318 SER A C 1
ATOM 2456 O O . SER A 1 318 ? -17.628 -4.685 9.174 1.00 95.44 318 SER A O 1
ATOM 2458 N N . ASP A 1 319 ? -19.298 -5.342 7.837 1.00 96.19 319 ASP A N 1
ATOM 2459 C CA . ASP A 1 319 ? -18.876 -6.749 7.783 1.00 96.19 319 ASP A CA 1
ATOM 2460 C C . ASP A 1 319 ? -17.537 -6.934 7.049 1.00 96.19 319 ASP A C 1
ATOM 2462 O O . ASP A 1 319 ? -16.891 -7.979 7.168 1.00 96.19 319 ASP A O 1
ATOM 2466 N N . HIS A 1 320 ? -17.107 -5.927 6.281 1.00 97.75 320 HIS A N 1
ATOM 2467 C CA . HIS A 1 320 ? -15.848 -5.921 5.538 1.00 97.75 320 HIS A CA 1
ATOM 2468 C C . HIS A 1 320 ? -14.672 -5.355 6.346 1.00 97.75 320 HIS A C 1
ATOM 2470 O O . HIS A 1 320 ? -13.523 -5.552 5.949 1.00 97.75 320 HIS A O 1
ATOM 2476 N N . LEU A 1 321 ? -14.946 -4.678 7.464 1.00 95.94 321 LEU A N 1
ATOM 2477 C CA . LEU A 1 321 ? -13.937 -3.997 8.267 1.00 95.94 321 LEU A CA 1
ATOM 2478 C C . LEU A 1 321 ? -12.919 -4.996 8.839 1.00 95.94 321 LEU A C 1
ATOM 2480 O O . LEU A 1 321 ? -13.283 -5.969 9.496 1.00 95.94 321 LEU A O 1
ATOM 2484 N N . GLY A 1 322 ? -11.634 -4.736 8.609 1.00 96.38 322 GLY A N 1
ATOM 2485 C CA . GLY A 1 322 ? -10.516 -5.564 9.063 1.00 96.38 322 GLY A CA 1
ATOM 2486 C C . GLY A 1 322 ? -10.275 -6.833 8.242 1.00 96.38 322 GLY A C 1
ATOM 2487 O O . GLY A 1 322 ? -9.384 -7.606 8.591 1.00 96.38 322 GLY A O 1
ATOM 2488 N N . ASN A 1 323 ? -11.034 -7.066 7.167 1.00 98.25 323 ASN A N 1
ATOM 2489 C CA . ASN A 1 323 ? -10.837 -8.229 6.306 1.00 98.25 323 ASN A CA 1
ATOM 2490 C C . ASN A 1 323 ? -9.671 -8.036 5.335 1.00 98.25 323 ASN A C 1
ATOM 2492 O O . ASN A 1 323 ? -9.348 -6.912 4.943 1.00 98.25 323 ASN A O 1
ATOM 2496 N N . PHE A 1 324 ? -9.087 -9.157 4.910 1.00 98.62 324 PHE A N 1
ATOM 2497 C CA . PHE A 1 324 ? -8.097 -9.173 3.839 1.00 98.62 324 PHE A CA 1
ATOM 2498 C C . PHE A 1 324 ? -8.782 -9.282 2.483 1.00 98.62 324 PHE A C 1
ATOM 2500 O O . PHE A 1 324 ? -9.670 -10.116 2.298 1.00 98.62 324 PHE A O 1
ATOM 2507 N N . PHE A 1 325 ? -8.296 -8.501 1.528 1.00 98.81 325 PHE A N 1
ATOM 2508 C CA . PHE A 1 325 ? -8.600 -8.622 0.110 1.00 98.81 325 PHE A CA 1
ATOM 2509 C C . PHE A 1 325 ? -7.306 -8.966 -0.618 1.00 98.81 325 PHE A C 1
ATOM 2511 O O . PHE A 1 325 ? -6.272 -8.355 -0.344 1.00 98.81 325 PHE A O 1
ATOM 2518 N N . ILE A 1 326 ? -7.351 -9.972 -1.486 1.00 98.69 326 ILE A N 1
ATOM 2519 C CA . ILE A 1 326 ? -6.172 -10.512 -2.163 1.00 98.69 326 ILE A CA 1
ATOM 2520 C C . ILE A 1 326 ? -6.497 -10.684 -3.640 1.00 98.69 326 ILE A C 1
ATOM 2522 O O . ILE A 1 326 ? -7.451 -11.388 -3.979 1.00 98.69 326 ILE A O 1
ATOM 2526 N N . CYS A 1 327 ? -5.708 -10.082 -4.524 1.00 98.44 327 CYS A N 1
ATOM 2527 C CA . CYS A 1 327 ? -5.830 -10.357 -5.947 1.00 98.44 327 CYS A CA 1
ATOM 2528 C C . CYS A 1 327 ? -5.254 -11.736 -6.295 1.00 98.44 327 CYS A C 1
ATOM 2530 O O . CYS A 1 327 ? -4.189 -12.129 -5.820 1.00 98.44 327 CYS A O 1
ATOM 2532 N N . GLU A 1 328 ? -5.918 -12.444 -7.202 1.00 96.12 328 GLU A N 1
ATOM 2533 C CA . GLU A 1 328 ? -5.359 -13.599 -7.902 1.00 96.12 328 GLU A CA 1
ATOM 2534 C C . GLU A 1 328 ? -5.364 -13.285 -9.401 1.00 96.12 328 GLU A C 1
ATOM 2536 O O . GLU A 1 328 ? -6.346 -13.500 -10.120 1.00 96.12 328 GLU A O 1
ATOM 2541 N N . SER A 1 329 ? -4.238 -12.734 -9.864 1.00 94.12 329 SER A N 1
ATOM 2542 C CA . SER A 1 329 ? -4.089 -12.210 -11.228 1.00 94.12 329 SER A CA 1
ATOM 2543 C C . SER A 1 329 ? -4.347 -13.282 -12.293 1.00 94.12 329 SER A C 1
ATOM 2545 O O . SER A 1 329 ? -5.012 -13.030 -13.299 1.00 94.12 329 SER A O 1
ATOM 2547 N N . ALA A 1 330 ? -3.843 -14.503 -12.084 1.00 90.88 330 ALA A N 1
ATOM 2548 C CA . ALA A 1 330 ? -3.879 -15.560 -13.093 1.00 90.88 330 ALA A CA 1
ATOM 2549 C C . ALA A 1 330 ? -5.281 -16.152 -13.307 1.00 90.88 330 ALA A C 1
ATOM 2551 O O . ALA A 1 330 ? -5.556 -16.697 -14.375 1.00 90.88 330 ALA A O 1
ATOM 2552 N N . GLN A 1 331 ? -6.180 -15.992 -12.334 1.00 93.19 331 GLN A N 1
ATOM 2553 C CA . GLN A 1 331 ? -7.533 -16.557 -12.366 1.00 93.19 331 GLN A CA 1
ATOM 2554 C C . GLN A 1 331 ? -8.636 -15.485 -12.262 1.00 93.19 331 GLN A C 1
ATOM 2556 O O . GLN A 1 331 ? -9.782 -15.800 -11.947 1.00 93.19 331 GLN A O 1
ATOM 2561 N N . SER A 1 332 ? -8.301 -14.229 -12.587 1.00 94.81 332 SER A N 1
ATOM 2562 C CA . SER A 1 332 ? -9.250 -13.136 -12.856 1.00 94.81 332 SER A CA 1
ATOM 2563 C C . SER A 1 332 ? -10.213 -12.823 -11.707 1.00 94.81 332 SER A C 1
ATOM 2565 O O . SER A 1 332 ? -11.426 -12.706 -11.911 1.00 94.81 332 SER A O 1
ATOM 2567 N N . MET A 1 333 ? -9.680 -12.673 -10.493 1.00 96.25 333 MET A N 1
ATOM 2568 C CA . MET A 1 333 ? -10.501 -12.454 -9.301 1.00 96.25 333 MET A CA 1
ATOM 2569 C C . MET A 1 333 ? -9.789 -11.696 -8.171 1.00 96.25 333 MET A C 1
ATOM 2571 O O . MET A 1 333 ? -8.562 -11.582 -8.137 1.00 96.25 333 MET A O 1
ATOM 2575 N N . VAL A 1 334 ? -10.583 -11.253 -7.201 1.00 98.44 334 VAL A N 1
ATOM 2576 C CA . VAL A 1 334 ? -10.158 -10.790 -5.880 1.00 98.44 334 VAL A CA 1
ATOM 2577 C C . VAL A 1 334 ? -10.910 -11.611 -4.835 1.00 98.44 334 VAL A C 1
ATOM 2579 O O . VAL A 1 334 ? -12.142 -11.643 -4.840 1.00 98.44 334 VAL A O 1
ATOM 2582 N N . GLN A 1 335 ? -10.176 -12.248 -3.925 1.00 98.44 335 GLN A N 1
ATOM 2583 C CA . GLN A 1 335 ? -10.739 -13.003 -2.809 1.00 98.44 335 GLN A CA 1
ATOM 2584 C C . GLN A 1 335 ? -10.810 -12.133 -1.555 1.00 98.44 335 GLN A C 1
ATOM 2586 O O . GLN A 1 335 ? -9.889 -11.369 -1.265 1.00 98.44 335 GLN A O 1
ATOM 2591 N N . ARG A 1 336 ? -11.870 -12.316 -0.762 1.00 98.56 336 ARG A N 1
ATOM 2592 C CA . ARG A 1 336 ? -11.996 -11.755 0.587 1.00 98.56 336 ARG A CA 1
ATOM 2593 C C . ARG A 1 336 ? -11.852 -12.848 1.639 1.00 98.56 336 ARG A C 1
ATOM 2595 O O . ARG A 1 336 ? -12.500 -13.894 1.556 1.00 98.56 336 ARG A O 1
ATOM 2602 N N . GLN A 1 337 ? -11.063 -12.574 2.673 1.00 98.50 337 GLN A N 1
ATOM 2603 C CA . GLN A 1 337 ? -10.928 -13.446 3.834 1.00 98.50 337 GLN A CA 1
ATOM 2604 C C . GLN A 1 337 ? -11.274 -12.717 5.133 1.00 98.50 337 GLN A C 1
ATOM 2606 O O . GLN A 1 337 ? -10.797 -11.611 5.391 1.00 98.50 337 GLN A O 1
ATOM 2611 N N . VAL A 1 338 ? -12.085 -13.371 5.965 1.00 98.25 338 VAL A N 1
ATOM 2612 C CA . VAL A 1 338 ? -12.464 -12.904 7.300 1.00 98.25 338 VAL A CA 1
ATOM 2613 C C . VAL A 1 338 ? -11.390 -13.296 8.302 1.00 98.25 338 VAL A C 1
ATOM 2615 O O . VAL A 1 338 ? -10.968 -14.454 8.349 1.00 98.25 338 VAL A O 1
ATOM 2618 N N . VAL A 1 339 ? -10.950 -12.326 9.099 1.00 96.94 339 VAL A N 1
ATOM 2619 C CA . VAL A 1 339 ? -9.832 -12.465 10.039 1.00 96.94 339 VAL A CA 1
ATOM 2620 C C . VAL A 1 339 ? -10.343 -12.753 11.442 1.00 96.94 339 VAL A C 1
ATOM 2622 O O . VAL A 1 339 ? -11.338 -12.188 11.889 1.00 96.94 339 VAL A O 1
ATOM 2625 N N . SER A 1 340 ? -9.636 -13.611 12.170 1.00 96.31 340 SER A N 1
ATOM 2626 C CA . SER A 1 340 ? -9.889 -13.865 13.587 1.00 96.31 340 SER A CA 1
ATOM 2627 C C . SER A 1 340 ? -8.577 -13.965 14.374 1.00 96.31 340 SER A C 1
ATOM 2629 O O . SER A 1 340 ? -7.556 -14.381 13.816 1.00 96.31 340 SER A O 1
ATOM 2631 N N . PRO A 1 341 ? -8.562 -13.581 15.665 1.00 95.00 341 PRO A N 1
ATOM 2632 C CA . PRO A 1 341 ? -7.388 -13.760 16.514 1.00 95.00 341 PRO A CA 1
ATOM 2633 C C . PRO A 1 341 ? -6.959 -15.231 16.610 1.00 95.00 341 PRO A C 1
ATOM 2635 O O . PRO A 1 341 ? -7.794 -16.121 16.773 1.00 95.00 341 PRO A O 1
ATOM 2638 N N . TYR A 1 342 ? -5.650 -15.473 16.578 1.00 95.25 342 TYR A N 1
ATOM 2639 C CA . TYR A 1 342 ? -5.031 -16.784 16.770 1.00 95.25 342 TYR A CA 1
ATOM 2640 C C . TYR A 1 342 ? -3.788 -16.643 17.656 1.00 95.25 342 TYR A C 1
ATOM 2642 O O . TYR A 1 342 ? -2.676 -16.372 17.192 1.00 95.25 342 TYR A O 1
ATOM 2650 N N . GLY A 1 343 ? -3.990 -16.768 18.972 1.00 91.50 343 GLY A N 1
ATOM 2651 C CA . GLY A 1 343 ? -2.946 -16.489 19.960 1.00 91.50 343 GLY A CA 1
ATOM 2652 C C . GLY A 1 343 ? -2.428 -15.043 19.834 1.00 91.50 343 GLY A C 1
ATOM 2653 O O . GLY A 1 343 ? -3.245 -14.124 19.830 1.00 91.50 343 GLY A O 1
ATOM 2654 N N . PRO A 1 344 ? -1.103 -14.818 19.724 1.00 87.75 344 PRO A N 1
ATOM 2655 C CA . PRO A 1 344 ? -0.522 -13.490 19.492 1.00 87.75 344 PRO A CA 1
ATOM 2656 C C . PRO A 1 344 ? -0.563 -13.046 18.014 1.00 87.75 344 PRO A C 1
ATOM 2658 O O . PRO A 1 344 ? -0.011 -12.004 17.669 1.00 87.75 344 PRO A O 1
ATOM 2661 N N . THR A 1 345 ? -1.172 -13.847 17.139 1.00 93.75 345 THR A N 1
ATOM 2662 C CA . THR A 1 345 ? -1.233 -13.645 15.684 1.00 93.75 345 THR A CA 1
ATOM 2663 C C . THR A 1 345 ? -2.681 -13.732 15.192 1.00 93.75 345 THR A C 1
ATOM 2665 O O . THR A 1 345 ? -3.622 -13.585 15.977 1.00 93.75 345 THR A O 1
ATOM 2668 N N . PHE A 1 346 ? -2.874 -13.991 13.900 1.00 96.31 346 PHE A N 1
ATOM 2669 C CA . PHE A 1 346 ? -4.180 -14.134 13.270 1.00 96.31 346 PHE A CA 1
ATOM 2670 C C . PHE A 1 346 ? -4.284 -15.425 12.470 1.00 96.31 346 PHE A C 1
ATOM 2672 O O . PHE A 1 346 ? -3.285 -15.975 12.011 1.00 96.31 346 PHE A O 1
ATOM 2679 N N . GLN A 1 347 ? -5.524 -15.845 12.252 1.00 97.88 347 GLN A N 1
ATOM 2680 C CA . GLN A 1 347 ? -5.897 -16.784 11.203 1.00 97.88 347 GLN A CA 1
ATOM 2681 C C . GLN A 1 347 ? -7.028 -16.179 10.362 1.00 97.88 347 GLN A C 1
ATOM 2683 O O . GLN A 1 347 ? -7.808 -15.360 10.863 1.00 97.88 347 GLN A O 1
ATOM 2688 N N . SER A 1 348 ? -7.152 -16.591 9.106 1.00 98.06 348 SER A N 1
ATOM 2689 C CA . SER A 1 348 ? -8.209 -16.133 8.205 1.00 98.06 348 SER A CA 1
ATOM 2690 C C . SER A 1 348 ? -8.878 -17.275 7.443 1.00 98.06 348 SER A C 1
ATOM 2692 O O . SER A 1 348 ? -8.304 -18.346 7.230 1.00 98.06 348 SER A O 1
ATOM 2694 N N . GLN A 1 349 ? -10.121 -17.037 7.029 1.00 97.44 349 GLN A N 1
ATOM 2695 C CA . GLN A 1 349 ? -10.929 -17.969 6.243 1.00 97.44 349 GLN A CA 1
ATOM 2696 C C . GLN A 1 349 ? -11.661 -17.235 5.120 1.00 97.44 349 GLN A C 1
ATOM 2698 O O . GLN A 1 349 ? -11.988 -16.060 5.268 1.00 97.44 349 GLN A O 1
ATOM 2703 N N . ILE A 1 350 ? -11.936 -17.924 4.012 1.00 96.81 350 ILE A N 1
ATOM 2704 C CA . ILE A 1 350 ? -12.713 -17.369 2.894 1.00 96.81 350 ILE A CA 1
ATOM 2705 C C . ILE A 1 350 ? -14.078 -16.909 3.423 1.00 96.81 350 ILE A C 1
ATOM 2707 O O . ILE A 1 350 ? -14.704 -17.618 4.213 1.00 96.81 350 ILE A O 1
ATOM 2711 N N . ALA A 1 351 ? -14.513 -15.710 3.027 1.00 96.00 351 ALA A N 1
ATOM 2712 C CA . ALA A 1 351 ? -15.749 -15.113 3.536 1.00 96.00 351 ALA A CA 1
ATOM 2713 C C . ALA A 1 351 ? -17.001 -15.921 3.156 1.00 96.00 351 ALA A C 1
ATOM 2715 O O . ALA A 1 351 ? -17.904 -16.078 3.977 1.00 96.00 351 ALA A O 1
ATOM 2716 N N . GLN A 1 352 ? -17.030 -16.461 1.937 1.00 93.50 352 GLN A N 1
ATOM 2717 C CA . GLN A 1 352 ? -18.124 -17.273 1.421 1.00 93.50 352 GLN A CA 1
ATOM 2718 C C . GLN A 1 352 ? -17.574 -18.440 0.597 1.00 93.50 352 GLN A C 1
ATOM 2720 O O . GLN A 1 352 ? -16.762 -18.255 -0.301 1.00 93.50 352 GLN A O 1
ATOM 2725 N N . ASP A 1 353 ? -18.007 -19.659 0.909 1.00 90.94 353 ASP A N 1
ATOM 2726 C CA . ASP A 1 353 ? -17.559 -20.842 0.175 1.00 90.94 353 ASP A CA 1
ATOM 2727 C C . ASP A 1 353 ? -18.159 -20.884 -1.239 1.00 90.94 353 ASP A C 1
ATOM 2729 O O . ASP A 1 353 ? -19.345 -20.607 -1.431 1.00 90.94 353 ASP A O 1
ATOM 2733 N N . GLY A 1 354 ? -17.339 -21.232 -2.232 1.00 91.75 354 GLY A N 1
ATOM 2734 C CA . GLY A 1 354 ? -17.753 -21.362 -3.631 1.00 91.75 354 GLY A CA 1
ATOM 2735 C C . GLY A 1 354 ? -17.944 -20.047 -4.394 1.00 91.75 354 GLY A C 1
ATOM 2736 O O . GLY A 1 354 ? -18.316 -20.094 -5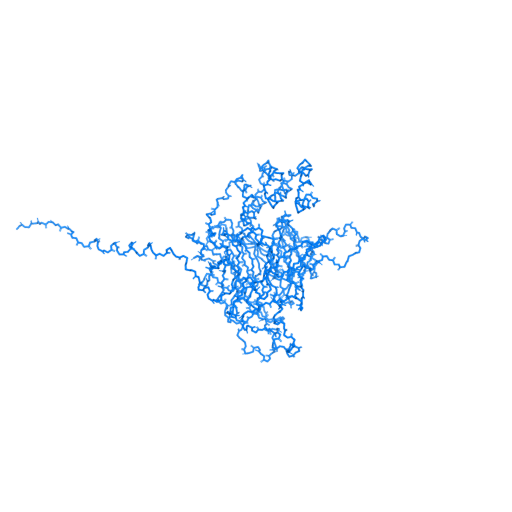.566 1.00 91.75 354 GLY A O 1
ATOM 2737 N N . VAL A 1 355 ? -17.725 -18.889 -3.761 1.00 93.12 355 VAL A N 1
ATOM 2738 C CA . VAL A 1 355 ? -17.936 -17.564 -4.361 1.00 93.12 355 VAL A CA 1
ATOM 2739 C C . VAL A 1 355 ? -16.813 -16.620 -3.948 1.00 93.12 355 VAL A C 1
ATOM 2741 O O . VAL A 1 355 ? -16.438 -16.563 -2.782 1.00 93.12 355 VAL A O 1
ATOM 2744 N N . GLU A 1 356 ? -16.302 -15.854 -4.906 1.00 96.44 356 GLU A N 1
ATOM 2745 C CA . GLU A 1 356 ? -15.297 -14.823 -4.649 1.00 96.44 356 GLU A CA 1
ATOM 2746 C C . GLU A 1 356 ? -15.921 -13.450 -4.426 1.00 96.44 356 GLU A C 1
ATOM 2748 O O . GLU A 1 356 ? -17.037 -13.180 -4.870 1.00 96.44 356 GLU A O 1
ATOM 2753 N N . PHE A 1 357 ? -15.163 -12.560 -3.782 1.00 97.88 357 PHE A N 1
ATOM 2754 C CA . PHE A 1 357 ? -15.584 -11.175 -3.569 1.00 97.88 357 PHE A CA 1
ATOM 2755 C C . PHE A 1 357 ? -15.817 -10.447 -4.897 1.00 97.88 357 PHE A C 1
ATOM 2757 O O . PHE A 1 357 ? -16.841 -9.788 -5.075 1.00 97.88 357 PHE A O 1
ATOM 2764 N N . LEU A 1 358 ? -14.885 -10.609 -5.837 1.00 97.31 358 LEU A N 1
ATOM 2765 C CA . LEU A 1 358 ? -15.014 -10.177 -7.223 1.00 97.31 358 LEU A CA 1
ATOM 2766 C C . LEU A 1 358 ? -14.401 -11.246 -8.126 1.00 97.31 358 LEU A C 1
ATOM 2768 O O . LEU A 1 358 ? -13.233 -11.583 -7.964 1.00 97.31 358 LEU A O 1
ATOM 2772 N N . ALA A 1 359 ? -15.130 -11.721 -9.127 1.00 95.88 359 ALA A N 1
ATOM 2773 C CA . ALA A 1 359 ? -14.589 -12.579 -10.176 1.00 95.88 359 ALA A CA 1
ATOM 2774 C C . ALA A 1 359 ? -15.102 -12.136 -11.546 1.00 95.88 359 ALA A C 1
ATOM 2776 O O . ALA A 1 359 ? -16.250 -11.715 -11.675 1.00 95.88 359 ALA A O 1
ATOM 2777 N N . SER A 1 360 ? -14.267 -12.231 -12.578 1.00 93.88 360 SER A N 1
ATOM 2778 C CA . SER A 1 360 ? -14.650 -11.894 -13.952 1.00 93.88 360 SER A CA 1
ATOM 2779 C C . SER A 1 360 ? -14.758 -13.138 -14.820 1.00 93.88 360 SER A C 1
ATOM 2781 O O . SER A 1 360 ? -13.989 -14.083 -14.663 1.00 93.88 360 SER A O 1
ATOM 2783 N N . LYS A 1 361 ? -15.679 -13.120 -15.787 1.00 90.44 361 LYS A N 1
ATOM 2784 C CA . LYS A 1 361 ? -15.682 -14.080 -16.905 1.00 90.44 361 LYS A CA 1
ATOM 2785 C C . LYS A 1 361 ? -14.664 -13.711 -17.984 1.00 90.44 361 LYS A C 1
ATOM 2787 O O . LYS A 1 361 ? -14.296 -14.569 -18.782 1.00 90.44 361 LYS A O 1
ATOM 2792 N N . HIS A 1 362 ? -14.237 -12.449 -18.029 1.00 89.62 362 HIS A N 1
ATOM 2793 C CA . HIS A 1 362 ? -13.285 -11.961 -19.014 1.00 89.62 362 HIS A CA 1
ATOM 2794 C C . HIS A 1 362 ? -11.867 -12.383 -18.624 1.00 89.62 362 HIS A C 1
ATOM 2796 O O . HIS A 1 362 ? -11.331 -11.953 -17.606 1.00 89.62 362 HIS A O 1
ATOM 2802 N N . GLU A 1 363 ? -11.232 -13.203 -19.457 1.00 86.69 363 GLU A N 1
ATOM 2803 C CA . GLU A 1 363 ? -9.922 -13.798 -19.154 1.00 86.69 363 GLU A CA 1
ATOM 2804 C C . GLU A 1 363 ? -8.784 -12.777 -19.090 1.00 86.69 363 GLU A C 1
ATOM 2806 O O . GLU A 1 363 ? -7.708 -13.088 -18.590 1.00 86.69 363 GLU A O 1
ATOM 2811 N N . TRP A 1 364 ? -8.991 -11.564 -19.608 1.00 91.38 364 TRP A N 1
ATOM 2812 C CA . TRP A 1 364 ? -7.972 -10.515 -19.552 1.00 91.38 364 TRP A CA 1
ATOM 2813 C C . TRP A 1 364 ? -8.116 -9.637 -18.319 1.00 91.38 364 TRP A C 1
ATOM 2815 O O . TRP A 1 364 ? -7.255 -8.804 -18.110 1.00 91.38 364 TRP A O 1
ATOM 2825 N N . PHE A 1 365 ? -9.150 -9.815 -17.491 1.00 93.94 365 PHE A N 1
ATOM 2826 C CA . PHE A 1 365 ? -9.184 -9.162 -16.187 1.00 93.94 365 PHE A CA 1
ATOM 2827 C C . PHE A 1 365 ? -8.083 -9.768 -15.306 1.00 93.94 365 PHE A C 1
ATOM 2829 O O . PHE A 1 365 ? -8.114 -10.960 -14.987 1.00 93.94 365 PHE A O 1
ATOM 2836 N N . ARG A 1 366 ? -7.092 -8.954 -14.949 1.00 94.94 366 ARG A N 1
ATOM 2837 C CA . ARG A 1 366 ? -5.874 -9.292 -14.205 1.00 94.94 366 ARG A CA 1
ATOM 2838 C C . ARG A 1 366 ? -5.709 -8.287 -13.058 1.00 94.94 366 ARG A C 1
ATOM 2840 O O . ARG A 1 366 ? -4.903 -7.359 -13.161 1.00 94.94 366 ARG A O 1
ATOM 2847 N N . PRO A 1 367 ? -6.483 -8.441 -11.970 1.00 97.25 367 PRO A N 1
ATOM 2848 C CA . PRO A 1 367 ? -6.362 -7.561 -10.821 1.00 97.25 367 PRO A CA 1
ATOM 2849 C C . PRO A 1 367 ? -5.005 -7.795 -10.160 1.00 97.25 367 PRO A C 1
ATOM 2851 O O . PRO A 1 367 ? -4.631 -8.938 -9.908 1.00 97.25 367 PRO A O 1
ATOM 2854 N N . VAL A 1 368 ? -4.257 -6.729 -9.890 1.00 96.75 368 VAL A N 1
ATOM 2855 C CA . VAL A 1 368 ? -2.854 -6.834 -9.437 1.00 96.75 368 VAL A CA 1
ATOM 2856 C C . VAL A 1 368 ? -2.571 -6.038 -8.178 1.00 96.75 368 VAL A C 1
ATOM 2858 O O . VAL A 1 368 ? -1.736 -6.451 -7.377 1.00 96.75 368 VAL A O 1
ATOM 2861 N N . PHE A 1 369 ? -3.297 -4.942 -7.970 1.00 98.31 369 PHE A N 1
ATOM 2862 C CA . PHE A 1 369 ? -3.117 -4.049 -6.834 1.00 98.31 369 PHE A CA 1
ATOM 2863 C C . PHE A 1 369 ? -4.460 -3.591 -6.283 1.00 98.31 369 PHE A C 1
ATOM 2865 O O . PHE A 1 369 ? -5.428 -3.404 -7.024 1.00 98.31 369 PHE A O 1
ATOM 2872 N N . LEU A 1 370 ? -4.479 -3.402 -4.968 1.00 98.62 370 LEU A N 1
ATOM 2873 C CA . LEU A 1 370 ? -5.620 -2.939 -4.199 1.00 98.62 370 LEU A CA 1
ATOM 2874 C C . LEU A 1 370 ? -5.206 -1.726 -3.376 1.00 98.62 370 LEU A C 1
ATOM 2876 O O . LEU A 1 370 ? -4.100 -1.683 -2.840 1.00 98.62 370 LEU A O 1
ATOM 2880 N N . GLY A 1 371 ? -6.107 -0.763 -3.242 1.00 97.75 371 GLY A N 1
ATOM 2881 C CA . GLY A 1 371 ? -5.852 0.420 -2.435 1.00 97.75 371 GLY A CA 1
ATOM 2882 C C . GLY A 1 371 ? -7.105 1.236 -2.170 1.00 97.75 371 GLY A C 1
ATOM 2883 O O . GLY A 1 371 ? -8.230 0.785 -2.385 1.00 97.75 371 GLY A O 1
ATOM 2884 N N . ILE A 1 372 ? -6.886 2.464 -1.720 1.00 97.19 372 ILE A N 1
ATOM 2885 C CA . ILE A 1 372 ? -7.922 3.444 -1.389 1.00 97.19 372 ILE A CA 1
ATOM 2886 C C . ILE A 1 372 ? -7.601 4.776 -2.063 1.00 97.19 372 ILE A C 1
ATOM 2888 O O . ILE A 1 372 ? -6.438 5.084 -2.327 1.00 97.19 372 ILE A O 1
ATOM 2892 N N . GLY A 1 373 ? -8.633 5.573 -2.320 1.00 95.44 373 GLY A N 1
ATOM 2893 C CA . GLY A 1 373 ? -8.512 6.896 -2.925 1.00 95.44 373 GLY A CA 1
ATOM 2894 C C . GLY A 1 373 ? -9.405 7.929 -2.246 1.00 95.44 373 GLY A C 1
ATOM 2895 O O . GLY A 1 373 ? -10.016 7.667 -1.209 1.00 95.44 373 GLY A O 1
ATOM 2896 N N . SER A 1 374 ? -9.485 9.109 -2.857 1.00 93.69 374 SER A N 1
ATOM 2897 C CA . SER A 1 374 ? -10.264 10.249 -2.359 1.00 93.69 374 SER A CA 1
ATOM 2898 C C . SER A 1 374 ? -11.765 9.970 -2.228 1.00 93.69 374 SER A C 1
ATOM 2900 O O . SER A 1 374 ? -12.427 10.512 -1.341 1.00 93.69 374 SER A O 1
ATOM 2902 N N . SER A 1 375 ? -12.314 9.096 -3.077 1.00 93.94 375 SER A N 1
ATOM 2903 C CA . SER A 1 375 ? -13.694 8.624 -2.961 1.00 93.94 375 SER A CA 1
ATOM 2904 C C . SER A 1 375 ? -13.775 7.337 -2.131 1.00 93.94 375 SER A C 1
ATOM 2906 O O . SER A 1 375 ? -12.912 6.472 -2.266 1.00 93.94 375 SER A O 1
ATOM 2908 N N . PRO A 1 376 ? -14.832 7.137 -1.318 1.00 94.38 376 PRO A N 1
ATOM 2909 C CA . PRO A 1 376 ? -15.008 5.900 -0.564 1.00 94.38 376 PRO A CA 1
ATOM 2910 C C . PRO A 1 376 ? -15.055 4.668 -1.475 1.00 94.38 376 PRO A C 1
ATOM 2912 O O . PRO A 1 376 ? -15.783 4.655 -2.474 1.00 94.38 376 PRO A O 1
ATOM 2915 N N . GLY A 1 377 ? -14.328 3.621 -1.098 1.00 96.31 377 GLY A N 1
ATOM 2916 C CA . GLY A 1 377 ? -14.360 2.319 -1.756 1.00 96.31 377 GLY A CA 1
ATOM 2917 C C . GLY A 1 377 ? -12.998 1.636 -1.774 1.00 96.31 377 GLY A C 1
ATOM 2918 O O . GLY A 1 377 ? -11.969 2.258 -1.511 1.00 96.31 377 GLY A O 1
ATOM 2919 N N . LEU A 1 378 ? -13.011 0.357 -2.138 1.00 98.44 378 LEU A N 1
ATOM 2920 C CA . LEU A 1 378 ? -11.818 -0.412 -2.465 1.00 98.44 378 LEU A CA 1
ATOM 2921 C C . LEU A 1 378 ? -11.505 -0.233 -3.950 1.00 98.44 378 LEU A C 1
ATOM 2923 O O . LEU A 1 378 ? -12.350 -0.499 -4.805 1.00 98.44 378 LEU A O 1
ATOM 2927 N N . TYR A 1 379 ? -10.296 0.211 -4.260 1.00 98.44 379 TYR A N 1
ATOM 2928 C CA . TYR A 1 379 ? -9.844 0.419 -5.628 1.00 98.44 379 TYR A CA 1
ATOM 2929 C C . TYR A 1 379 ? -9.098 -0.822 -6.105 1.00 98.44 379 TYR A C 1
ATOM 2931 O O . TYR A 1 379 ? -8.279 -1.367 -5.368 1.00 98.44 379 TYR A O 1
ATOM 2939 N N . VAL A 1 380 ? -9.364 -1.245 -7.338 1.00 98.62 380 VAL A N 1
ATOM 2940 C CA . VAL A 1 380 ? -8.754 -2.415 -7.973 1.00 98.62 380 VAL A CA 1
ATOM 2941 C C . VAL A 1 380 ? -8.060 -1.967 -9.247 1.00 98.62 380 VAL A C 1
ATOM 2943 O O . VAL A 1 380 ? -8.705 -1.449 -10.156 1.00 98.62 380 VAL A O 1
ATOM 2946 N N . VAL A 1 381 ? -6.751 -2.185 -9.318 1.00 98.50 381 VAL A N 1
ATOM 2947 C CA . VAL A 1 381 ? -5.976 -1.992 -10.546 1.00 98.50 381 VAL A CA 1
ATOM 2948 C C . VAL A 1 381 ? -6.004 -3.280 -11.348 1.00 98.50 381 VAL A C 1
ATOM 2950 O O . VAL A 1 381 ? -5.582 -4.327 -10.852 1.00 98.50 381 VAL A O 1
ATOM 2953 N N . ASP A 1 382 ? -6.470 -3.183 -12.585 1.00 96.69 382 ASP A N 1
ATOM 2954 C CA . ASP A 1 382 ? -6.469 -4.242 -13.583 1.00 96.69 382 ASP A CA 1
ATOM 2955 C C . ASP A 1 382 ? -5.444 -3.902 -14.671 1.00 96.69 382 ASP A C 1
ATOM 2957 O O . ASP A 1 382 ? -5.653 -2.979 -15.459 1.00 96.69 382 ASP A O 1
ATOM 2961 N N . MET A 1 383 ? -4.342 -4.658 -14.739 1.00 94.06 383 MET A N 1
ATOM 2962 C CA . MET A 1 383 ? -3.350 -4.482 -15.817 1.00 94.06 383 MET A CA 1
ATOM 2963 C C . MET A 1 383 ? -3.927 -4.828 -17.201 1.00 94.06 383 MET A C 1
ATOM 2965 O O . MET A 1 383 ? -3.374 -4.444 -18.226 1.00 94.06 383 MET A O 1
ATOM 2969 N N . HIS A 1 384 ? -5.020 -5.591 -17.212 1.00 93.19 384 HIS A N 1
ATOM 2970 C CA . HIS A 1 384 ? -5.782 -6.043 -18.360 1.00 93.19 384 HIS A CA 1
ATOM 2971 C C . HIS A 1 384 ? -5.001 -6.760 -19.469 1.00 93.19 384 HIS A C 1
ATOM 2973 O O . HIS A 1 384 ? -5.050 -6.411 -20.650 1.00 93.19 384 HIS A O 1
ATOM 2979 N N . ARG A 1 385 ? -4.270 -7.812 -19.104 1.00 90.38 385 ARG A N 1
ATOM 2980 C CA . ARG A 1 385 ? -3.430 -8.569 -20.040 1.00 90.38 385 ARG A CA 1
ATOM 2981 C C . ARG A 1 385 ? -4.031 -9.924 -20.385 1.00 90.38 385 ARG A C 1
ATOM 2983 O O . ARG A 1 385 ? -4.474 -10.674 -19.511 1.00 90.38 385 ARG A O 1
ATOM 2990 N N . LYS A 1 386 ? -3.906 -10.310 -21.658 1.00 88.06 386 LYS A N 1
ATOM 2991 C CA . LYS A 1 386 ? -4.184 -11.690 -22.086 1.00 88.06 386 LYS A CA 1
ATOM 2992 C C . LYS A 1 386 ? -3.188 -12.671 -21.465 1.00 88.06 386 LYS A C 1
ATOM 2994 O O . LYS A 1 386 ? -3.590 -13.675 -20.880 1.00 88.06 386 LYS A O 1
ATOM 2999 N N . VAL A 1 387 ? -1.897 -12.359 -21.598 1.00 84.31 387 VAL A N 1
ATOM 3000 C CA . VAL A 1 387 ? -0.770 -13.161 -21.106 1.00 84.31 387 VAL A CA 1
ATOM 3001 C C . VAL A 1 387 ? -0.007 -12.338 -20.075 1.00 84.31 387 VAL A C 1
ATOM 3003 O O . VAL A 1 387 ? 0.488 -11.258 -20.391 1.00 84.31 387 VAL A O 1
ATOM 3006 N N . ILE A 1 388 ? 0.079 -12.848 -18.847 1.00 84.81 388 ILE A N 1
ATOM 3007 C CA . ILE A 1 388 ? 0.787 -12.195 -17.732 1.00 84.81 388 ILE A CA 1
ATOM 3008 C C . ILE A 1 388 ? 2.158 -12.814 -17.462 1.00 84.81 388 ILE A C 1
ATOM 3010 O O . ILE A 1 388 ? 3.013 -12.207 -16.816 1.00 84.81 388 ILE A O 1
ATOM 3014 N N . ASP A 1 389 ? 2.389 -14.022 -17.964 1.00 82.75 389 ASP A N 1
ATOM 3015 C CA . ASP A 1 389 ? 3.621 -14.753 -17.739 1.00 82.75 389 ASP A CA 1
ATOM 3016 C C . ASP A 1 389 ? 4.783 -14.180 -18.526 1.00 82.75 389 ASP A C 1
ATOM 3018 O O . ASP A 1 389 ? 4.671 -13.782 -19.686 1.00 82.75 389 ASP A O 1
ATOM 3022 N N . HIS A 1 390 ? 5.939 -14.182 -17.882 1.00 83.69 390 HIS A N 1
ATOM 3023 C CA . HIS A 1 390 ? 7.162 -13.800 -18.541 1.00 83.69 390 HIS A CA 1
ATOM 3024 C C . HIS A 1 390 ? 7.646 -14.962 -19.443 1.00 83.69 390 HIS A C 1
ATOM 3026 O O . HIS A 1 390 ? 7.650 -16.115 -18.995 1.00 83.69 390 HIS A O 1
ATOM 3032 N N . PRO A 1 391 ? 8.130 -14.701 -20.676 1.00 82.19 391 PRO A N 1
ATOM 3033 C CA . PRO A 1 391 ? 8.503 -15.741 -21.641 1.00 82.19 391 PRO A CA 1
ATOM 3034 C C . PRO A 1 391 ? 9.475 -16.807 -21.112 1.00 82.19 391 PRO A C 1
ATOM 3036 O O . PRO A 1 391 ? 9.367 -17.974 -21.488 1.00 82.19 391 PRO A O 1
ATOM 3039 N N . SER A 1 392 ? 10.403 -16.447 -20.212 1.00 80.88 392 SER A N 1
ATOM 3040 C CA . SER A 1 392 ? 11.336 -17.405 -19.583 1.00 80.88 392 SER A CA 1
ATOM 3041 C C . SER A 1 392 ? 10.655 -18.526 -18.792 1.00 80.88 392 SER A C 1
ATOM 3043 O O . SER A 1 392 ? 11.246 -19.596 -18.659 1.00 80.88 392 SER A O 1
ATOM 3045 N N . TYR A 1 393 ? 9.437 -18.310 -18.290 1.00 78.75 393 TYR A N 1
ATOM 3046 C CA . TYR A 1 393 ? 8.686 -19.305 -17.515 1.00 78.75 393 TYR A CA 1
ATOM 3047 C C . TYR A 1 393 ? 7.714 -20.126 -18.363 1.00 78.75 393 TYR A C 1
ATOM 3049 O O . TYR A 1 393 ? 7.172 -21.123 -17.892 1.00 78.75 393 TYR A O 1
ATOM 3057 N N . VAL A 1 394 ? 7.545 -19.753 -19.632 1.00 79.75 394 VAL A N 1
ATOM 3058 C CA . VAL A 1 394 ? 6.761 -20.507 -20.605 1.00 79.75 394 VAL A CA 1
ATOM 3059 C C . VAL A 1 394 ? 7.690 -21.469 -21.363 1.00 79.75 394 VAL A C 1
ATOM 3061 O O . VAL A 1 394 ? 8.787 -21.063 -21.780 1.00 79.75 394 VAL A O 1
ATOM 3064 N N . PRO A 1 395 ? 7.288 -22.740 -21.577 1.00 80.50 395 PRO A N 1
ATOM 3065 C CA . PRO A 1 395 ? 8.041 -23.678 -22.406 1.00 80.50 395 PRO A CA 1
ATOM 3066 C C . PRO A 1 395 ? 8.323 -23.117 -23.799 1.00 80.50 395 PRO A C 1
ATOM 3068 O O . PRO A 1 395 ? 7.444 -22.533 -24.428 1.00 80.50 395 PRO A O 1
ATOM 3071 N N . GLU A 1 396 ? 9.538 -23.333 -24.302 1.00 82.06 396 GLU A N 1
ATOM 3072 C CA . GLU A 1 396 ? 10.008 -22.739 -25.561 1.00 82.06 396 GLU A CA 1
ATOM 3073 C C . GLU A 1 396 ? 9.075 -23.022 -26.747 1.00 82.06 396 GLU A C 1
ATOM 3075 O O . GLU A 1 396 ? 8.757 -22.110 -27.501 1.00 82.06 396 GLU A O 1
ATOM 3080 N N . SER A 1 397 ? 8.527 -24.238 -26.837 1.00 80.56 397 SER A N 1
ATOM 3081 C CA . SER A 1 397 ? 7.582 -24.650 -27.885 1.00 80.56 397 SER A CA 1
ATOM 3082 C C . SER A 1 397 ? 6.255 -23.878 -27.903 1.00 80.56 397 SER A C 1
ATOM 3084 O O . SER A 1 397 ? 5.526 -23.938 -28.893 1.00 80.56 397 SER A O 1
ATOM 3086 N N . MET A 1 398 ? 5.910 -23.200 -26.806 1.00 79.38 398 MET A N 1
ATOM 3087 C CA . MET A 1 398 ? 4.664 -22.446 -26.654 1.00 79.38 398 MET A CA 1
ATOM 3088 C C . MET A 1 398 ? 4.859 -20.936 -26.821 1.00 79.38 398 MET A C 1
ATOM 3090 O O . MET A 1 398 ? 3.879 -20.236 -27.050 1.00 79.38 398 MET A O 1
ATOM 3094 N N . ARG A 1 399 ? 6.093 -20.417 -26.729 1.00 82.50 399 ARG A N 1
ATOM 3095 C CA . ARG A 1 399 ? 6.356 -18.965 -26.718 1.00 82.50 399 ARG A CA 1
ATOM 3096 C C . ARG A 1 399 ? 5.877 -18.273 -27.990 1.00 82.50 399 ARG A C 1
ATOM 3098 O O . ARG A 1 399 ? 5.200 -17.261 -27.889 1.00 82.50 399 ARG A O 1
ATOM 3105 N N . ASP A 1 400 ? 6.148 -18.858 -29.154 1.00 82.06 400 ASP A N 1
ATOM 3106 C CA . ASP A 1 400 ? 5.751 -18.287 -30.452 1.00 82.06 400 ASP A CA 1
ATOM 3107 C C . ASP A 1 400 ? 4.233 -18.349 -30.705 1.00 82.06 400 ASP A C 1
ATOM 3109 O O . ASP A 1 400 ? 3.727 -17.737 -31.644 1.00 82.06 400 ASP A O 1
ATOM 3113 N N . GLN A 1 401 ? 3.492 -19.095 -29.879 1.00 82.81 401 GLN A N 1
ATOM 3114 C CA . GLN A 1 401 ? 2.032 -19.203 -29.955 1.00 82.81 401 GLN A CA 1
ATOM 3115 C C . GLN A 1 401 ? 1.322 -18.174 -29.064 1.00 82.81 401 GLN A C 1
ATOM 3117 O O . GLN A 1 401 ? 0.100 -18.033 -29.143 1.00 82.81 401 GLN A O 1
ATOM 3122 N N . LEU A 1 402 ? 2.065 -17.473 -28.204 1.00 83.44 402 LEU A N 1
ATOM 3123 C CA . LEU A 1 402 ? 1.537 -16.494 -27.264 1.00 83.44 402 LEU A CA 1
ATOM 3124 C C . LEU A 1 402 ? 1.930 -15.082 -27.688 1.00 83.44 402 LEU A C 1
ATOM 3126 O O . LEU A 1 402 ? 3.079 -14.803 -28.016 1.00 83.44 402 LEU A O 1
ATOM 3130 N N . ASP A 1 403 ? 0.964 -14.171 -27.614 1.00 85.81 403 ASP A N 1
ATOM 3131 C CA . ASP A 1 403 ? 1.223 -12.745 -27.756 1.00 85.81 403 ASP A CA 1
ATOM 3132 C C . ASP A 1 403 ? 1.357 -12.099 -26.371 1.00 85.81 403 ASP A C 1
ATOM 3134 O O . ASP A 1 403 ? 0.366 -11.861 -25.677 1.00 85.81 403 ASP A O 1
ATOM 3138 N N . PHE A 1 404 ? 2.599 -11.809 -25.980 1.00 85.88 404 PHE A N 1
ATOM 3139 C CA . PHE A 1 404 ? 2.943 -11.155 -24.711 1.00 85.88 404 PHE A CA 1
ATOM 3140 C C . PHE A 1 404 ? 2.656 -9.638 -24.698 1.00 85.88 404 PHE A C 1
ATOM 3142 O O . PHE A 1 404 ? 2.850 -8.978 -23.673 1.00 85.88 404 PHE A O 1
ATOM 3149 N N . GLN A 1 405 ? 2.219 -9.071 -25.828 1.00 86.38 405 GLN A N 1
ATOM 3150 C CA . GLN A 1 405 ? 1.877 -7.653 -25.978 1.00 86.38 405 GLN A CA 1
ATOM 3151 C C . GLN A 1 405 ? 0.370 -7.395 -25.840 1.00 86.38 405 GLN A C 1
ATOM 3153 O O . GLN A 1 405 ? -0.031 -6.277 -25.525 1.00 86.38 405 GLN A O 1
ATOM 3158 N N . SER A 1 406 ? -0.465 -8.422 -26.030 1.00 88.94 406 SER A N 1
ATOM 3159 C CA . SER A 1 406 ? -1.928 -8.327 -25.963 1.00 88.94 406 SER A CA 1
ATOM 3160 C C . SER A 1 406 ? -2.425 -7.692 -24.652 1.00 88.94 406 SER A C 1
ATOM 3162 O O . SER A 1 406 ? -2.214 -8.240 -23.564 1.00 88.94 406 SER A O 1
ATOM 3164 N N . GLY A 1 407 ? -3.135 -6.566 -24.778 1.00 88.69 407 GLY A N 1
ATOM 3165 C CA . GLY A 1 407 ? -3.756 -5.837 -23.667 1.00 88.69 407 GLY A CA 1
ATOM 3166 C C . GLY A 1 407 ? -2.856 -4.810 -22.969 1.00 88.69 407 GLY A C 1
ATOM 3167 O O . GLY A 1 407 ? -3.276 -4.214 -21.985 1.00 88.69 407 GLY A O 1
ATOM 3168 N N . ARG A 1 408 ? -1.625 -4.573 -23.455 1.00 88.75 408 ARG A N 1
ATOM 3169 C CA . ARG A 1 408 ? -0.706 -3.544 -22.908 1.00 88.75 408 ARG A CA 1
ATOM 3170 C C . ARG A 1 408 ? -1.315 -2.152 -22.818 1.00 88.75 408 ARG A C 1
ATOM 3172 O O . ARG A 1 408 ? -0.920 -1.351 -21.978 1.00 88.75 408 ARG A O 1
ATOM 3179 N N . ASP A 1 409 ? -2.229 -1.864 -23.721 1.00 90.38 409 ASP A N 1
ATOM 3180 C CA . ASP A 1 409 ? -2.943 -0.615 -23.853 1.00 90.38 409 ASP A CA 1
ATOM 3181 C C . ASP A 1 409 ? -4.415 -0.778 -23.471 1.00 90.38 409 ASP A C 1
ATOM 3183 O O . ASP A 1 409 ? -5.264 -0.196 -24.126 1.00 90.38 409 ASP A O 1
ATOM 3187 N N . MET A 1 410 ? -4.728 -1.647 -22.504 1.00 92.31 410 MET A N 1
ATOM 3188 C CA . MET A 1 410 ? -6.105 -1.912 -22.060 1.00 92.31 410 MET A CA 1
ATOM 3189 C C . MET A 1 410 ? -6.276 -1.826 -20.524 1.00 92.31 410 MET A C 1
ATOM 3191 O O . MET A 1 410 ? -7.241 -2.335 -19.966 1.00 92.31 410 MET A O 1
ATOM 3195 N N . GLY A 1 411 ? -5.332 -1.221 -19.811 1.00 94.19 411 GLY A N 1
ATOM 3196 C CA . GLY A 1 411 ? -5.372 -1.028 -18.368 1.00 94.19 411 GLY A CA 1
ATOM 3197 C C . GLY A 1 411 ? -6.614 -0.310 -17.833 1.00 94.19 411 GLY A C 1
ATOM 3198 O O . GLY A 1 411 ? -7.114 0.657 -18.401 1.00 94.19 411 GLY A O 1
ATOM 3199 N N . ARG A 1 412 ? -7.101 -0.759 -16.672 1.00 95.50 412 ARG A N 1
ATOM 3200 C CA . ARG A 1 412 ? -8.305 -0.223 -16.019 1.00 95.50 412 ARG A CA 1
ATOM 3201 C C . ARG A 1 412 ? -8.095 -0.044 -14.522 1.00 95.50 412 ARG A C 1
ATOM 3203 O O . ARG A 1 412 ? -7.353 -0.792 -13.885 1.00 95.50 412 ARG A O 1
ATOM 3210 N N . ILE A 1 413 ? -8.786 0.929 -13.939 1.00 98.00 413 ILE A N 1
ATOM 3211 C CA . ILE A 1 413 ? -8.937 1.054 -12.488 1.00 98.00 413 ILE A CA 1
ATOM 3212 C C . ILE A 1 413 ? -10.425 1.052 -12.170 1.00 98.00 413 ILE A C 1
ATOM 3214 O O . ILE A 1 413 ? -11.201 1.832 -12.726 1.00 98.00 413 ILE A O 1
ATOM 3218 N N . TYR A 1 414 ? -10.809 0.185 -11.240 1.00 97.56 414 TYR A N 1
ATOM 3219 C CA . TYR A 1 414 ? -12.167 0.086 -10.732 1.00 97.56 414 TYR A CA 1
ATOM 3220 C C . TYR A 1 414 ? -12.244 0.570 -9.287 1.00 97.56 414 TYR A C 1
ATOM 3222 O O . TYR A 1 414 ? -11.293 0.419 -8.524 1.00 97.56 414 TYR A O 1
ATOM 3230 N N . ARG A 1 415 ? -13.403 1.084 -8.884 1.00 97.00 415 ARG A N 1
ATOM 3231 C CA . ARG A 1 415 ? -13.768 1.372 -7.496 1.00 97.00 415 ARG A CA 1
ATOM 3232 C C . ARG A 1 415 ? -14.978 0.537 -7.110 1.00 97.00 415 ARG A C 1
ATOM 3234 O O . ARG A 1 415 ? -16.018 0.613 -7.760 1.00 97.00 415 ARG A O 1
ATOM 3241 N N . ILE A 1 416 ? -14.846 -0.230 -6.037 1.00 97.38 416 ILE A N 1
ATOM 3242 C CA . ILE A 1 416 ? -15.908 -1.051 -5.460 1.00 97.38 416 ILE A CA 1
ATOM 3243 C C . ILE A 1 416 ? -16.377 -0.390 -4.174 1.00 97.38 416 ILE A C 1
ATOM 3245 O O . ILE A 1 416 ? -15.567 0.000 -3.335 1.00 97.38 416 ILE A O 1
ATOM 3249 N N . VAL A 1 417 ? -17.685 -0.244 -4.011 1.00 97.06 417 VAL A N 1
ATOM 3250 C CA . VAL A 1 417 ? -18.274 0.458 -2.868 1.00 97.06 417 VAL A CA 1
ATOM 3251 C C . VAL A 1 417 ? -19.636 -0.133 -2.522 1.00 97.06 417 VAL A C 1
ATOM 3253 O O . VAL A 1 417 ? -20.331 -0.672 -3.383 1.00 97.06 417 VAL A O 1
ATOM 3256 N N . LYS A 1 418 ? -20.052 -0.031 -1.260 1.00 97.31 418 LYS A N 1
ATOM 3257 C CA . LYS A 1 418 ? -21.414 -0.387 -0.857 1.00 97.31 418 LYS A CA 1
ATOM 3258 C C . LYS A 1 418 ? -22.445 0.506 -1.553 1.00 97.31 418 LYS A C 1
ATOM 3260 O O . LYS A 1 418 ? -22.296 1.730 -1.600 1.00 97.31 418 LYS A O 1
ATOM 3265 N N . LYS A 1 419 ? -23.534 -0.112 -2.022 1.00 95.19 419 LYS A N 1
ATOM 3266 C CA . LYS A 1 419 ? -24.670 0.573 -2.656 1.00 95.19 419 LYS A CA 1
ATOM 3267 C C . LYS A 1 419 ? -25.159 1.751 -1.818 1.00 95.19 419 LYS A C 1
ATOM 3269 O O . LYS A 1 419 ? -25.400 1.621 -0.617 1.00 95.19 419 LYS A O 1
ATOM 3274 N N . GLY A 1 420 ? -25.348 2.891 -2.476 1.00 90.62 420 GLY A N 1
ATOM 3275 C CA . GLY A 1 420 ? -25.877 4.110 -1.862 1.00 90.62 420 GLY A CA 1
ATOM 3276 C C . GLY A 1 420 ? -24.848 4.979 -1.131 1.00 90.62 420 GLY A C 1
ATOM 3277 O O . GLY A 1 420 ? -25.207 6.079 -0.704 1.00 90.62 420 GLY A O 1
ATOM 3278 N N . ILE A 1 421 ? -23.585 4.554 -1.011 1.00 90.56 421 ILE A N 1
ATOM 3279 C CA . ILE A 1 421 ? -22.511 5.436 -0.541 1.00 90.56 421 ILE A CA 1
ATOM 3280 C C . ILE A 1 421 ? -22.120 6.390 -1.670 1.00 90.56 421 ILE A C 1
ATOM 3282 O O . ILE A 1 421 ? -21.806 5.974 -2.783 1.00 90.56 421 ILE A O 1
ATOM 3286 N N . LYS A 1 422 ? -22.126 7.689 -1.365 1.00 85.06 422 LYS A N 1
ATOM 3287 C CA . LYS A 1 422 ? -21.730 8.752 -2.292 1.00 85.06 422 LYS A CA 1
ATOM 3288 C C . LYS A 1 422 ? -20.349 9.292 -1.947 1.00 85.06 422 LYS A C 1
ATOM 3290 O O . LYS A 1 422 ? -19.979 9.344 -0.771 1.00 85.06 422 LYS A O 1
ATOM 3295 N N . SER A 1 423 ? -19.632 9.746 -2.969 1.00 84.44 423 SER A N 1
ATOM 3296 C CA . SER A 1 423 ? -18.411 10.526 -2.790 1.00 84.44 423 SER A CA 1
ATOM 3297 C C . SER A 1 423 ? -18.714 11.843 -2.078 1.00 84.44 423 SER A C 1
ATOM 3299 O O . SER A 1 423 ? -19.799 12.415 -2.216 1.00 84.44 423 SER A O 1
ATOM 3301 N N . LYS A 1 424 ? -17.753 12.298 -1.277 1.00 84.31 424 LYS A N 1
ATOM 3302 C CA . LYS A 1 424 ? -17.784 13.603 -0.616 1.00 84.31 424 LYS A CA 1
ATOM 3303 C C . LYS A 1 424 ? -16.702 14.485 -1.237 1.00 84.31 424 LYS A C 1
ATOM 3305 O O . LYS A 1 424 ? -15.694 13.937 -1.680 1.00 84.31 424 LYS A O 1
ATOM 3310 N N . PRO A 1 425 ? -16.884 15.815 -1.246 1.00 86.38 425 PRO A N 1
ATOM 3311 C CA . PRO A 1 425 ? -15.824 16.727 -1.645 1.00 86.38 425 PRO A CA 1
ATOM 3312 C C . PRO A 1 425 ? -14.562 16.503 -0.812 1.00 86.38 425 PRO A C 1
ATOM 3314 O O . PRO A 1 425 ? -14.640 16.202 0.384 1.00 86.38 425 PRO A O 1
ATOM 3317 N N . ILE A 1 426 ? -13.415 16.671 -1.458 1.00 90.62 426 ILE A N 1
ATOM 3318 C CA . ILE A 1 426 ? -12.115 16.629 -0.800 1.00 90.62 426 ILE A CA 1
ATOM 3319 C C . ILE A 1 426 ? -11.974 17.912 0.036 1.00 90.62 426 ILE A C 1
ATOM 3321 O O . ILE A 1 426 ? -12.220 18.997 -0.498 1.00 90.62 426 ILE A O 1
ATOM 3325 N N . PRO A 1 427 ? -11.655 17.820 1.340 1.00 91.31 427 PRO A N 1
ATOM 3326 C CA . PRO A 1 427 ? -11.426 19.002 2.163 1.00 91.31 427 PRO A CA 1
ATOM 3327 C C . PRO A 1 427 ? -10.137 19.719 1.743 1.00 91.31 427 PRO A C 1
ATOM 3329 O O . PRO A 1 427 ? -9.258 19.128 1.119 1.00 91.31 427 PRO A O 1
ATOM 3332 N N . ALA A 1 428 ? -10.004 20.988 2.125 1.00 90.50 428 ALA A N 1
ATOM 3333 C CA . ALA A 1 428 ? -8.713 21.661 2.057 1.00 90.50 428 ALA A CA 1
ATOM 3334 C C . ALA A 1 428 ? -7.763 21.086 3.124 1.00 90.50 428 ALA A C 1
ATOM 3336 O O . ALA A 1 428 ? -8.203 20.657 4.190 1.00 90.50 428 ALA A O 1
ATOM 3337 N N . PHE A 1 429 ? -6.458 21.095 2.844 1.00 93.19 429 PHE A N 1
ATOM 3338 C CA . PHE A 1 429 ? -5.410 20.610 3.754 1.00 93.19 429 PHE A CA 1
ATOM 3339 C C . PHE A 1 429 ? -4.443 21.741 4.158 1.00 93.19 429 PHE A C 1
ATOM 3341 O O . PHE A 1 429 ? -3.228 21.541 4.301 1.00 93.19 429 PHE A O 1
ATOM 3348 N N . ASP A 1 430 ? -4.987 22.946 4.329 1.00 91.25 430 ASP A N 1
ATOM 3349 C CA . ASP A 1 430 ? -4.219 24.163 4.606 1.00 91.25 430 ASP A CA 1
ATOM 3350 C C . ASP A 1 430 ? -3.990 24.378 6.109 1.00 91.25 430 ASP A C 1
ATOM 3352 O O . ASP A 1 430 ? -2.878 24.721 6.520 1.00 91.25 430 ASP A O 1
ATOM 3356 N N . ASP A 1 431 ? -5.011 24.128 6.936 1.00 95.06 431 ASP A N 1
ATOM 3357 C CA . ASP A 1 431 ? -4.969 24.353 8.382 1.00 95.06 431 ASP A CA 1
ATOM 3358 C C . ASP A 1 431 ? -4.600 23.082 9.161 1.00 95.06 431 ASP A C 1
ATOM 3360 O O . ASP A 1 431 ? -5.207 22.024 9.010 1.00 95.06 431 ASP A O 1
ATOM 3364 N N . ASN A 1 432 ? -3.589 23.174 10.027 1.00 96.06 432 ASN A N 1
ATOM 3365 C CA . ASN A 1 432 ? -3.087 22.006 10.750 1.00 96.06 432 ASN A CA 1
ATOM 3366 C C . ASN A 1 432 ? -4.065 21.472 11.809 1.00 96.06 432 ASN A C 1
ATOM 3368 O O . ASN A 1 432 ? -4.021 20.277 12.088 1.00 96.06 432 ASN A O 1
ATOM 3372 N N . GLN A 1 433 ? -4.930 22.309 12.392 1.00 94.88 433 GLN A N 1
ATOM 3373 C CA . GLN A 1 433 ? -5.951 21.845 13.337 1.00 94.88 433 GLN A CA 1
ATOM 3374 C C . GLN A 1 433 ? -7.047 21.079 12.594 1.00 94.88 433 GLN A C 1
ATOM 3376 O O . GLN A 1 433 ? -7.406 19.980 13.009 1.00 94.88 433 GLN A O 1
ATOM 3381 N N . GLU A 1 434 ? -7.491 21.582 11.439 1.00 95.38 434 GLU A N 1
ATOM 3382 C CA . GLU A 1 434 ? -8.439 20.859 10.579 1.00 95.38 434 GLU A CA 1
ATOM 3383 C C . GLU A 1 434 ? -7.869 19.502 10.127 1.00 95.38 434 GLU A C 1
ATOM 3385 O O . GLU A 1 434 ? -8.568 18.488 10.138 1.00 95.38 434 GLU A O 1
ATOM 3390 N N . ILE A 1 435 ? -6.570 19.429 9.807 1.00 97.06 435 ILE A N 1
ATOM 3391 C CA . ILE A 1 435 ? -5.913 18.154 9.471 1.00 97.06 435 ILE A CA 1
ATOM 3392 C C . ILE A 1 435 ? -5.931 17.179 10.660 1.00 97.06 435 ILE A C 1
ATOM 3394 O O . ILE A 1 435 ? -6.138 15.981 10.464 1.00 97.06 435 ILE A O 1
ATOM 3398 N N . VAL A 1 436 ? -5.742 17.653 11.894 1.00 97.44 436 VAL A N 1
ATOM 3399 C CA . VAL A 1 436 ? -5.813 16.797 13.093 1.00 97.44 436 VAL A CA 1
ATOM 3400 C C . VAL A 1 436 ? -7.214 16.215 13.264 1.00 97.44 436 VAL A C 1
ATOM 3402 O O . VAL A 1 436 ? -7.348 15.027 13.562 1.00 97.44 436 VAL A O 1
ATOM 3405 N N . GLU A 1 437 ? -8.265 16.994 13.003 1.00 95.75 437 GLU A N 1
ATOM 3406 C CA . GLU A 1 437 ? -9.648 16.505 13.047 1.00 95.75 437 GLU A CA 1
ATOM 3407 C C . GLU A 1 437 ? -9.889 15.359 12.052 1.00 95.75 437 GLU A C 1
ATOM 3409 O O . GLU A 1 437 ? -10.596 14.394 12.367 1.00 95.75 437 GLU A O 1
ATOM 3414 N N . LEU A 1 438 ? -9.242 15.393 10.880 1.00 96.06 438 LEU A N 1
ATOM 3415 C CA . LEU A 1 438 ? -9.338 14.333 9.870 1.00 96.06 438 LEU A CA 1
ATOM 3416 C C . LEU A 1 438 ? -8.755 12.990 10.334 1.00 96.06 438 LEU A C 1
ATOM 3418 O O . LEU A 1 438 ? -9.139 11.952 9.783 1.00 96.06 438 LEU A O 1
ATOM 3422 N N . LEU A 1 439 ? -7.927 12.951 11.386 1.00 96.31 439 LEU A N 1
ATOM 3423 C CA . LEU A 1 439 ? -7.527 11.688 12.019 1.00 96.31 439 LEU A CA 1
ATOM 3424 C C . LEU A 1 439 ? -8.731 10.919 12.579 1.00 96.31 439 LEU A C 1
ATOM 3426 O O . LEU A 1 439 ? -8.667 9.693 12.646 1.00 96.31 439 LEU A O 1
ATOM 3430 N N . ASN A 1 440 ? -9.837 11.592 12.924 1.00 95.12 440 ASN A N 1
ATOM 3431 C CA . ASN A 1 440 ? -11.106 10.984 13.351 1.00 95.12 440 ASN A CA 1
ATOM 3432 C C . ASN A 1 440 ? -12.069 10.671 12.194 1.00 95.12 440 ASN A C 1
ATOM 3434 O O . ASN A 1 440 ? -13.192 10.222 12.436 1.00 95.12 440 ASN A O 1
ATOM 3438 N N . SER A 1 441 ? -11.667 10.890 10.939 1.00 94.31 441 SER A N 1
ATOM 3439 C CA . SER A 1 441 ? -12.525 10.596 9.793 1.00 94.31 441 SER A CA 1
ATOM 3440 C C . SER A 1 441 ? -12.895 9.113 9.735 1.00 94.31 441 SER A C 1
ATOM 3442 O O . SER A 1 441 ? -12.089 8.237 10.050 1.00 94.31 441 SER A O 1
ATOM 3444 N N . SER A 1 442 ? -14.109 8.811 9.274 1.00 93.19 442 SER A N 1
ATOM 3445 C CA . SER A 1 442 ? -14.515 7.436 8.958 1.00 93.19 442 SER A CA 1
ATOM 3446 C C . SER A 1 442 ? -13.801 6.893 7.718 1.00 93.19 442 SER A C 1
ATOM 3448 O O . SER A 1 442 ? -13.586 5.688 7.648 1.00 93.19 442 SER A O 1
ATOM 3450 N N . SER A 1 443 ? -13.365 7.758 6.796 1.00 94.69 443 SER A N 1
ATOM 3451 C CA . SER A 1 443 ? -12.585 7.380 5.610 1.00 94.69 443 SER A CA 1
ATOM 3452 C C . SER A 1 443 ? -11.148 7.036 5.988 1.00 94.69 443 SER A C 1
ATOM 3454 O O . SER A 1 443 ? -10.460 7.831 6.631 1.00 94.69 443 SER A O 1
ATOM 3456 N N . GLU A 1 444 ? -10.667 5.869 5.562 1.00 95.50 444 GLU A N 1
ATOM 3457 C CA . GLU A 1 444 ? -9.275 5.483 5.777 1.00 95.50 444 GLU A CA 1
ATOM 3458 C C . GLU A 1 444 ? -8.304 6.396 5.029 1.00 95.50 444 GLU A C 1
ATOM 3460 O O . GLU A 1 444 ? -7.305 6.818 5.613 1.00 95.50 444 GLU A O 1
ATOM 3465 N N . TRP A 1 445 ? -8.635 6.766 3.789 1.00 96.62 445 TRP A N 1
ATOM 3466 C CA . TRP A 1 445 ? -7.800 7.647 2.974 1.00 96.62 445 TRP A CA 1
ATOM 3467 C C . TRP A 1 445 ? -7.608 9.004 3.655 1.00 96.62 445 TRP A C 1
ATOM 3469 O O . TRP A 1 445 ? -6.476 9.455 3.793 1.00 96.62 445 TRP A O 1
ATOM 3479 N N . MET A 1 446 ? -8.676 9.604 4.197 1.00 96.75 446 MET A N 1
ATOM 3480 C CA . MET A 1 446 ? -8.563 10.859 4.952 1.00 96.75 446 MET A CA 1
ATOM 3481 C C . MET A 1 446 ? -7.641 10.722 6.167 1.00 96.75 446 MET A C 1
ATOM 3483 O O . MET A 1 446 ? -6.792 11.583 6.381 1.00 96.75 446 MET A O 1
ATOM 3487 N N . ARG A 1 447 ? -7.757 9.633 6.942 1.00 96.25 447 ARG A N 1
ATOM 3488 C CA . ARG A 1 447 ? -6.905 9.418 8.124 1.00 96.25 447 ARG A CA 1
ATOM 3489 C C . ARG A 1 447 ? -5.436 9.214 7.755 1.00 96.25 447 ARG A C 1
ATOM 3491 O O . ARG A 1 447 ? -4.561 9.715 8.455 1.00 96.25 447 ARG A O 1
ATOM 3498 N N . VAL A 1 448 ? -5.155 8.446 6.702 1.00 96.88 448 VAL A N 1
ATOM 3499 C CA . VAL A 1 448 ? -3.783 8.181 6.233 1.00 96.88 448 VAL A CA 1
ATOM 3500 C C . VAL A 1 448 ? -3.161 9.441 5.634 1.00 96.88 448 VAL A C 1
ATOM 3502 O O . VAL A 1 448 ? -2.027 9.767 5.974 1.00 96.88 448 VAL A O 1
ATOM 3505 N N . THR A 1 449 ? -3.907 10.185 4.815 1.00 98.06 449 THR A N 1
ATOM 3506 C CA . THR A 1 449 ? -3.462 11.463 4.242 1.00 98.06 449 THR A CA 1
ATOM 3507 C C . THR A 1 449 ? -3.203 12.498 5.334 1.00 98.06 449 THR A C 1
ATOM 3509 O O . THR A 1 449 ? -2.146 13.119 5.336 1.00 98.06 449 THR A O 1
ATOM 3512 N N . ALA A 1 450 ? -4.097 12.633 6.317 1.00 97.81 450 ALA A N 1
ATOM 3513 C CA . ALA A 1 450 ? -3.894 13.540 7.444 1.00 97.81 450 ALA A CA 1
ATOM 3514 C C . ALA A 1 450 ? -2.647 13.183 8.265 1.00 97.81 450 ALA A C 1
ATOM 3516 O O . ALA A 1 450 ? -1.820 14.051 8.536 1.00 97.81 450 ALA A O 1
ATOM 3517 N N . PHE A 1 451 ? -2.470 11.900 8.601 1.00 98.12 451 PHE A N 1
ATOM 3518 C CA . PHE A 1 451 ? -1.283 11.422 9.313 1.00 98.12 451 PHE A CA 1
ATOM 3519 C C . PHE A 1 451 ? 0.005 11.743 8.546 1.00 98.12 451 PHE A C 1
ATOM 3521 O O . PHE A 1 451 ? 0.922 12.330 9.117 1.00 98.12 451 PHE A O 1
ATOM 3528 N N . ARG A 1 452 ? 0.047 11.439 7.239 1.00 98.12 452 ARG A N 1
ATOM 3529 C CA . ARG A 1 452 ? 1.176 11.791 6.367 1.00 98.12 452 ARG A CA 1
ATOM 3530 C C . ARG A 1 452 ? 1.475 13.286 6.426 1.00 98.12 452 ARG A C 1
ATOM 3532 O O . ARG A 1 452 ? 2.608 13.666 6.679 1.00 98.12 452 ARG A O 1
ATOM 3539 N N . LEU A 1 453 ? 0.478 14.134 6.182 1.00 98.25 453 LEU A N 1
ATOM 3540 C CA . LEU A 1 453 ? 0.687 15.579 6.085 1.00 98.25 453 LEU A CA 1
ATOM 3541 C C . LEU A 1 453 ? 1.164 16.187 7.408 1.00 98.25 453 LEU A C 1
ATOM 3543 O O . LEU A 1 453 ? 1.991 17.095 7.395 1.00 98.25 453 LEU A O 1
ATOM 3547 N N . LEU A 1 454 ? 0.690 15.682 8.551 1.00 97.94 454 LEU A N 1
ATOM 3548 C CA . LEU A 1 454 ? 1.204 16.102 9.857 1.00 97.94 454 LEU A CA 1
ATOM 3549 C C . LEU A 1 454 ? 2.653 15.653 10.065 1.00 97.94 454 LEU A C 1
ATOM 3551 O O . LEU A 1 454 ? 3.446 16.429 10.592 1.00 97.94 454 LEU A O 1
ATOM 3555 N N . LEU A 1 455 ? 3.011 14.444 9.625 1.00 97.12 455 LEU A N 1
ATOM 3556 C CA . LEU A 1 455 ? 4.387 13.945 9.680 1.00 97.12 455 LEU A CA 1
ATOM 3557 C C . LEU A 1 455 ? 5.329 14.762 8.783 1.00 97.12 455 LEU A C 1
ATOM 3559 O O . LEU A 1 455 ? 6.454 15.052 9.170 1.00 97.12 455 LEU A O 1
ATOM 3563 N N . GLU A 1 456 ? 4.866 15.183 7.607 1.00 96.75 456 GLU A N 1
ATOM 3564 C CA . GLU A 1 456 ? 5.640 16.011 6.678 1.00 96.75 456 GLU A CA 1
ATOM 3565 C C . GLU A 1 456 ? 5.856 17.445 7.180 1.00 96.75 456 GLU A C 1
ATOM 3567 O O . GLU A 1 456 ? 6.920 18.023 6.939 1.00 96.75 456 GLU A O 1
ATOM 3572 N N . LYS A 1 457 ? 4.836 18.027 7.829 1.00 94.12 457 LYS A N 1
ATOM 3573 C CA . LYS A 1 457 ? 4.826 19.422 8.302 1.00 94.12 457 LYS A CA 1
ATOM 3574 C C . LYS A 1 457 ? 5.397 19.594 9.717 1.00 94.12 457 LYS A C 1
ATOM 3576 O O . LYS A 1 457 ? 5.819 20.700 10.043 1.00 94.12 457 LYS A O 1
ATOM 3581 N N . THR A 1 458 ? 5.334 18.553 10.553 1.00 90.81 458 THR A N 1
ATOM 3582 C CA . THR A 1 458 ? 5.705 18.548 11.986 1.00 90.81 458 THR A CA 1
ATOM 3583 C C . THR A 1 458 ? 5.254 19.803 12.757 1.00 90.81 458 THR A C 1
ATOM 3585 O O . THR A 1 458 ? 6.093 20.535 13.285 1.00 90.81 458 THR A O 1
ATOM 3588 N N . PRO A 1 459 ? 3.947 20.127 12.793 1.00 90.69 459 PRO A N 1
ATOM 3589 C CA . PRO A 1 459 ? 3.487 21.363 13.418 1.00 90.69 459 PRO A CA 1
ATOM 3590 C C . PRO A 1 459 ? 3.526 21.279 14.951 1.00 90.69 459 PRO A C 1
ATOM 3592 O O . PRO A 1 459 ? 2.928 20.389 15.542 1.00 90.69 459 PRO A O 1
ATOM 3595 N N . GLU A 1 460 ? 4.153 22.249 15.617 1.00 83.38 460 GLU A N 1
ATOM 3596 C CA . GLU A 1 460 ? 4.273 22.263 17.090 1.00 83.38 460 GLU A CA 1
ATOM 3597 C C . GLU A 1 460 ? 2.932 22.531 17.809 1.00 83.38 460 GLU A C 1
ATOM 3599 O O . GLU A 1 460 ? 2.726 22.140 18.953 1.00 83.38 460 GLU A O 1
ATOM 3604 N N . THR A 1 461 ? 1.973 23.186 17.149 1.00 91.88 461 THR A N 1
ATOM 3605 C CA . THR A 1 461 ? 0.748 23.698 17.793 1.00 91.88 461 THR A CA 1
ATOM 3606 C C . THR A 1 461 ? -0.385 22.679 17.935 1.00 91.88 461 THR A C 1
ATOM 3608 O O . THR A 1 461 ? -1.436 23.013 18.485 1.00 91.88 461 THR A O 1
ATOM 3611 N N . VAL A 1 462 ? -0.214 21.448 17.444 1.00 95.88 462 VAL A N 1
ATOM 3612 C CA . VAL A 1 462 ? -1.293 20.440 17.399 1.00 95.88 462 VAL A CA 1
ATOM 3613 C C . VAL A 1 462 ? -1.254 19.421 18.538 1.00 95.88 462 VAL A C 1
ATOM 3615 O O . VAL A 1 462 ? -2.201 18.650 18.688 1.00 95.88 462 VAL A O 1
ATOM 3618 N N . ALA A 1 463 ? -0.196 19.412 19.354 1.00 95.88 463 ALA A N 1
ATOM 3619 C CA . ALA A 1 463 ? -0.028 18.432 20.428 1.00 95.88 463 ALA A CA 1
ATOM 3620 C C . ALA A 1 463 ? -1.232 18.350 21.395 1.00 95.88 463 ALA A C 1
ATOM 3622 O O . ALA A 1 463 ? -1.670 17.231 21.670 1.00 95.88 463 ALA A O 1
ATOM 3623 N N . PRO A 1 464 ? -1.864 19.464 21.834 1.00 95.94 464 PRO A N 1
ATOM 3624 C CA . PRO A 1 464 ? -3.049 19.384 22.694 1.00 95.94 464 PRO A CA 1
ATOM 3625 C C . PRO A 1 464 ? -4.226 18.635 22.051 1.00 95.94 464 PRO A C 1
ATOM 3627 O O . PRO A 1 464 ? -4.840 17.781 22.686 1.00 95.94 464 PRO A O 1
ATOM 3630 N N . ALA A 1 465 ? -4.508 18.895 20.770 1.00 96.69 465 ALA A N 1
ATOM 3631 C CA . ALA A 1 465 ? -5.582 18.217 20.047 1.00 96.69 465 ALA A CA 1
ATOM 3632 C C . ALA A 1 465 ? -5.264 16.727 19.827 1.00 96.69 465 ALA A C 1
ATOM 3634 O O . ALA A 1 465 ? -6.134 15.868 19.965 1.00 96.69 465 ALA A O 1
ATOM 3635 N N . LEU A 1 466 ? -4.001 16.390 19.547 1.00 97.56 466 LEU A N 1
ATOM 3636 C CA . LEU A 1 466 ? -3.564 14.997 19.447 1.00 97.56 466 LEU A CA 1
ATOM 3637 C C . LEU A 1 466 ? -3.693 14.256 20.784 1.00 97.56 466 LEU A C 1
ATOM 3639 O O . LEU A 1 466 ? -4.128 13.107 20.785 1.00 97.56 466 LEU A O 1
ATOM 3643 N N . HIS A 1 467 ? -3.383 14.899 21.912 1.00 96.94 467 HIS A N 1
ATOM 3644 C CA . HIS A 1 467 ? -3.591 14.325 23.244 1.00 96.94 467 HIS A CA 1
ATOM 3645 C C . HIS A 1 467 ? -5.068 13.972 23.479 1.00 96.94 467 HIS A C 1
ATOM 3647 O O . HIS A 1 467 ? -5.390 12.855 23.895 1.00 96.94 467 HIS A O 1
ATOM 3653 N N . GLU A 1 468 ? -5.988 14.888 23.158 1.00 96.69 468 GLU A N 1
ATOM 3654 C CA . GLU A 1 468 ? -7.431 14.635 23.262 1.00 96.69 468 GLU A CA 1
ATOM 3655 C C . GLU A 1 468 ? -7.868 13.434 22.413 1.00 96.69 468 GLU A C 1
ATOM 3657 O O . GLU A 1 468 ? -8.627 12.583 22.885 1.00 96.69 468 GLU A O 1
ATOM 3662 N N . ILE A 1 469 ? -7.350 13.308 21.185 1.00 97.50 469 ILE A N 1
ATOM 3663 C CA . ILE A 1 469 ? -7.636 12.152 20.327 1.00 97.50 469 ILE A CA 1
ATOM 3664 C C . ILE A 1 469 ? -7.025 10.877 20.910 1.00 97.50 469 ILE A C 1
ATOM 3666 O O . ILE A 1 469 ? -7.712 9.861 20.951 1.00 97.50 469 ILE A O 1
ATOM 3670 N N . ALA A 1 470 ? -5.775 10.903 21.372 1.00 97.38 470 ALA A N 1
ATOM 3671 C CA . ALA A 1 470 ? -5.076 9.733 21.901 1.00 97.38 470 ALA A CA 1
ATOM 3672 C C . ALA A 1 470 ? -5.823 9.094 23.082 1.00 97.38 470 ALA A C 1
ATOM 3674 O O . ALA A 1 470 ? -5.951 7.870 23.133 1.00 97.38 470 ALA A O 1
ATOM 3675 N N . VAL A 1 471 ? -6.362 9.911 23.992 1.00 96.31 471 VAL A N 1
ATOM 3676 C CA . VAL A 1 471 ? -7.038 9.442 25.214 1.00 96.31 471 VAL A CA 1
ATOM 3677 C C . VAL A 1 471 ? -8.551 9.264 25.023 1.00 96.31 471 VAL A C 1
ATOM 3679 O O . VAL A 1 471 ? -9.138 8.340 25.586 1.00 96.31 471 VAL A O 1
ATOM 3682 N N . GLY A 1 472 ? -9.200 10.127 24.235 1.00 93.62 472 GLY A N 1
ATOM 3683 C CA . GLY A 1 472 ? -10.664 10.230 24.163 1.00 93.62 472 GLY A CA 1
ATOM 3684 C C . GLY A 1 472 ? -11.287 10.017 22.782 1.00 93.62 472 GLY A C 1
ATOM 3685 O O . GLY A 1 472 ? -12.512 10.035 22.665 1.00 93.62 472 GLY A O 1
ATOM 3686 N N . GLY A 1 473 ? -10.491 9.817 21.727 1.00 93.62 4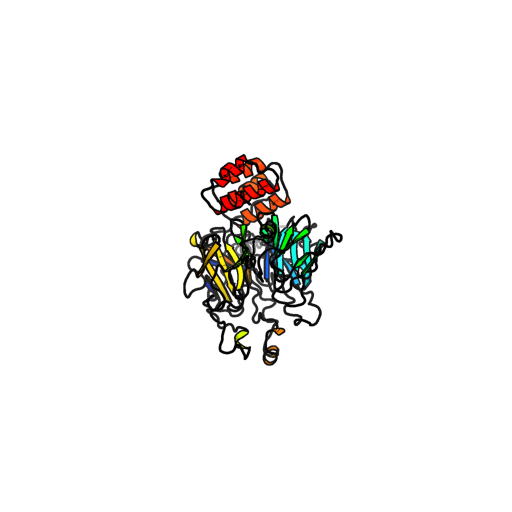73 GLY A N 1
ATOM 3687 C CA . GLY A 1 473 ? -10.998 9.655 20.363 1.00 93.62 473 GLY A CA 1
ATOM 3688 C C . GLY A 1 473 ? -11.915 8.436 20.219 1.00 93.62 473 GLY A C 1
ATOM 3689 O O . GLY A 1 473 ? -11.636 7.370 20.757 1.00 93.62 473 GLY A O 1
ATOM 3690 N N . ASN A 1 474 ? -13.005 8.553 19.457 1.00 91.94 474 ASN A N 1
ATOM 3691 C CA . ASN A 1 474 ? -14.004 7.477 19.348 1.00 91.94 474 ASN A CA 1
ATOM 3692 C C . ASN A 1 474 ? -13.482 6.238 18.601 1.00 91.94 474 ASN A C 1
ATOM 3694 O O . ASN A 1 474 ? -13.807 5.102 18.952 1.00 91.94 474 ASN A O 1
ATOM 3698 N N . LEU A 1 475 ? -12.664 6.451 17.571 1.00 95.31 475 LEU A N 1
ATOM 3699 C CA . LEU A 1 475 ? -12.144 5.391 16.714 1.00 95.31 475 LEU A CA 1
ATOM 3700 C C . LEU A 1 475 ? -10.784 4.894 17.236 1.00 95.31 475 LEU A C 1
ATOM 3702 O O . LEU A 1 475 ? -9.854 5.696 17.349 1.00 95.31 475 LEU A O 1
ATOM 3706 N N . PRO A 1 476 ? -10.607 3.585 17.495 1.00 96.50 476 PRO A N 1
ATOM 3707 C CA . PRO A 1 476 ? -9.336 3.041 17.988 1.00 96.50 476 PRO A CA 1
ATOM 3708 C C . PRO A 1 476 ? -8.135 3.370 17.089 1.00 96.50 476 PRO A C 1
ATOM 3710 O O . PRO A 1 476 ? -7.058 3.715 17.566 1.00 96.50 476 PRO A O 1
ATOM 3713 N N . GLN A 1 477 ? -8.339 3.333 15.774 1.00 95.50 477 GLN A N 1
ATOM 3714 C CA . GLN A 1 477 ? -7.330 3.652 14.765 1.00 95.50 477 GLN A CA 1
ATOM 3715 C C . GLN A 1 477 ? -6.946 5.137 14.704 1.00 95.50 477 GLN A C 1
ATOM 3717 O O . GLN A 1 477 ? -5.887 5.475 14.169 1.00 95.50 477 GLN A O 1
ATOM 3722 N N . SER A 1 478 ? -7.800 6.017 15.225 1.00 96.75 478 SER A N 1
ATOM 3723 C CA . SER A 1 478 ? -7.519 7.446 15.373 1.00 96.75 478 SER A CA 1
ATOM 3724 C C . SER A 1 478 ? -6.658 7.686 16.605 1.00 96.75 478 SER A C 1
ATOM 3726 O O . SER A 1 478 ? -5.650 8.379 16.506 1.00 96.75 478 SER A O 1
ATOM 3728 N N . ARG A 1 479 ? -6.978 7.017 17.724 1.00 97.69 479 ARG A N 1
ATOM 3729 C CA . ARG A 1 479 ? -6.169 7.058 18.953 1.00 97.69 479 ARG A CA 1
ATOM 3730 C C . ARG A 1 479 ? -4.735 6.601 18.693 1.00 97.69 479 ARG A C 1
ATOM 3732 O O . ARG A 1 479 ? -3.793 7.306 19.028 1.00 97.69 479 ARG A O 1
ATOM 3739 N N . VAL A 1 480 ? -4.576 5.476 17.991 1.00 97.69 480 VAL A N 1
ATOM 3740 C CA . VAL A 1 480 ? -3.270 4.934 17.570 1.00 97.69 480 VAL A CA 1
ATOM 3741 C C . VAL A 1 480 ? -2.459 5.937 16.750 1.00 97.69 480 VAL A C 1
ATOM 3743 O O . VAL A 1 480 ? -1.289 6.162 17.048 1.00 97.69 480 VAL A O 1
ATOM 3746 N N . ARG A 1 481 ? -3.066 6.565 15.736 1.00 97.44 481 ARG A N 1
ATOM 3747 C CA . ARG A 1 481 ? -2.383 7.584 14.923 1.00 97.44 481 ARG A CA 1
ATOM 3748 C C . ARG A 1 481 ? -1.982 8.797 15.753 1.00 97.44 481 ARG A C 1
ATOM 3750 O O . ARG A 1 481 ? -0.888 9.309 15.559 1.00 97.44 481 ARG A O 1
ATOM 3757 N N . ALA A 1 482 ? -2.831 9.234 16.680 1.00 97.62 482 ALA A N 1
ATOM 3758 C CA . ALA A 1 482 ? -2.528 10.365 17.545 1.00 97.62 482 ALA A CA 1
ATOM 3759 C C . ALA A 1 482 ? -1.347 10.082 18.488 1.00 97.62 482 ALA A C 1
ATOM 3761 O O . ALA A 1 482 ? -0.468 10.928 18.612 1.00 97.62 482 ALA A O 1
ATOM 3762 N N . ILE A 1 483 ? -1.266 8.877 19.068 1.00 97.50 483 ILE A N 1
ATOM 3763 C CA . ILE A 1 483 ? -0.124 8.445 19.898 1.00 97.50 483 ILE A CA 1
ATOM 3764 C C . ILE A 1 483 ? 1.180 8.500 19.100 1.00 97.50 483 ILE A C 1
ATOM 3766 O O . ILE A 1 483 ? 2.164 9.079 19.555 1.00 97.50 483 ILE A O 1
ATOM 3770 N N . TRP A 1 484 ? 1.181 7.943 17.887 1.00 97.94 484 TRP A N 1
ATOM 3771 C CA . TRP A 1 484 ? 2.357 7.980 17.019 1.00 97.94 484 TRP A CA 1
ATOM 3772 C C . TRP A 1 484 ? 2.706 9.398 16.565 1.00 97.94 484 TRP A C 1
ATOM 3774 O O . TRP A 1 484 ? 3.880 9.746 16.534 1.00 97.94 484 TRP A O 1
ATOM 3784 N N . MET A 1 485 ? 1.721 10.251 16.275 1.00 97.81 485 MET A N 1
ATOM 3785 C CA . MET A 1 485 ? 2.004 11.651 15.949 1.00 97.81 485 MET A CA 1
ATOM 3786 C C . MET A 1 485 ? 2.604 12.414 17.130 1.00 97.81 485 MET A C 1
ATOM 3788 O O . MET A 1 485 ? 3.561 13.154 16.929 1.00 97.81 485 MET A O 1
ATOM 3792 N N . LEU A 1 486 ? 2.109 12.211 18.356 1.00 97.38 486 LEU A N 1
ATOM 3793 C CA . LEU A 1 486 ? 2.732 12.774 19.560 1.00 97.38 486 LEU A CA 1
ATOM 3794 C C . LEU A 1 486 ? 4.181 12.294 19.708 1.00 97.38 486 LEU A C 1
ATOM 3796 O O . LEU A 1 486 ? 5.056 13.094 20.029 1.00 97.38 486 LEU A O 1
ATOM 3800 N N . HIS A 1 487 ? 4.451 11.014 19.429 1.00 97.06 487 HIS A N 1
ATOM 3801 C CA . HIS A 1 487 ? 5.810 10.471 19.446 1.00 97.06 487 HIS A CA 1
ATOM 3802 C C . HIS A 1 487 ? 6.718 11.175 18.429 1.00 97.06 487 HIS A C 1
ATOM 3804 O O . HIS A 1 487 ? 7.801 11.626 18.795 1.00 97.06 487 HIS A O 1
ATOM 3810 N N . HIS A 1 488 ? 6.258 11.328 17.183 1.00 96.56 488 HIS A N 1
ATOM 3811 C CA . HIS A 1 488 ? 7.006 12.010 16.117 1.00 96.56 488 HIS A CA 1
ATOM 3812 C C . HIS A 1 488 ? 7.274 13.485 16.417 1.00 96.56 488 HIS A C 1
ATOM 3814 O O . HIS A 1 488 ? 8.315 14.007 16.029 1.00 96.56 488 HIS A O 1
ATOM 3820 N N . LEU A 1 489 ? 6.366 14.150 17.135 1.00 95.50 489 LEU A N 1
ATOM 3821 C CA . LEU A 1 489 ? 6.548 15.530 17.589 1.00 95.50 489 LEU A CA 1
ATOM 3822 C C . LEU A 1 489 ? 7.445 15.647 18.835 1.00 95.50 489 LEU A C 1
ATOM 3824 O O . LEU A 1 489 ? 7.823 16.754 19.200 1.00 95.50 489 LEU A O 1
ATOM 3828 N N . GLY A 1 490 ? 7.796 14.534 19.490 1.00 95.62 490 GLY A N 1
ATOM 3829 C CA . GLY A 1 490 ? 8.518 14.547 20.767 1.00 95.62 490 GLY A CA 1
ATOM 3830 C C . GLY A 1 490 ? 7.661 14.974 21.968 1.00 95.62 490 GLY A C 1
ATOM 3831 O O . GLY A 1 490 ? 8.208 15.269 23.026 1.00 95.62 490 GLY A O 1
ATOM 3832 N N . GLU A 1 491 ? 6.336 14.973 21.811 1.00 96.44 491 GLU A N 1
ATOM 3833 C CA . GLU A 1 491 ? 5.340 15.470 22.774 1.00 96.44 491 GLU A CA 1
ATOM 3834 C C . GLU A 1 491 ? 4.552 14.330 23.453 1.00 96.44 491 GLU A C 1
ATOM 3836 O O . GLU A 1 491 ? 3.595 14.564 24.187 1.00 96.44 491 GLU A O 1
ATOM 3841 N N . LEU A 1 492 ? 4.919 13.067 23.206 1.00 96.25 492 LEU A N 1
ATOM 3842 C CA . LEU A 1 492 ? 4.306 11.922 23.880 1.00 96.25 492 LEU A CA 1
ATOM 3843 C C . LEU A 1 492 ? 4.825 11.799 25.318 1.00 96.25 492 LEU A C 1
ATOM 3845 O O . LEU A 1 492 ? 5.968 11.395 25.545 1.00 96.25 492 LEU A O 1
ATOM 3849 N N . ASP A 1 493 ? 3.965 12.099 26.287 1.00 95.62 493 ASP A N 1
ATOM 3850 C CA . ASP A 1 493 ? 4.290 12.037 27.710 1.00 95.62 493 ASP A CA 1
ATOM 3851 C C . ASP A 1 493 ? 3.783 10.761 28.415 1.00 95.62 493 ASP A C 1
ATOM 3853 O O . ASP A 1 493 ? 3.015 9.947 27.890 1.00 95.62 493 ASP A O 1
ATOM 3857 N N . LEU A 1 494 ? 4.256 10.568 29.652 1.00 95.75 494 LEU A N 1
ATOM 3858 C CA . LEU A 1 494 ? 3.885 9.419 30.480 1.00 95.75 494 LEU A CA 1
ATOM 3859 C C . LEU A 1 494 ? 2.431 9.468 30.967 1.00 95.75 494 LEU A C 1
ATOM 3861 O O . LEU A 1 494 ? 1.885 8.413 31.283 1.00 95.75 494 LEU A O 1
ATOM 3865 N N . GLU A 1 495 ? 1.819 10.650 31.060 1.00 95.56 495 GLU A N 1
ATOM 3866 C CA . GLU A 1 495 ? 0.425 10.802 31.495 1.00 95.56 495 GLU A CA 1
ATOM 3867 C C . GLU A 1 495 ? -0.521 10.259 30.420 1.00 95.56 495 GLU A C 1
ATOM 3869 O O . GLU A 1 495 ? -1.339 9.380 30.699 1.00 95.56 495 GLU A O 1
ATOM 3874 N N . THR A 1 496 ? -0.298 10.669 29.172 1.00 95.81 496 THR A N 1
ATOM 3875 C CA . THR A 1 496 ? -0.962 10.142 27.978 1.00 95.81 496 THR A CA 1
ATOM 3876 C C . THR A 1 496 ? -0.813 8.628 27.912 1.00 95.81 496 THR A C 1
ATOM 3878 O O . THR A 1 496 ? -1.802 7.899 27.829 1.00 95.81 496 THR A O 1
ATOM 3881 N N . LEU A 1 497 ? 0.424 8.122 27.997 1.00 96.69 497 LEU A N 1
ATOM 3882 C CA . LEU A 1 497 ? 0.693 6.684 27.927 1.00 96.69 497 LEU A CA 1
ATOM 3883 C C . LEU A 1 497 ? -0.002 5.910 29.051 1.00 96.69 497 LEU A C 1
ATOM 3885 O O . LEU A 1 497 ? -0.554 4.841 28.791 1.00 96.69 497 LEU A O 1
ATOM 3889 N N . ALA A 1 498 ? -0.016 6.437 30.279 1.00 96.38 498 ALA A N 1
ATOM 3890 C CA . ALA A 1 498 ? -0.667 5.797 31.419 1.00 96.38 498 ALA A CA 1
ATOM 3891 C C . ALA A 1 498 ? -2.185 5.641 31.233 1.00 96.38 498 ALA A C 1
ATOM 3893 O O . ALA A 1 498 ? -2.758 4.675 31.748 1.00 96.38 498 ALA A O 1
ATOM 3894 N N . GLU A 1 499 ? -2.835 6.540 30.495 1.00 96.62 499 GLU A N 1
ATOM 3895 C CA . GLU A 1 499 ? -4.242 6.393 30.119 1.00 96.62 499 GLU A CA 1
ATOM 3896 C C . GLU A 1 499 ? -4.423 5.425 28.947 1.00 96.62 499 GLU A C 1
ATOM 3898 O O . GLU A 1 499 ? -5.233 4.498 29.025 1.00 96.62 499 GLU A O 1
ATOM 3903 N N . VAL A 1 500 ? -3.612 5.551 27.897 1.00 96.38 500 VAL A N 1
ATOM 3904 C CA . VAL A 1 500 ? -3.721 4.720 26.690 1.00 96.38 500 VAL A CA 1
ATOM 3905 C C . VAL A 1 500 ? -3.472 3.233 26.979 1.00 96.38 500 VAL A C 1
ATOM 3907 O O . VAL A 1 500 ? -4.157 2.371 26.425 1.00 96.38 500 VAL A O 1
ATOM 3910 N N . VAL A 1 501 ? -2.552 2.872 27.880 1.00 97.12 501 VAL A N 1
ATOM 3911 C CA . VAL A 1 501 ? -2.317 1.452 28.232 1.00 97.12 501 VAL A CA 1
ATOM 3912 C C . VAL A 1 501 ? -3.527 0.784 28.900 1.00 97.12 501 VAL A C 1
ATOM 3914 O O . VAL A 1 501 ? -3.567 -0.444 29.000 1.00 97.12 501 VAL A O 1
ATOM 3917 N N . LYS A 1 502 ? -4.527 1.559 29.337 1.00 96.44 502 LYS A N 1
ATOM 3918 C CA . LYS A 1 502 ? -5.799 1.068 29.890 1.00 96.44 502 LYS A CA 1
ATOM 3919 C C . LYS A 1 502 ? -6.899 0.932 28.828 1.00 96.44 502 LYS A C 1
ATOM 3921 O O . LYS A 1 502 ? -7.989 0.471 29.168 1.00 96.44 502 LYS A O 1
ATOM 3926 N N . ASP A 1 503 ? -6.641 1.307 27.570 1.00 97.62 503 ASP A N 1
ATOM 3927 C CA . ASP A 1 503 ? -7.630 1.290 26.484 1.00 97.62 503 ASP A CA 1
ATOM 3928 C C . ASP A 1 503 ? -8.286 -0.094 26.346 1.00 97.62 503 ASP A C 1
ATOM 3930 O O . ASP A 1 503 ? -7.583 -1.105 26.432 1.00 97.62 503 ASP A O 1
ATOM 3934 N N . PRO A 1 504 ? -9.608 -0.202 26.118 1.00 96.38 504 PRO A N 1
ATOM 3935 C CA . PRO A 1 504 ? -10.272 -1.498 25.966 1.00 96.38 504 PRO A CA 1
ATOM 3936 C C . PRO A 1 504 ? -9.781 -2.302 24.749 1.00 96.38 504 PRO A C 1
ATOM 3938 O O . PRO A 1 504 ? -9.809 -3.537 24.769 1.00 96.38 504 PRO A O 1
ATOM 3941 N N . ILE A 1 505 ? -9.275 -1.641 23.708 1.00 96.25 505 ILE A N 1
ATOM 3942 C CA . ILE A 1 505 ? -8.837 -2.256 22.456 1.00 96.25 505 ILE A CA 1
ATOM 3943 C C . ILE A 1 505 ? -7.368 -2.668 22.547 1.00 96.25 505 ILE A C 1
ATOM 3945 O O . ILE A 1 505 ? -6.469 -1.852 22.737 1.00 96.25 505 ILE A O 1
ATOM 3949 N N . SER A 1 506 ? -7.105 -3.962 22.351 1.00 93.81 506 SER A N 1
ATOM 3950 C CA . SER A 1 506 ? -5.752 -4.523 22.455 1.00 93.81 506 SER A CA 1
ATOM 3951 C C . SER A 1 506 ? -4.757 -3.897 21.483 1.00 93.81 506 SER A C 1
ATOM 3953 O O . SER A 1 506 ? -3.617 -3.675 21.870 1.00 93.81 506 SER A O 1
ATOM 3955 N N . GLY A 1 507 ? -5.186 -3.573 20.260 1.00 94.50 507 GLY A N 1
ATOM 3956 C CA . GLY A 1 507 ? -4.331 -2.921 19.268 1.00 94.50 507 GLY A CA 1
ATOM 3957 C C . GLY A 1 507 ? -3.894 -1.510 19.673 1.00 94.50 507 GLY A C 1
ATOM 3958 O O . GLY A 1 507 ? -2.790 -1.108 19.334 1.00 94.50 507 GLY A O 1
ATOM 3959 N N . VAL A 1 508 ? -4.702 -0.777 20.449 1.00 97.25 508 VAL A N 1
ATOM 3960 C CA . VAL A 1 508 ? -4.301 0.535 20.991 1.00 97.25 508 VAL A CA 1
ATOM 3961 C C . VAL A 1 508 ? -3.239 0.346 22.075 1.00 97.25 508 VAL A C 1
ATOM 3963 O O . VAL A 1 508 ? -2.183 0.972 22.027 1.00 97.25 508 VAL A O 1
ATOM 3966 N N . ARG A 1 509 ? -3.471 -0.594 23.003 1.00 96.69 509 ARG A N 1
ATOM 3967 C CA . ARG A 1 509 ? -2.499 -0.928 24.057 1.00 96.69 509 ARG A CA 1
ATOM 3968 C C . ARG A 1 509 ? -1.173 -1.443 23.496 1.00 96.69 509 ARG A C 1
ATOM 3970 O O . ARG A 1 509 ? -0.128 -1.134 24.052 1.00 96.69 509 ARG A O 1
ATOM 3977 N N . GLU A 1 510 ? -1.209 -2.223 22.414 1.00 94.31 510 GLU A N 1
ATOM 3978 C CA . GLU A 1 510 ? -0.008 -2.709 21.723 1.00 94.31 510 GLU A CA 1
ATOM 3979 C C . GLU A 1 510 ? 0.877 -1.542 21.274 1.00 94.31 510 GLU A C 1
ATOM 3981 O O . GLU A 1 510 ? 2.081 -1.563 21.514 1.00 94.31 510 GLU A O 1
ATOM 3986 N N . GLN A 1 511 ? 0.277 -0.512 20.674 1.00 95.56 511 GLN A N 1
ATOM 3987 C CA . GLN A 1 511 ? 1.010 0.645 20.161 1.00 95.56 511 GLN A CA 1
ATOM 3988 C C . GLN A 1 511 ? 1.519 1.574 21.264 1.00 95.56 511 GLN A C 1
ATOM 3990 O O . GLN A 1 511 ? 2.540 2.212 21.076 1.00 95.56 511 GLN A O 1
ATOM 3995 N N . ALA A 1 512 ? 0.876 1.603 22.431 1.00 94.12 512 ALA A N 1
ATOM 3996 C CA . ALA A 1 512 ? 1.381 2.350 23.584 1.00 94.12 512 ALA A CA 1
ATOM 3997 C C . ALA A 1 512 ? 2.653 1.746 24.210 1.00 94.12 512 ALA A C 1
ATOM 3999 O O . ALA A 1 512 ? 3.358 2.428 24.946 1.00 94.12 512 ALA A O 1
ATOM 4000 N N . ILE A 1 513 ? 2.908 0.450 23.988 1.00 90.31 513 ILE A N 1
ATOM 4001 C CA . ILE A 1 513 ? 4.060 -0.273 24.556 1.00 90.31 513 ILE A CA 1
ATOM 4002 C C . ILE A 1 513 ? 5.270 -0.259 23.612 1.00 90.31 513 ILE A C 1
ATOM 4004 O O . ILE A 1 513 ? 6.404 -0.377 24.086 1.00 90.31 513 ILE A O 1
ATOM 4008 N N . ARG A 1 514 ? 5.026 -0.209 22.299 1.00 85.50 514 ARG A N 1
ATOM 4009 C CA . ARG A 1 514 ? 6.070 -0.168 21.266 1.00 85.50 514 ARG A CA 1
ATOM 4010 C C . ARG A 1 514 ? 6.832 1.146 21.319 1.00 85.50 514 ARG A C 1
ATOM 4012 O O . ARG A 1 514 ? 8.065 1.062 21.105 1.00 85.50 514 ARG A O 1
#